Protein 1M9U (pdb70)

Nearest PDB structures (foldseek):
  1m9u-assembly3_C  TM=1.004E+00  e=2.542E-52  Eisenia fetida
  6aod-assembly1_C  TM=9.190E-01  e=3.032E-24  Homo sapiens
  5f8t-assembly1_A  TM=9.026E-01  e=3.575E-24  Homo sapiens
  6o1s-assembly1_E  TM=8.988E-01  e=3.991E-24  Homo sapiens
  6t7p-assembly1_A  TM=9.033E-01  e=7.306E-24  Homo sapiens

CATH classification: 2.40.10.10 (+1 more: 2.40.10.10)

InterPro domains:
  IPR001254 Serine proteases, trypsin domain [PF00089] (1-237)
  IPR001254 Serine proteases, trypsin domain [PS50240] (1-242)
  IPR001254 Serine proteases, trypsin domain [SM00020] (1-237)
  IPR001254 Serine proteases, trypsin domain [cd00190] (1-237)
  IPR001314 Peptidase S1A, chymotrypsin family [PR00722] (30-45)
  IPR001314 Peptidase S1A, chymotrypsin family [PR00722] (89-103)
  IPR001314 Peptidase S1A, chymotrypsin family [PR00722] (184-196)
  IPR009003 Peptidase S1, PA clan [SSF50494] (1-239)
  IPR018114 Serine proteases, trypsin family, histidine active site [PS00134] (40-45)
  IPR033116 Serine proteases, trypsin family, serine active site [PS00135] (185-196)

B-factor: mean 19.16, std 9.53, range [2.0, 69.37]

Organism: Eisenia fetida (NCBI:txid6396)

Foldseek 3Di:
DAPFDFADQLNQQQKKFKWFAPVHTDGAAIWGAQFQFKIKFFLVRCPPPDQQRIKMKGRAFFQVDNPPIDIFRFPAKAQPPCQVPDQAFRPRGMMMTGTPGTHDQDRSHDGFAADPAPPDLQAPFFWKQKFQFDHWPDHDTGRGITMDTWGWHDQVVQQVLCVPPPSHHGDSQKIWTADPVFGDDDAGSHAGDFTWTQDVHTHGQWGFDAADADPSRTGTRRHIGITGGVNVCVVVVVVRD/DAQWDFDDFLNQQQKKFKWFDDVHTDGFEIWGAAFQFKIKFWLVSCVPGDQQGIKIKGRAFFQVDRPVIDIWGFPDKAQDPQQPPDLADRPRTMMMTGTPDTHPCDRSHHHFDADPAPPDLQAPFWWKQKFQADHWLDRDTGRGITMHTWGWHDQVVLQVLCPPPPSHDGDDQKIKTADPVFGDADAGSHGNGFTWTDDVHTGGQWGFDDADADPSRHGTRRHIGITGGVNVCVVVVVVRD/DAQFDFDDFLPQQQWKFKWFDDPHTDGAEIWGAAFQFKIKFFQVSCPPGDQQRIKIKGRAFFQPDQPPIDIWGFPAKAQDPCQPPDLAFRPRGMMMTTTPGTHDQDRSHDHFAADPADPDLQAPFFWKQKFQADHWLDRDTGRGITMHTWGWHDQVVLVVLCPVPPSNGTDSQKIWTADPVFGDADAGSHFTHFTWTDDVHTHGQWGFDDADADPSRTGGRSHITITGGVSVCVVVVVVRD

Radius of gyration: 30.44 Å; Cα contacts (8 Å, |Δi|>4): 1959; chains: 3; bounding box: 68×89×70 Å

Structure (mmCIF, N/CA/C/O backbone):
data_1M9U
#
_entry.id   1M9U
#
_cell.length_a   40.600
_cell.length_b   126.100
_cell.length_c   129.100
_cell.angle_alpha   90.00
_cell.angle_beta   90.00
_cell.angle_gamma   90.00
#
_symmetry.space_group_name_H-M   'P 21 21 21'
#
loop_
_entity.id
_entity.type
_entity.pdbx_description
1 polymer 'Earthworm Fibrinolytic Enzyme'
2 water water
#
loop_
_atom_site.group_PDB
_atom_site.id
_atom_site.type_symbol
_atom_site.label_atom_id
_atom_site.label_alt_id
_atom_site.label_comp_id
_atom_site.label_asym_id
_atom_site.label_entity_id
_atom_site.label_seq_id
_atom_site.pdbx_PDB_ins_code
_atom_site.Cartn_x
_atom_site.Cartn_y
_atom_site.Cartn_z
_atom_site.occupancy
_atom_site.B_iso_or_equiv
_atom_site.auth_seq_id
_atom_site.auth_comp_id
_atom_site.auth_asym_id
_atom_site.auth_atom_id
_atom_site.pdbx_PDB_model_num
ATOM 1 N N . VAL A 1 1 ? 16.385 41.720 43.024 1.00 16.54 16 VAL A N 1
ATOM 2 C CA . VAL A 1 1 ? 15.538 41.514 41.809 1.00 14.68 16 VAL A CA 1
ATOM 3 C C . VAL A 1 1 ? 16.344 40.878 40.671 1.00 15.72 16 VAL A C 1
ATOM 4 O O . VAL A 1 1 ? 17.260 41.489 40.124 1.00 13.23 16 VAL A O 1
ATOM 8 N N . ILE A 1 2 ? 15.987 39.646 40.318 1.00 17.83 17 ILE A N 1
ATOM 9 C CA . ILE A 1 2 ? 16.654 38.894 39.257 1.00 17.56 17 ILE A CA 1
ATOM 10 C C . ILE A 1 2 ? 15.975 39.150 37.917 1.00 19.57 17 ILE A C 1
ATOM 11 O O . ILE A 1 2 ? 14.754 39.040 37.806 1.00 25.60 17 ILE A O 1
ATOM 16 N N . GLY A 1 3 ? 16.761 39.494 36.905 1.00 17.45 18 GLY A N 1
ATOM 17 C CA . GLY A 1 3 ? 16.215 39.745 35.582 1.00 19.32 18 GLY A CA 1
ATOM 18 C C . GLY A 1 3 ? 15.658 41.145 35.400 1.00 23.66 18 GLY A C 1
ATOM 19 O O . GLY A 1 3 ? 15.086 41.468 34.349 1.00 28.97 18 GLY A O 1
ATOM 20 N N . GLY A 1 4 ? 15.835 41.981 36.415 1.00 20.51 19 GLY A N 1
ATOM 21 C CA . GLY A 1 4 ? 15.331 43.335 36.355 1.00 21.68 19 GLY A CA 1
ATOM 22 C C . GLY A 1 4 ? 16.071 44.270 35.420 1.00 22.87 19 GLY A C 1
ATOM 23 O O . GLY A 1 4 ? 16.967 43.860 34.681 1.00 22.71 19 GLY A O 1
ATOM 24 N N . THR A 1 5 ? 15.670 45.539 35.465 1.00 22.22 20 THR A N 1
ATOM 25 C CA . THR A 1 5 ? 16.244 46.600 34.647 1.00 20.13 20 THR A CA 1
ATOM 26 C C . THR A 1 5 ? 16.580 47.742 35.583 1.00 16.37 20 THR A C 1
ATOM 27 O O . THR A 1 5 ? 16.313 47.669 36.767 1.00 14.55 20 THR A O 1
ATOM 31 N N . ASN A 1 6 ? 17.173 48.797 35.054 1.00 20.42 21 ASN A N 1
ATOM 32 C CA . ASN A 1 6 ? 17.552 49.926 35.878 1.00 21.25 21 ASN A CA 1
ATOM 33 C C . ASN A 1 6 ? 16.378 50.847 36.196 1.00 23.22 21 ASN A C 1
ATOM 34 O O . ASN A 1 6 ? 15.641 51.246 35.294 1.00 25.60 21 ASN A O 1
ATOM 39 N N . ALA A 1 7 ? 16.200 51.185 37.475 1.00 21.64 22 ALA A N 1
ATOM 40 C CA . ALA A 1 7 ? 15.130 52.098 37.871 1.00 18.26 22 ALA A CA 1
ATOM 41 C C . ALA A 1 7 ? 15.643 53.502 37.616 1.00 18.71 22 ALA A C 1
ATOM 42 O O . ALA A 1 7 ? 16.847 53.704 37.433 1.00 15.16 22 ALA A O 1
ATOM 44 N N . SER A 1 8 ? 14.738 54.473 37.618 1.00 20.83 23 SER A N 1
ATOM 45 C CA . SER A 1 8 ? 15.132 55.859 37.398 1.00 24.44 23 SER A CA 1
ATOM 46 C C . SER A 1 8 ? 15.126 56.594 38.721 1.00 24.39 23 SER A C 1
ATOM 47 O O . SER A 1 8 ? 14.364 56.243 39.626 1.00 22.19 23 SER A O 1
ATOM 50 N N . PRO A 1 9 ? 15.985 57.626 38.856 1.00 25.04 24 PRO A N 1
ATOM 51 C CA . PRO A 1 9 ? 16.057 58.400 40.103 1.00 21.40 24 PRO A CA 1
ATOM 52 C C . PRO A 1 9 ? 14.692 58.988 40.462 1.00 23.86 24 PRO A C 1
ATOM 53 O O . PRO A 1 9 ? 13.998 59.541 39.603 1.00 22.70 24 PRO A O 1
ATOM 57 N N . GLY A 1 10 ? 14.299 58.853 41.726 1.00 21.56 25 GLY A N 1
ATOM 58 C CA . GLY A 1 10 ? 13.011 59.382 42.142 1.00 21.48 25 GLY A CA 1
ATOM 59 C C . GLY A 1 10 ? 11.830 58.686 41.486 1.00 21.85 25 GLY A C 1
ATOM 60 O O . GLY A 1 10 ? 10.730 59.237 41.431 1.00 21.83 25 GLY A O 1
ATOM 61 N N . GLU A 1 11 ? 12.057 57.470 40.990 1.00 21.72 26 GLU A N 1
ATOM 62 C CA . GLU A 1 11 ? 11.002 56.699 40.345 1.00 20.34 26 GLU A CA 1
ATOM 63 C C . GLU A 1 11 ? 10.079 56.071 41.370 1.00 20.52 26 GLU A C 1
ATOM 64 O O . GLU A 1 11 ? 8.871 55.996 41.159 1.00 23.75 26 GLU A O 1
ATOM 70 N N . PHE A 1 12 ? 10.652 55.601 42.467 1.00 19.13 27 PHE A N 1
ATOM 71 C CA . PHE A 1 12 ? 9.867 55.034 43.559 1.00 18.90 27 PHE A CA 1
ATOM 72 C C . PHE A 1 12 ? 10.316 55.864 44.758 1.00 17.14 27 PHE A C 1
ATOM 73 O O . PHE A 1 12 ? 11.076 55.392 45.603 1.00 20.92 27 PHE A O 1
ATOM 81 N N . PRO A 1 13 ? 9.822 57.111 44.857 1.00 17.35 28 PRO A N 1
ATOM 82 C CA . PRO A 1 13 ? 10.169 58.043 45.934 1.00 17.35 28 PRO A CA 1
ATOM 83 C C . PRO A 1 13 ? 9.995 57.562 47.371 1.00 16.58 28 PRO A C 1
ATOM 84 O O . PRO A 1 13 ? 10.604 58.119 48.294 1.00 13.81 28 PRO A O 1
ATOM 88 N N . TRP A 1 14 ? 9.183 56.533 47.574 1.00 13.82 29 TRP A N 1
ATOM 89 C CA . TRP A 1 14 ? 8.970 56.030 48.920 1.00 13.73 29 TRP A CA 1
ATOM 90 C C . TRP A 1 14 ? 9.935 54.880 49.213 1.00 16.12 29 TRP A C 1
ATOM 91 O O . TRP A 1 14 ? 9.999 54.396 50.342 1.00 18.97 29 TRP A O 1
ATOM 102 N N . GLN A 1 15 ? 10.686 54.446 48.200 1.00 14.16 30 GLN A N 1
ATOM 103 C CA . GLN A 1 15 ? 11.623 53.339 48.367 1.00 13.13 30 GLN A CA 1
ATOM 104 C C . GLN A 1 15 ? 12.778 53.703 49.280 1.00 14.04 30 GLN A C 1
ATOM 105 O O . GLN A 1 15 ? 13.452 54.719 49.064 1.00 10.72 30 GLN A O 1
ATOM 111 N N . LEU A 1 16 ? 13.003 52.862 50.296 1.00 14.78 31 LEU A N 1
ATOM 112 C CA . LEU A 1 16 ? 14.076 53.085 51.260 1.00 13.76 31 LEU A CA 1
ATOM 113 C C . LEU A 1 16 ? 15.084 51.962 51.295 1.00 14.71 31 LEU A C 1
ATOM 114 O O . LEU A 1 16 ? 14.798 50.834 50.921 1.00 12.90 31 LEU A O 1
ATOM 119 N N . SER A 1 17 ? 16.283 52.285 51.755 1.00 18.64 32 SER A N 1
ATOM 120 C CA . SER A 1 17 ? 17.316 51.277 51.922 1.00 18.16 32 SER A CA 1
ATOM 121 C C . SER A 1 17 ? 17.422 51.121 53.435 1.00 15.62 32 SER A C 1
ATOM 122 O O . SER A 1 17 ? 17.752 52.071 54.136 1.00 14.96 32 SER A O 1
ATOM 125 N N . GLN A 1 18 ? 17.108 49.950 53.957 1.00 17.35 33 GLN A N 1
ATOM 126 C CA . GLN A 1 18 ? 17.228 49.782 55.391 1.00 18.03 33 GLN A CA 1
ATOM 127 C C . GLN A 1 18 ? 18.524 49.036 55.729 1.00 18.06 33 GLN A C 1
ATOM 128 O O . GLN A 1 18 ? 18.627 47.831 55.515 1.00 20.09 33 GLN A O 1
ATOM 134 N N . GLN A 1 19 ? 19.494 49.752 56.279 1.00 16.06 34 GLN A N 1
ATOM 135 C CA . GLN A 1 19 ? 20.783 49.151 56.608 1.00 16.98 34 GLN A CA 1
ATOM 136 C C . GLN A 1 19 ? 20.900 48.567 57.993 1.00 17.37 34 GLN A C 1
ATOM 137 O O . GLN A 1 19 ? 20.238 49.002 58.935 1.00 18.01 34 GLN A O 1
ATOM 143 N N . ARG A 1 20 ? 21.790 47.591 58.108 1.00 18.21 35 ARG A N 1
ATOM 144 C CA . ARG A 1 20 ? 22.046 46.928 59.371 1.00 22.96 35 ARG A CA 1
ATOM 145 C C . ARG A 1 20 ? 23.501 47.137 59.740 1.00 26.38 35 ARG A C 1
ATOM 146 O O . ARG A 1 20 ? 24.385 46.990 58.902 1.00 25.65 35 ARG A O 1
ATOM 154 N N . GLN A 1 21 ? 23.762 47.487 60.991 1.00 30.30 36 GLN A N 1
ATOM 155 C CA . GLN A 1 21 ? 25.139 47.678 61.395 1.00 33.53 36 GLN A CA 1
ATOM 156 C C . GLN A 1 21 ? 25.753 46.405 61.946 1.00 34.00 36 GLN A C 1
ATOM 157 O O . GLN A 1 21 ? 25.358 45.901 62.995 1.00 31.86 36 GLN A O 1
ATOM 163 N N . SER A 1 22 ? 26.723 45.900 61.195 1.00 37.65 37 SER A N 1
ATOM 164 C CA . SER A 1 22 ? 27.479 44.700 61.527 1.00 43.33 37 SER A CA 1
ATOM 165 C C . SER A 1 22 ? 28.950 45.148 61.448 1.00 43.94 37 SER A C 1
ATOM 166 O O . SER A 1 22 ? 29.704 44.684 60.582 1.00 47.35 37 SER A O 1
ATOM 169 N N . GLY A 1 23 ? 29.348 46.049 62.350 1.00 42.71 38 GLY A N 1
ATOM 170 C CA . GLY A 1 23 ? 30.695 46.603 62.317 1.00 40.38 38 GLY A CA 1
ATOM 171 C C . GLY A 1 23 ? 30.585 47.818 61.408 1.00 40.24 38 GLY A C 1
ATOM 172 O O . GLY A 1 23 ? 30.860 48.962 61.794 1.00 40.24 38 GLY A O 1
ATOM 173 N N . SER A 1 24 A 30.149 47.547 60.182 1.00 39.48 38 SER A N 1
ATOM 174 C CA . SER A 1 24 A 29.937 48.571 59.170 1.00 38.34 38 SER A CA 1
ATOM 175 C C . SER A 1 24 A 28.482 48.504 58.645 1.00 35.77 38 SER A C 1
ATOM 176 O O . SER A 1 24 A 27.891 47.425 58.554 1.00 36.21 38 SER A O 1
ATOM 179 N N . TRP A 1 25 B 27.910 49.656 58.309 1.00 31.29 38 TRP A N 1
ATOM 180 C CA . TRP A 1 25 B 26.546 49.711 57.800 1.00 29.13 38 TRP A CA 1
ATOM 181 C C . TRP A 1 25 B 26.456 49.206 56.371 1.00 31.27 38 TRP A C 1
ATOM 182 O O . TRP A 1 25 B 27.213 49.633 55.497 1.00 34.94 38 TRP A O 1
ATOM 193 N N . SER A 1 26 ? 25.515 48.303 56.132 1.00 29.36 39 SER A N 1
ATOM 194 C CA . SER A 1 26 ? 25.299 47.778 54.791 1.00 27.07 39 SER A CA 1
ATOM 195 C C . SER A 1 26 ? 23.819 47.475 54.616 1.00 23.72 39 SER A C 1
ATOM 196 O O . SER A 1 26 ? 23.128 47.103 55.568 1.00 18.73 39 SER A O 1
ATOM 199 N N . HIS A 1 27 ? 23.341 47.669 53.394 1.00 22.41 40 HIS A N 1
ATOM 200 C CA . HIS A 1 27 ? 21.948 47.425 53.055 1.00 19.18 40 HIS A CA 1
ATOM 201 C C . HIS A 1 27 ? 21.535 46.045 53.513 1.00 19.27 40 HIS A C 1
ATOM 202 O O . HIS A 1 27 ? 22.232 45.061 53.260 1.00 17.14 40 HIS A O 1
ATOM 209 N N . SER A 1 28 ? 20.385 45.981 54.173 1.00 19.51 41 SER A N 1
ATOM 210 C CA . SER A 1 28 ? 19.844 44.731 54.689 1.00 15.51 41 SER A CA 1
ATOM 211 C C . SER A 1 28 ? 18.532 44.403 53.980 1.00 16.29 41 SER A C 1
ATOM 212 O O . SER A 1 28 ? 18.399 43.381 53.311 1.00 20.63 41 SER A O 1
ATOM 215 N N . CYS A 1 29 ? 17.570 45.297 54.106 1.00 15.46 42 CYS A N 1
ATOM 216 C CA . CYS A 1 29 ? 16.267 45.087 53.504 1.00 15.06 42 CYS A CA 1
ATOM 217 C C . CYS A 1 29 ? 15.784 46.357 52.850 1.00 13.07 42 CYS A C 1
ATOM 218 O O . CYS A 1 29 ? 16.424 47.398 52.932 1.00 13.57 42 CYS A O 1
ATOM 221 N N . GLY A 1 30 ? 14.627 46.254 52.216 1.00 12.53 43 GLY A N 1
ATOM 222 C CA . GLY A 1 30 ? 14.011 47.412 51.626 1.00 11.47 43 GLY A CA 1
ATOM 223 C C . GLY A 1 30 ? 12.988 47.889 52.650 1.00 11.81 43 GLY A C 1
ATOM 224 O O . GLY A 1 30 ? 12.831 47.301 53.731 1.00 11.81 43 GLY A O 1
ATOM 225 N N . ALA A 1 31 ? 12.315 48.983 52.326 1.00 12.19 44 ALA A N 1
ATOM 226 C CA . ALA A 1 31 ? 11.210 49.473 53.142 1.00 13.17 44 ALA A CA 1
ATOM 227 C C . ALA A 1 31 ? 10.506 50.596 52.386 1.00 13.79 44 ALA A C 1
ATOM 228 O O . ALA A 1 31 ? 10.979 51.042 51.332 1.00 15.37 44 ALA A O 1
ATOM 230 N N . SER A 1 32 ? 9.361 51.040 52.892 1.00 11.46 45 SER A N 1
ATOM 231 C CA . SER A 1 32 ? 8.667 52.153 52.241 1.00 12.30 45 SER A CA 1
ATOM 232 C C . SER A 1 32 ? 8.339 53.186 53.309 1.00 12.02 45 SER A C 1
ATOM 233 O O . SER A 1 32 ? 8.039 52.838 54.453 1.00 14.58 45 SER A O 1
ATOM 236 N N . LEU A 1 33 ? 8.420 54.458 52.933 1.00 13.62 46 LEU A N 1
ATOM 237 C CA . LEU A 1 33 ? 8.142 55.546 53.855 1.00 15.80 46 LEU A CA 1
ATOM 238 C C . LEU A 1 33 ? 6.648 55.752 53.908 1.00 13.91 46 LEU A C 1
ATOM 239 O O . LEU A 1 33 ? 6.010 55.932 52.884 1.00 12.94 46 LEU A O 1
ATOM 244 N N . LEU A 1 34 ? 6.099 55.687 55.116 1.00 14.47 47 LEU A N 1
ATOM 245 C CA . LEU A 1 34 ? 4.677 55.882 55.340 1.00 17.25 47 LEU A CA 1
ATOM 246 C C . LEU A 1 34 ? 4.479 57.379 55.567 1.00 20.63 47 LEU A C 1
ATOM 247 O O . LEU A 1 34 ? 3.559 57.987 55.016 1.00 27.06 47 LEU A O 1
ATOM 252 N N . SER A 1 35 ? 5.370 57.964 56.368 1.00 21.07 48 SER A N 1
ATOM 253 C CA . SER A 1 35 ? 5.324 59.388 56.710 1.00 15.05 48 SER A CA 1
ATOM 254 C C . SER A 1 35 ? 6.718 59.949 57.019 1.00 16.73 48 SER A C 1
ATOM 255 O O . SER A 1 35 ? 7.733 59.307 56.739 1.00 18.18 48 SER A O 1
ATOM 258 N N . SER A 1 36 ? 6.758 61.141 57.616 1.00 18.75 49 SER A N 1
ATOM 259 C CA . SER A 1 36 ? 8.017 61.800 57.959 1.00 17.30 49 SER A CA 1
ATOM 260 C C . SER A 1 36 ? 8.795 61.074 59.035 1.00 17.04 49 SER A C 1
ATOM 261 O O . SER A 1 36 ? 10.008 61.224 59.115 1.00 21.52 49 SER A O 1
ATOM 264 N N . THR A 1 37 ? 8.101 60.299 59.867 1.00 15.56 50 THR A N 1
ATOM 265 C CA . THR A 1 37 ? 8.746 59.559 60.941 1.00 12.42 50 THR A CA 1
ATOM 266 C C . THR A 1 37 ? 8.406 58.083 60.916 1.00 13.39 50 THR A C 1
ATOM 267 O O . THR A 1 37 ? 8.699 57.371 61.889 1.00 12.19 50 THR A O 1
ATOM 271 N N . SER A 1 38 ? 7.815 57.615 59.813 1.00 15.34 51 SER A N 1
ATOM 272 C CA . SER A 1 38 ? 7.384 56.211 59.694 1.00 12.60 51 SER A CA 1
ATOM 273 C C . SER A 1 38 ? 7.742 55.475 58.424 1.00 14.04 51 SER A C 1
ATOM 274 O O . SER A 1 38 ? 7.687 56.040 57.340 1.00 19.15 51 SER A O 1
ATOM 277 N N . ALA A 1 39 ? 8.083 54.194 58.573 1.00 14.99 52 ALA A N 1
ATOM 278 C CA . ALA A 1 39 ? 8.423 53.330 57.453 1.00 12.72 52 ALA A CA 1
ATOM 279 C C . ALA A 1 39 ? 7.796 51.954 57.664 1.00 15.68 52 ALA A C 1
ATOM 280 O O . ALA A 1 39 ? 7.721 51.471 58.792 1.00 17.28 52 ALA A O 1
ATOM 282 N N . LEU A 1 40 ? 7.365 51.334 56.564 1.00 16.21 53 LEU A N 1
ATOM 283 C CA . LEU A 1 40 ? 6.735 50.003 56.533 1.00 11.05 53 LEU A CA 1
ATOM 284 C C . LEU A 1 40 ? 7.739 48.944 56.056 1.00 14.65 53 LEU A C 1
ATOM 285 O O . LEU A 1 40 ? 8.338 49.099 55.003 1.00 13.19 53 LEU A O 1
ATOM 290 N N . SER A 1 41 ? 7.875 47.848 56.797 1.00 15.49 54 SER A N 1
ATOM 291 C CA . SER A 1 41 ? 8.845 46.801 56.464 1.00 15.04 54 SER A CA 1
ATOM 292 C C . SER A 1 41 ? 8.365 45.382 56.796 1.00 13.58 54 SER A C 1
ATOM 293 O O . SER A 1 41 ? 7.198 45.180 57.106 1.00 16.17 54 SER A O 1
ATOM 296 N N . ALA A 1 42 ? 9.268 44.401 56.730 1.00 13.83 55 ALA A N 1
ATOM 297 C CA . ALA A 1 42 ? 8.921 43.005 57.057 1.00 14.61 55 ALA A CA 1
ATOM 298 C C . ALA A 1 42 ? 9.395 42.682 58.469 1.00 14.43 55 ALA A C 1
ATOM 299 O O . ALA A 1 42 ? 10.442 43.167 58.902 1.00 16.29 55 ALA A O 1
ATOM 301 N N . SER A 1 43 ? 8.644 41.853 59.181 1.00 14.39 56 SER A N 1
ATOM 302 C CA . SER A 1 43 ? 9.017 41.491 60.549 1.00 15.02 56 SER A CA 1
ATOM 303 C C . SER A 1 43 ? 10.334 40.725 60.622 1.00 17.30 56 SER A C 1
ATOM 304 O O . SER A 1 43 ? 11.113 40.887 61.565 1.00 16.08 56 SER A O 1
ATOM 307 N N . HIS A 1 44 ? 10.574 39.889 59.622 1.00 14.46 57 HIS A N 1
ATOM 308 C CA . HIS A 1 44 ? 11.779 39.087 59.600 1.00 15.43 57 HIS A CA 1
ATOM 309 C C . HIS A 1 44 ? 13.056 39.904 59.392 1.00 17.36 57 HIS A C 1
ATOM 310 O O . HIS A 1 44 ? 14.161 39.410 59.630 1.00 20.72 57 HIS A O 1
ATOM 317 N N . CYS A 1 45 ? 12.897 41.158 58.978 1.00 18.08 58 CYS A N 1
ATOM 318 C CA . CYS A 1 45 ? 14.024 42.040 58.728 1.00 16.55 58 CYS A CA 1
ATOM 319 C C . CYS A 1 45 ? 14.612 42.648 60.014 1.00 17.38 58 CYS A C 1
ATOM 320 O O . CYS A 1 45 ? 15.825 42.875 60.102 1.00 18.98 58 CYS A O 1
ATOM 323 N N . VAL A 1 46 ? 13.740 42.914 60.989 1.00 17.58 59 VAL A N 1
ATOM 324 C CA . VAL A 1 46 ? 14.110 43.527 62.258 1.00 16.52 59 VAL A CA 1
ATOM 325 C C . VAL A 1 46 ? 14.095 42.528 63.405 1.00 18.88 59 VAL A C 1
ATOM 326 O O . VAL A 1 46 ? 14.519 42.832 64.510 1.00 21.65 59 VAL A O 1
ATOM 330 N N . ASP A 1 47 ? 13.597 41.332 63.129 1.00 21.41 60 ASP A N 1
ATOM 331 C CA . ASP A 1 47 ? 13.505 40.263 64.120 1.00 24.65 60 ASP A CA 1
ATOM 332 C C . ASP A 1 47 ? 14.881 39.895 64.718 1.00 27.90 60 ASP A C 1
ATOM 333 O O . ASP A 1 47 ? 15.725 39.282 64.046 1.00 27.13 60 ASP A O 1
ATOM 338 N N . GLY A 1 48 A 15.104 40.275 65.979 1.00 29.93 60 GLY A N 1
ATOM 339 C CA . GLY A 1 48 A 16.360 39.959 66.644 1.00 27.63 60 GLY A CA 1
ATOM 340 C C . GLY A 1 48 A 17.420 41.035 66.524 1.00 28.05 60 GLY A C 1
ATOM 341 O O . GLY A 1 48 A 18.523 40.897 67.060 1.00 29.97 60 GLY A O 1
ATOM 342 N N . VAL A 1 49 B 17.087 42.112 65.817 1.00 28.69 60 VAL A N 1
ATOM 343 C CA . VAL A 1 49 B 18.003 43.227 65.627 1.00 21.89 60 VAL A CA 1
ATOM 344 C C . VAL A 1 49 B 17.692 44.417 66.554 1.00 27.32 60 VAL A C 1
ATOM 345 O O . VAL A 1 49 B 16.565 44.926 66.570 1.00 31.17 60 VAL A O 1
ATOM 349 N N . LEU A 1 50 C 18.682 44.853 67.336 1.00 27.12 60 LEU A N 1
ATOM 350 C CA . LEU A 1 50 C 18.494 46.004 68.205 1.00 24.25 60 LEU A CA 1
ATOM 351 C C . LEU A 1 50 C 18.253 47.158 67.266 1.00 24.38 60 LEU A C 1
ATOM 352 O O . LEU A 1 50 C 18.885 47.229 66.215 1.00 22.45 60 LEU A O 1
ATOM 357 N N . PRO A 1 51 ? 17.326 48.068 67.624 1.00 24.38 61 PRO A N 1
ATOM 358 C CA . PRO A 1 51 ? 16.976 49.255 66.824 1.00 22.79 61 PRO A CA 1
ATOM 359 C C . PRO A 1 51 ? 18.144 50.204 66.607 1.00 23.92 61 PRO A C 1
ATOM 360 O O . PRO A 1 51 ? 18.165 50.975 65.652 1.00 27.18 61 PRO A O 1
ATOM 364 N N . ASN A 1 52 ? 19.119 50.152 67.496 1.00 23.47 62 ASN A N 1
ATOM 365 C CA . ASN A 1 52 ? 20.283 51.019 67.386 1.00 24.98 62 ASN A CA 1
ATOM 366 C C . ASN A 1 52 ? 21.197 50.563 66.261 1.00 23.14 62 ASN A C 1
ATOM 367 O O . ASN A 1 52 ? 22.005 51.336 65.745 1.00 26.73 62 ASN A O 1
ATOM 372 N N . ASN A 1 53 ? 21.061 49.301 65.880 1.00 21.10 63 ASN A N 1
ATOM 373 C CA . ASN A 1 53 ? 21.871 48.747 64.812 1.00 22.73 63 ASN A CA 1
ATOM 374 C C . ASN A 1 53 ? 21.096 48.796 63.507 1.00 21.45 63 ASN A C 1
ATOM 375 O O . ASN A 1 53 ? 21.364 48.010 62.600 1.00 21.94 63 ASN A O 1
ATOM 380 N N . ILE A 1 54 ? 20.135 49.714 63.417 1.00 20.37 64 ILE A N 1
ATOM 381 C CA . ILE A 1 54 ? 19.320 49.848 62.210 1.00 13.86 64 ILE A CA 1
ATOM 382 C C . ILE A 1 54 ? 19.065 51.298 61.856 1.00 13.78 64 ILE A C 1
ATOM 383 O O . ILE A 1 54 ? 18.890 52.143 62.727 1.00 18.54 64 ILE A O 1
ATOM 388 N N . ARG A 1 55 ? 19.041 51.588 60.569 1.00 12.72 65 ARG A N 1
ATOM 389 C CA . ARG A 1 55 ? 18.738 52.922 60.102 1.00 15.56 65 ARG A CA 1
ATOM 390 C C . ARG A 1 55 ? 18.246 52.798 58.664 1.00 14.82 65 ARG A C 1
ATOM 391 O O . ARG A 1 55 ? 18.428 51.761 58.031 1.00 16.03 65 ARG A O 1
ATOM 399 N N . VAL A 1 56 ? 17.612 53.845 58.154 1.00 10.95 66 VAL A N 1
ATOM 400 C CA . VAL A 1 56 ? 17.132 53.821 56.788 1.00 11.20 66 VAL A CA 1
ATOM 401 C C . VAL A 1 56 ? 17.691 55.029 56.028 1.00 12.38 66 VAL A C 1
ATOM 402 O O . VAL A 1 56 ? 18.047 56.043 56.640 1.00 15.23 66 VAL A O 1
ATOM 406 N N . ILE A 1 57 ? 17.782 54.908 54.700 1.00 14.65 67 ILE A N 1
ATOM 407 C CA . ILE A 1 57 ? 18.264 55.987 53.839 1.00 11.41 67 ILE A CA 1
ATOM 408 C C . ILE A 1 57 ? 17.205 56.315 52.805 1.00 12.64 67 ILE A C 1
ATOM 409 O O . ILE A 1 57 ? 16.774 55.440 52.069 1.00 10.07 67 ILE A O 1
ATOM 414 N N . ALA A 1 58 ? 16.800 57.585 52.757 1.00 16.45 68 ALA A N 1
ATOM 415 C CA . ALA A 1 58 ? 15.773 58.051 51.830 1.00 15.06 68 ALA A CA 1
ATOM 416 C C . ALA A 1 58 ? 16.356 58.856 50.688 1.00 18.56 68 ALA A C 1
ATOM 417 O O . ALA A 1 58 ? 17.356 59.568 50.844 1.00 18.63 68 ALA A O 1
ATOM 419 N N . GLY A 1 59 ? 15.708 58.720 49.535 1.00 19.54 69 GLY A N 1
ATOM 420 C CA . GLY A 1 59 ? 16.108 59.443 48.345 1.00 22.54 69 GLY A CA 1
ATOM 421 C C . GLY A 1 59 ? 17.329 58.890 47.655 1.00 23.36 69 GLY A C 1
ATOM 422 O O . GLY A 1 59 ? 17.977 59.598 46.877 1.00 29.05 69 GLY A O 1
ATOM 423 N N . LEU A 1 60 ? 17.636 57.626 47.940 1.00 25.16 70 LEU A N 1
ATOM 424 C CA . LEU A 1 60 ? 18.796 56.939 47.371 1.00 21.66 70 LEU A CA 1
ATOM 425 C C . LEU A 1 60 ? 18.482 56.269 46.012 1.00 22.72 70 LEU A C 1
ATOM 426 O O . LEU A 1 60 ? 17.367 55.795 45.785 1.00 19.92 70 LEU A O 1
ATOM 431 N N . TRP A 1 61 ? 19.448 56.267 45.094 1.00 22.41 71 TRP A N 1
ATOM 432 C CA . TRP A 1 61 ? 19.241 55.629 43.802 1.00 22.46 71 TRP A CA 1
ATOM 433 C C . TRP A 1 61 ? 20.399 54.692 43.520 1.00 23.54 71 TRP A C 1
ATOM 434 O O . TRP A 1 61 ? 20.215 53.568 43.043 1.00 23.19 71 TRP A O 1
ATOM 445 N N . GLN A 1 62 ? 21.595 55.183 43.822 1.00 24.06 72 GLN A N 1
ATOM 446 C CA . GLN A 1 62 ? 22.843 54.449 43.650 1.00 24.02 72 GLN A CA 1
ATOM 447 C C . GLN A 1 62 ? 23.392 54.315 45.071 1.00 25.32 72 GLN A C 1
ATOM 448 O O . GLN A 1 62 ? 23.595 55.328 45.755 1.00 29.22 72 GLN A O 1
ATOM 454 N N . GLN A 1 63 ? 23.609 53.086 45.534 1.00 22.56 73 GLN A N 1
ATOM 455 C CA . GLN A 1 63 ? 24.108 52.871 46.892 1.00 23.15 73 GLN A CA 1
ATOM 456 C C . GLN A 1 63 ? 25.430 53.582 47.184 1.00 26.18 73 GLN A C 1
ATOM 457 O O . GLN A 1 63 ? 25.663 54.054 48.302 1.00 29.10 73 GLN A O 1
ATOM 463 N N . SER A 1 64 ? 26.291 53.657 46.174 1.00 24.54 74 SER A N 1
ATOM 464 C CA . SER A 1 64 ? 27.599 54.276 46.325 1.00 25.31 74 SER A CA 1
ATOM 465 C C . SER A 1 64 ? 27.547 55.799 46.411 1.00 29.14 74 SER A C 1
ATOM 466 O O . SER A 1 64 ? 28.557 56.445 46.697 1.00 33.03 74 SER A O 1
ATOM 469 N N . ASP A 1 65 ? 26.378 56.380 46.165 1.00 29.44 75 ASP A N 1
ATOM 470 C CA . ASP A 1 65 ? 26.251 57.831 46.231 1.00 29.77 75 ASP A CA 1
ATOM 471 C C . ASP A 1 65 ? 25.085 58.315 47.092 1.00 29.45 75 ASP A C 1
ATOM 472 O O . ASP A 1 65 ? 23.928 58.266 46.676 1.00 25.15 75 ASP A O 1
ATOM 477 N N . THR A 1 66 ? 25.419 58.807 48.281 1.00 29.98 76 THR A N 1
ATOM 478 C CA . THR A 1 66 ? 24.443 59.294 49.246 1.00 33.08 76 THR A CA 1
ATOM 479 C C . THR A 1 66 ? 24.240 60.800 49.158 1.00 35.01 76 THR A C 1
ATOM 480 O O . THR A 1 66 ? 23.961 61.455 50.162 1.00 36.13 76 THR A O 1
ATOM 484 N N . SER A 1 67 ? 24.365 61.338 47.948 1.00 40.09 78 SER A N 1
ATOM 485 C CA . SER A 1 67 ? 24.218 62.773 47.690 1.00 39.14 78 SER A CA 1
ATOM 486 C C . SER A 1 67 ? 22.761 63.215 47.607 1.00 38.73 78 SER A C 1
ATOM 487 O O . SER A 1 67 ? 21.994 62.718 46.773 1.00 37.95 78 SER A O 1
ATOM 490 N N . GLY A 1 68 ? 22.398 64.170 48.465 1.00 39.14 79 GLY A N 1
ATOM 491 C CA . GLY A 1 68 ? 21.034 64.671 48.494 1.00 36.92 79 GLY A CA 1
ATOM 492 C C . GLY A 1 68 ? 20.137 63.590 49.059 1.00 33.42 79 GLY A C 1
ATOM 493 O O . GLY A 1 68 ? 18.978 63.441 48.690 1.00 35.22 79 GLY A O 1
ATOM 494 N N . THR A 1 69 ? 20.698 62.830 49.981 1.00 28.87 80 THR A N 1
ATOM 495 C CA . THR A 1 69 ? 19.995 61.741 50.590 1.00 21.68 80 THR A CA 1
ATOM 496 C C . THR A 1 69 ? 19.639 62.155 52.010 1.00 21.67 80 THR A C 1
ATOM 497 O O . THR A 1 69 ? 20.042 63.207 52.469 1.00 20.73 80 THR A O 1
ATOM 501 N N . GLN A 1 70 ? 18.830 61.357 52.684 1.00 18.39 81 GLN A N 1
ATOM 502 C CA . GLN A 1 70 ? 18.482 61.643 54.061 1.00 18.18 81 GLN A CA 1
ATOM 503 C C . GLN A 1 70 ? 18.545 60.318 54.785 1.00 17.80 81 GLN A C 1
ATOM 504 O O . GLN A 1 70 ? 17.987 59.339 54.305 1.00 18.23 81 GLN A O 1
ATOM 510 N N . THR A 1 71 ? 19.250 60.290 55.916 1.00 18.89 82 THR A N 1
ATOM 511 C CA . THR A 1 71 ? 19.389 59.088 56.738 1.00 19.23 82 THR A CA 1
ATOM 512 C C . THR A 1 71 ? 18.748 59.347 58.099 1.00 19.70 82 THR A C 1
ATOM 513 O O . THR A 1 71 ? 18.935 60.407 58.692 1.00 19.64 82 THR A O 1
ATOM 517 N N . ALA A 1 72 ? 17.993 58.371 58.582 1.00 15.64 83 ALA A N 1
ATOM 518 C CA . ALA A 1 72 ? 17.361 58.482 59.874 1.00 15.53 83 ALA A CA 1
ATOM 519 C C . ALA A 1 72 ? 17.630 57.167 60.565 1.00 16.46 83 ALA A C 1
ATOM 520 O O . ALA A 1 72 ? 17.471 56.102 59.966 1.00 15.96 83 ALA A O 1
ATOM 522 N N . ASN A 1 73 ? 18.100 57.222 61.802 1.00 16.83 84 ASN A N 1
ATOM 523 C CA . ASN A 1 73 ? 18.320 55.980 62.518 1.00 18.40 84 ASN A CA 1
ATOM 524 C C . ASN A 1 73 ? 16.936 55.605 62.955 1.00 18.19 84 ASN A C 1
ATOM 525 O O . ASN A 1 73 ? 16.041 56.449 62.910 1.00 21.41 84 ASN A O 1
ATOM 530 N N . VAL A 1 74 ? 16.749 54.352 63.354 1.00 17.76 85 VAL A N 1
ATOM 531 C CA . VAL A 1 74 ? 15.445 53.898 63.785 1.00 16.92 85 VAL A CA 1
ATOM 532 C C . VAL A 1 74 ? 15.447 53.911 65.302 1.00 17.94 85 VAL A C 1
ATOM 533 O O . VAL A 1 74 ? 16.361 53.375 65.934 1.00 18.07 85 VAL A O 1
ATOM 537 N N . ASP A 1 75 ? 14.434 54.556 65.878 1.00 15.10 86 ASP A N 1
ATOM 538 C CA . ASP A 1 75 ? 14.316 54.658 67.330 1.00 17.76 86 ASP A CA 1
ATOM 539 C C . ASP A 1 75 ? 13.915 53.309 67.857 1.00 20.31 86 ASP A C 1
ATOM 540 O O . ASP A 1 75 ? 14.486 52.799 68.805 1.00 17.92 86 ASP A O 1
ATOM 545 N N . SER A 1 76 ? 12.900 52.744 67.222 1.00 22.08 87 SER A N 1
ATOM 546 C CA . SER A 1 76 ? 12.386 51.461 67.617 1.00 18.17 87 SER A CA 1
ATOM 547 C C . SER A 1 76 ? 11.497 51.041 66.489 1.00 17.47 87 SER A C 1
ATOM 548 O O . SER A 1 76 ? 11.324 51.785 65.519 1.00 14.28 87 SER A O 1
ATOM 551 N N . TYR A 1 77 ? 10.920 49.857 66.644 1.00 15.13 88 TYR A N 1
ATOM 552 C CA . TYR A 1 77 ? 10.035 49.285 65.650 1.00 15.54 88 TYR A CA 1
ATOM 553 C C . TYR A 1 77 ? 8.941 48.444 66.312 1.00 20.04 88 TYR A C 1
ATOM 554 O O . TYR A 1 77 ? 9.048 48.044 67.479 1.00 17.67 88 TYR A O 1
ATOM 563 N N . THR A 1 78 ? 7.881 48.175 65.560 1.00 22.43 89 THR A N 1
ATOM 564 C CA . THR A 1 78 ? 6.786 47.359 66.054 1.00 16.93 89 THR A CA 1
ATOM 565 C C . THR A 1 78 ? 6.601 46.226 65.076 1.00 17.58 89 THR A C 1
ATOM 566 O O . THR A 1 78 ? 6.329 46.445 63.893 1.00 15.87 89 THR A O 1
ATOM 570 N N . MET A 1 79 ? 6.779 45.016 65.586 1.00 20.28 90 MET A N 1
ATOM 571 C CA . MET A 1 79 ? 6.615 43.797 64.814 1.00 20.61 90 MET A CA 1
ATOM 572 C C . MET A 1 79 ? 5.166 43.360 65.029 1.00 23.12 90 MET A C 1
ATOM 573 O O . MET A 1 79 ? 4.580 43.599 66.082 1.00 22.35 90 MET A O 1
ATOM 578 N N . HIS A 1 80 ? 4.571 42.740 64.030 1.00 25.25 91 HIS A N 1
ATOM 579 C CA . HIS A 1 80 ? 3.205 42.291 64.203 1.00 26.67 91 HIS A CA 1
ATOM 580 C C . HIS A 1 80 ? 3.171 41.295 65.367 1.00 23.89 91 HIS A C 1
ATOM 581 O O . HIS A 1 80 ? 3.992 40.382 65.419 1.00 19.08 91 HIS A O 1
ATOM 588 N N . GLU A 1 81 ? 2.233 41.457 66.296 1.00 26.82 92 GLU A N 1
ATOM 589 C CA . GLU A 1 81 ? 2.186 40.547 67.449 1.00 32.07 92 GLU A CA 1
ATOM 590 C C . GLU A 1 81 ? 1.901 39.106 67.093 1.00 31.06 92 GLU A C 1
ATOM 591 O O . GLU A 1 81 ? 2.288 38.207 67.837 1.00 36.69 92 GLU A O 1
ATOM 597 N N . ASN A 1 82 ? 1.242 38.873 65.962 1.00 31.54 93 ASN A N 1
ATOM 598 C CA . ASN A 1 82 ? 0.930 37.506 65.547 1.00 32.40 93 ASN A CA 1
ATOM 599 C C . ASN A 1 82 ? 1.922 36.998 64.525 1.00 28.09 93 ASN A C 1
ATOM 600 O O . ASN A 1 82 ? 1.658 36.031 63.831 1.00 26.82 93 ASN A O 1
ATOM 605 N N . TYR A 1 83 ? 3.065 37.660 64.423 1.00 25.80 94 TYR A N 1
ATOM 606 C CA . TYR A 1 83 ? 4.083 37.248 63.471 1.00 25.19 94 TYR A CA 1
ATOM 607 C C . TYR A 1 83 ? 4.482 35.810 63.724 1.00 27.08 94 TYR A C 1
ATOM 608 O O . TYR A 1 83 ? 4.931 35.466 64.819 1.00 27.69 94 TYR A O 1
ATOM 617 N N . GLY A 1 84 ? 4.319 34.977 62.701 1.00 31.87 95 GLY A N 1
ATOM 618 C CA . GLY A 1 84 ? 4.678 33.576 62.817 1.00 34.17 95 GLY A CA 1
ATOM 619 C C . GLY A 1 84 ? 3.559 32.715 63.377 1.00 37.10 95 GLY A C 1
ATOM 620 O O . GLY A 1 84 ? 3.682 31.488 63.451 1.00 40.05 95 GLY A O 1
ATOM 621 N N . ALA A 1 85 ? 2.467 33.353 63.777 1.00 35.06 96 ALA A N 1
ATOM 622 C CA . ALA A 1 85 ? 1.332 32.634 64.330 1.00 36.25 96 ALA A CA 1
ATOM 623 C C . ALA A 1 85 ? 0.577 31.854 63.250 1.00 39.09 96 ALA A C 1
ATOM 624 O O . ALA A 1 85 ? 0.093 32.436 62.269 1.00 41.39 96 ALA A O 1
ATOM 626 N N . GLY A 1 86 ? 0.493 30.535 63.417 1.00 39.79 97 GLY A N 1
ATOM 627 C CA . GLY A 1 86 ? -0.247 29.730 62.462 1.00 42.43 97 GLY A CA 1
ATOM 628 C C . GLY A 1 86 ? 0.512 28.761 61.581 1.00 43.35 97 GLY A C 1
ATOM 629 O O . GLY A 1 86 ? 1.604 28.301 61.932 1.00 45.51 97 GLY A O 1
ATOM 630 N N . THR A 1 87 ? -0.085 28.451 60.431 1.00 42.23 98 THR A N 1
ATOM 631 C CA . THR A 1 87 ? 0.503 27.519 59.474 1.00 43.18 98 THR A CA 1
ATOM 632 C C . THR A 1 87 ? 1.070 28.218 58.243 1.00 42.68 98 THR A C 1
ATOM 633 O O . THR A 1 87 ? 2.058 27.748 57.675 1.00 47.57 98 THR A O 1
ATOM 637 N N . ALA A 1 88 A 0.458 29.331 57.834 1.00 39.01 98 ALA A N 1
ATOM 638 C CA . ALA A 1 88 A 0.930 30.080 56.667 1.00 35.11 98 ALA A CA 1
ATOM 639 C C . ALA A 1 88 A 2.365 30.528 56.911 1.00 32.97 98 ALA A C 1
ATOM 640 O O . ALA A 1 88 A 2.675 31.043 57.983 1.00 32.28 98 ALA A O 1
ATOM 642 N N . SER A 1 89 B 3.237 30.329 55.924 1.00 32.22 98 SER A N 1
ATOM 643 C CA . SER A 1 89 B 4.654 30.694 56.046 1.00 28.99 98 SER A CA 1
ATOM 644 C C . SER A 1 89 B 4.895 32.188 56.258 1.00 29.52 98 SER A C 1
ATOM 645 O O . SER A 1 89 B 4.395 33.034 55.500 1.00 29.01 98 SER A O 1
ATOM 648 N N . TYR A 1 90 ? 5.696 32.489 57.284 1.00 28.27 99 TYR A N 1
ATOM 649 C CA . TYR A 1 90 ? 6.017 33.861 57.686 1.00 25.58 99 TYR A CA 1
ATOM 650 C C . TYR A 1 90 ? 4.708 34.618 57.784 1.00 25.18 99 TYR A C 1
ATOM 651 O O . TYR A 1 90 ? 4.490 35.567 57.038 1.00 25.80 99 TYR A O 1
ATOM 660 N N . SER A 1 91 ? 3.838 34.185 58.697 1.00 26.27 100 SER A N 1
ATOM 661 C CA . SER A 1 91 ? 2.533 34.815 58.884 1.00 25.77 100 SER A CA 1
ATOM 662 C C . SER A 1 91 ? 2.643 36.196 59.517 1.00 27.47 100 SER A C 1
ATOM 663 O O . SER A 1 91 ? 3.402 36.404 60.476 1.00 26.63 100 SER A O 1
ATOM 666 N N . ASN A 1 92 ? 1.876 37.138 58.971 1.00 24.16 101 ASN A N 1
ATOM 667 C CA . ASN A 1 92 ? 1.876 38.506 59.474 1.00 21.47 101 ASN A CA 1
ATOM 668 C C . ASN A 1 92 ? 3.276 39.125 59.524 1.00 17.49 101 ASN A C 1
ATOM 669 O O . ASN A 1 92 ? 3.661 39.763 60.503 1.00 11.68 101 ASN A O 1
ATOM 674 N N . ASP A 1 93 ? 4.014 38.931 58.432 1.00 17.19 102 ASP A N 1
ATOM 675 C CA . ASP A 1 93 ? 5.373 39.445 58.272 1.00 16.83 102 ASP A CA 1
ATOM 676 C C . ASP A 1 93 ? 5.298 40.924 57.930 1.00 16.04 102 ASP A C 1
ATOM 677 O O . ASP A 1 93 ? 5.501 41.330 56.789 1.00 12.33 102 ASP A O 1
ATOM 682 N N . ILE A 1 94 ? 4.993 41.718 58.945 1.00 18.05 103 ILE A N 1
ATOM 683 C CA . ILE A 1 94 ? 4.877 43.141 58.769 1.00 14.35 103 ILE A CA 1
ATOM 684 C C . ILE A 1 94 ? 5.379 43.839 60.038 1.00 11.43 103 ILE A C 1
ATOM 685 O O . ILE A 1 94 ? 5.342 43.263 61.116 1.00 14.65 103 ILE A O 1
ATOM 690 N N . ALA A 1 95 ? 5.889 45.062 59.891 1.00 14.75 104 ALA A N 1
ATOM 691 C CA . ALA A 1 95 ? 6.426 45.838 61.010 1.00 14.10 104 ALA A CA 1
ATOM 692 C C . ALA A 1 95 ? 6.480 47.325 60.701 1.00 14.39 104 ALA A C 1
ATOM 693 O O . ALA A 1 95 ? 6.473 47.734 59.551 1.00 10.99 104 ALA A O 1
ATOM 695 N N . ILE A 1 96 ? 6.534 48.141 61.739 1.00 14.55 105 ILE A N 1
ATOM 696 C CA . ILE A 1 96 ? 6.651 49.572 61.524 1.00 15.19 105 ILE A CA 1
ATOM 697 C C . ILE A 1 96 ? 7.992 49.985 62.141 1.00 15.45 105 ILE A C 1
ATOM 698 O O . ILE A 1 96 ? 8.363 49.529 63.237 1.00 12.65 105 ILE A O 1
ATOM 703 N N . LEU A 1 97 ? 8.741 50.808 61.419 1.00 14.60 106 LEU A N 1
ATOM 704 C CA . LEU A 1 97 ? 10.008 51.273 61.932 1.00 12.85 106 LEU A CA 1
ATOM 705 C C . LEU A 1 97 ? 9.710 52.667 62.389 1.00 16.00 106 LEU A C 1
ATOM 706 O O . LEU A 1 97 ? 9.109 53.418 61.649 1.00 15.49 106 LEU A O 1
ATOM 711 N N . HIS A 1 98 ? 10.096 53.004 63.616 1.00 17.26 107 HIS A N 1
ATOM 712 C CA . HIS A 1 98 ? 9.873 54.338 64.138 1.00 14.22 107 HIS A CA 1
ATOM 713 C C . HIS A 1 98 ? 11.179 55.119 64.108 1.00 14.01 107 HIS A C 1
ATOM 714 O O . HIS A 1 98 ? 12.096 54.847 64.886 1.00 18.21 107 HIS A O 1
ATOM 721 N N . LEU A 1 99 ? 11.250 56.084 63.201 1.00 14.15 108 LEU A N 1
ATOM 722 C CA . LEU A 1 99 ? 12.421 56.918 63.046 1.00 17.10 108 LEU A CA 1
ATOM 723 C C . LEU A 1 99 ? 12.722 57.817 64.252 1.00 20.17 108 LEU A C 1
ATOM 724 O O . LEU A 1 99 ? 11.809 58.316 64.932 1.00 18.32 108 LEU A O 1
ATOM 729 N N . ALA A 1 100 ? 14.023 58.014 64.486 1.00 19.42 109 ALA A N 1
ATOM 730 C CA . ALA A 1 100 ? 14.555 58.841 65.565 1.00 18.43 109 ALA A CA 1
ATOM 731 C C . ALA A 1 100 ? 14.560 60.328 65.186 1.00 18.97 109 ALA A C 1
ATOM 732 O O . ALA A 1 100 ? 14.759 61.196 66.028 1.00 22.66 109 ALA A O 1
ATOM 734 N N . THR A 1 101 ? 14.370 60.612 63.906 1.00 20.71 110 THR A N 1
ATOM 735 C CA . THR A 1 101 ? 14.322 61.976 63.421 1.00 26.56 110 THR A CA 1
ATOM 736 C C . THR A 1 101 ? 13.313 62.023 62.284 1.00 24.49 110 THR A C 1
ATOM 737 O O . THR A 1 101 ? 12.933 60.987 61.732 1.00 21.98 110 THR A O 1
ATOM 741 N N . SER A 1 102 ? 12.875 63.226 61.939 1.00 27.34 111 SER A N 1
ATOM 742 C CA . SER A 1 102 ? 11.921 63.385 60.857 1.00 28.07 111 SER A CA 1
ATOM 743 C C . SER A 1 102 ? 12.650 63.509 59.529 1.00 28.46 111 SER A C 1
ATOM 744 O O . SER A 1 102 ? 13.757 64.059 59.460 1.00 30.10 111 SER A O 1
ATOM 747 N N . ILE A 1 103 ? 12.038 62.969 58.481 1.00 25.80 112 ILE A N 1
ATOM 748 C CA . ILE A 1 103 ? 12.590 63.057 57.138 1.00 22.67 112 ILE A CA 1
ATOM 749 C C . ILE A 1 103 ? 11.700 64.044 56.382 1.00 23.27 112 ILE A C 1
ATOM 750 O O . ILE A 1 103 ? 10.469 63.955 56.463 1.00 23.24 112 ILE A O 1
ATOM 755 N N . SER A 1 104 ? 12.314 64.997 55.673 1.00 24.39 113 SER A N 1
ATOM 756 C CA . SER A 1 104 ? 11.569 65.992 54.902 1.00 22.60 113 SER A CA 1
ATOM 757 C C . SER A 1 104 ? 11.153 65.372 53.577 1.00 21.95 113 SER A C 1
ATOM 758 O O . SER A 1 104 ? 11.991 64.898 52.808 1.00 21.38 113 SER A O 1
ATOM 761 N N . LEU A 1 105 ? 9.859 65.379 53.303 1.00 19.80 114 LEU A N 1
ATOM 762 C CA . LEU A 1 105 ? 9.374 64.774 52.075 1.00 24.42 114 LEU A CA 1
ATOM 763 C C . LEU A 1 105 ? 9.694 65.658 50.860 1.00 25.42 114 LEU A C 1
ATOM 764 O O . LEU A 1 105 ? 8.894 66.476 50.420 1.00 24.56 114 LEU A O 1
ATOM 769 N N . GLY A 1 106 ? 10.910 65.464 50.345 1.00 29.34 115 GLY A N 1
ATOM 770 C CA . GLY A 1 106 ? 11.423 66.236 49.224 1.00 32.78 115 GLY A CA 1
ATOM 771 C C . GLY A 1 106 ? 10.768 66.102 47.862 1.00 32.22 115 GLY A C 1
ATOM 772 O O . GLY A 1 106 ? 9.550 66.097 47.731 1.00 36.41 115 GLY A O 1
ATOM 773 N N . GLY A 1 107 ? 11.604 66.055 46.835 1.00 34.17 116 GLY A N 1
ATOM 774 C CA . GLY A 1 107 ? 11.113 65.904 45.485 1.00 33.44 116 GLY A CA 1
ATOM 775 C C . GLY A 1 107 ? 11.172 64.422 45.185 1.00 35.30 116 GLY A C 1
ATOM 776 O O . GLY A 1 107 ? 10.175 63.802 44.823 1.00 38.75 116 GLY A O 1
ATOM 777 N N . ASN A 1 108 ? 12.351 63.841 45.359 1.00 32.59 117 ASN A N 1
ATOM 778 C CA . ASN A 1 108 ? 12.530 62.410 45.116 1.00 28.70 117 ASN A CA 1
ATOM 779 C C . ASN A 1 108 ? 12.093 61.552 46.302 1.00 23.01 117 ASN A C 1
ATOM 780 O O . ASN A 1 108 ? 12.228 60.332 46.258 1.00 24.83 117 ASN A O 1
ATOM 785 N N . ILE A 1 109 ? 11.578 62.199 47.347 1.00 19.32 118 ILE A N 1
ATOM 786 C CA . ILE A 1 109 ? 11.137 61.518 48.559 1.00 17.71 118 ILE A CA 1
ATOM 787 C C . ILE A 1 109 ? 9.688 61.799 48.890 1.00 20.81 118 ILE A C 1
ATOM 788 O O . ILE A 1 109 ? 9.331 62.913 49.236 1.00 24.99 118 ILE A O 1
ATOM 793 N N . GLN A 1 110 ? 8.868 60.759 48.801 1.00 26.34 119 GLN A N 1
ATOM 794 C CA . GLN A 1 110 ? 7.441 60.852 49.063 1.00 23.65 119 GLN A CA 1
ATOM 795 C C . GLN A 1 110 ? 6.949 59.649 49.878 1.00 19.36 119 GLN A C 1
ATOM 796 O O . GLN A 1 110 ? 7.525 58.572 49.813 1.00 17.62 119 GLN A O 1
ATOM 802 N N . ALA A 1 111 ? 5.873 59.844 50.635 1.00 16.49 120 ALA A N 1
ATOM 803 C CA . ALA A 1 111 ? 5.279 58.779 51.440 1.00 13.81 120 ALA A CA 1
ATOM 804 C C . ALA A 1 111 ? 4.507 57.823 50.516 1.00 14.53 120 ALA A C 1
ATOM 805 O O . ALA A 1 111 ? 3.977 58.237 49.482 1.00 14.79 120 ALA A O 1
ATOM 807 N N . ALA A 1 112 ? 4.450 56.548 50.883 1.00 10.83 121 ALA A N 1
ATOM 808 C CA . ALA A 1 112 ? 3.762 55.565 50.072 1.00 15.76 121 ALA A CA 1
ATOM 809 C C . ALA A 1 112 ? 2.253 55.740 50.147 1.00 20.31 121 ALA A C 1
ATOM 810 O O . ALA A 1 112 ? 1.724 56.231 51.141 1.00 20.88 121 ALA A O 1
ATOM 812 N N . VAL A 1 113 ? 1.561 55.348 49.082 1.00 23.08 122 VAL A N 1
ATOM 813 C CA . VAL A 1 113 ? 0.099 55.413 49.055 1.00 20.19 122 VAL A CA 1
ATOM 814 C C . VAL A 1 113 ? -0.370 53.963 49.087 1.00 18.71 122 VAL A C 1
ATOM 815 O O . VAL A 1 113 ? -0.085 53.185 48.173 1.00 15.30 122 VAL A O 1
ATOM 819 N N . LEU A 1 114 ? -1.062 53.611 50.162 1.00 18.05 123 LEU A N 1
ATOM 820 C CA . LEU A 1 114 ? -1.564 52.264 50.374 1.00 20.48 123 LEU A CA 1
ATOM 821 C C . LEU A 1 114 ? -2.911 52.065 49.701 1.00 22.45 123 LEU A C 1
ATOM 822 O O . LEU A 1 114 ? -3.510 53.021 49.209 1.00 24.45 123 LEU A O 1
ATOM 827 N N . PRO A 1 115 ? -3.390 50.812 49.629 1.00 21.18 124 PRO A N 1
ATOM 828 C CA . PRO A 1 115 ? -4.699 50.641 48.989 1.00 21.44 124 PRO A CA 1
ATOM 829 C C . PRO A 1 115 ? -5.788 51.243 49.890 1.00 19.15 124 PRO A C 1
ATOM 830 O O . PRO A 1 115 ? -5.592 51.402 51.082 1.00 21.23 124 PRO A O 1
ATOM 834 N N . ALA A 1 116 ? -6.937 51.572 49.322 1.00 22.52 125 ALA A N 1
ATOM 835 C CA . ALA A 1 116 ? -8.027 52.162 50.103 1.00 23.39 125 ALA A CA 1
ATOM 836 C C . ALA A 1 116 ? -8.845 51.166 50.932 1.00 23.57 125 ALA A C 1
ATOM 837 O O . ALA A 1 116 ? -9.421 51.532 51.969 1.00 29.79 125 ALA A O 1
ATOM 839 N N . ASN A 1 117 ? -8.882 49.908 50.499 1.00 22.18 126 ASN A N 1
ATOM 840 C CA . ASN A 1 117 ? -9.680 48.889 51.169 1.00 19.40 126 ASN A CA 1
ATOM 841 C C . ASN A 1 117 ? -9.147 47.530 50.759 1.00 20.27 126 ASN A C 1
ATOM 842 O O . ASN A 1 117 ? -8.128 47.432 50.077 1.00 21.38 126 ASN A O 1
ATOM 847 N N . ASN A 1 118 ? -9.849 46.484 51.161 1.00 16.49 127 ASN A N 1
ATOM 848 C CA . ASN A 1 118 ? -9.443 45.156 50.797 1.00 16.14 127 ASN A CA 1
ATOM 849 C C . ASN A 1 118 ? -10.458 44.603 49.791 1.00 19.80 127 ASN A C 1
ATOM 850 O O . ASN A 1 118 ? -10.738 43.407 49.778 1.00 22.37 127 ASN A O 1
ATOM 855 N N . ASN A 1 119 ? -11.002 45.468 48.940 1.00 20.85 128 ASN A N 1
ATOM 856 C CA . ASN A 1 119 ? -12.002 45.034 47.957 1.00 24.77 128 ASN A CA 1
ATOM 857 C C . ASN A 1 119 ? -11.382 44.427 46.716 1.00 26.76 128 ASN A C 1
ATOM 858 O O . ASN A 1 119 ? -12.045 43.725 45.955 1.00 27.65 128 ASN A O 1
ATOM 863 N N . ASN A 1 120 ? -10.105 44.722 46.518 1.00 27.09 129 ASN A N 1
ATOM 864 C CA . ASN A 1 120 ? -9.371 44.266 45.352 1.00 25.98 129 ASN A CA 1
ATOM 865 C C . ASN A 1 120 ? -8.163 43.402 45.685 1.00 23.81 129 ASN A C 1
ATOM 866 O O . ASN A 1 120 ? -7.332 43.793 46.498 1.00 25.70 129 ASN A O 1
ATOM 871 N N . ASP A 1 121 ? -8.062 42.241 45.040 1.00 21.28 130 ASP A N 1
ATOM 872 C CA . ASP A 1 121 ? -6.944 41.332 45.262 1.00 19.41 130 ASP A CA 1
ATOM 873 C C . ASP A 1 121 ? -5.849 41.519 44.206 1.00 19.32 130 ASP A C 1
ATOM 874 O O . ASP A 1 121 ? -4.786 40.892 44.267 1.00 23.82 130 ASP A O 1
ATOM 879 N N . TYR A 1 122 ? -6.132 42.384 43.239 1.00 16.65 131 TYR A N 1
ATOM 880 C CA . TYR A 1 122 ? -5.197 42.745 42.170 1.00 19.16 131 TYR A CA 1
ATOM 881 C C . TYR A 1 122 ? -4.742 41.663 41.198 1.00 16.99 131 TYR A C 1
ATOM 882 O O . TYR A 1 122 ? -3.890 41.927 40.352 1.00 16.80 131 TYR A O 1
ATOM 891 N N . ALA A 1 123 ? -5.304 40.464 41.311 1.00 18.25 132 ALA A N 1
ATOM 892 C CA . ALA A 1 123 ? -4.933 39.365 40.423 1.00 18.12 132 ALA A CA 1
ATOM 893 C C . ALA A 1 123 ? -5.025 39.797 38.974 1.00 17.18 132 ALA A C 1
ATOM 894 O O . ALA A 1 123 ? -6.060 40.282 38.522 1.00 17.00 132 ALA A O 1
ATOM 896 N N . GLY A 1 124 ? -3.939 39.625 38.235 1.00 15.13 133 GLY A N 1
ATOM 897 C CA . GLY A 1 124 ? -3.968 40.023 36.841 1.00 13.87 133 GLY A CA 1
ATOM 898 C C . GLY A 1 124 ? -3.364 41.387 36.567 1.00 14.24 133 GLY A C 1
ATOM 899 O O . GLY A 1 124 ? -3.218 41.791 35.417 1.00 19.22 133 GLY A O 1
ATOM 900 N N . THR A 1 125 ? -3.016 42.112 37.618 1.00 16.19 134 THR A N 1
ATOM 901 C CA . THR A 1 125 ? -2.411 43.426 37.452 1.00 17.53 134 THR A CA 1
ATOM 902 C C . THR A 1 125 ? -0.897 43.286 37.249 1.00 15.06 134 THR A C 1
ATOM 903 O O . THR A 1 125 ? -0.239 42.529 37.950 1.00 18.21 134 THR A O 1
ATOM 907 N N . THR A 1 126 ? -0.358 43.994 36.268 1.00 18.20 135 THR A N 1
ATOM 908 C CA . THR A 1 126 ? 1.071 43.972 36.020 1.00 18.56 135 THR A CA 1
ATOM 909 C C . THR A 1 126 ? 1.670 45.040 36.931 1.00 18.54 135 THR A C 1
ATOM 910 O O . THR A 1 126 ? 1.492 46.234 36.695 1.00 18.33 135 THR A O 1
ATOM 914 N N . CYS A 1 127 ? 2.366 44.607 37.974 1.00 19.73 136 CYS A N 1
ATOM 915 C CA . CYS A 1 127 ? 2.971 45.522 38.934 1.00 18.12 136 CYS A CA 1
ATOM 916 C C . CYS A 1 127 ? 4.478 45.569 38.815 1.00 16.65 136 CYS A C 1
ATOM 917 O O . CYS A 1 127 ? 5.061 44.834 38.018 1.00 17.92 136 CYS A O 1
ATOM 920 N N . VAL A 1 128 ? 5.107 46.423 39.625 1.00 15.56 137 VAL A N 1
ATOM 921 C CA . VAL A 1 128 ? 6.569 46.578 39.606 1.00 13.68 137 VAL A CA 1
ATOM 922 C C . VAL A 1 128 ? 7.228 46.307 40.952 1.00 14.48 137 VAL A C 1
ATOM 923 O O . VAL A 1 128 ? 6.831 46.861 41.983 1.00 11.42 137 VAL A O 1
ATOM 927 N N . ILE A 1 129 ? 8.226 45.427 40.929 1.00 16.90 138 ILE A N 1
ATOM 928 C CA . ILE A 1 129 ? 8.992 45.116 42.129 1.00 12.32 138 ILE A CA 1
ATOM 929 C C . ILE A 1 129 ? 10.314 45.859 42.020 1.00 9.18 138 ILE A C 1
ATOM 930 O O . ILE A 1 129 ? 10.959 45.859 40.975 1.00 7.85 138 ILE A O 1
ATOM 935 N N . SER A 1 130 ? 10.694 46.515 43.109 1.00 12.58 139 SER A N 1
ATOM 936 C CA . SER A 1 130 ? 11.896 47.319 43.133 1.00 13.12 139 SER A CA 1
ATOM 937 C C . SER A 1 130 ? 12.797 46.941 44.284 1.00 12.08 139 SER A C 1
ATOM 938 O O . SER A 1 130 ? 12.316 46.403 45.272 1.00 14.11 139 SER A O 1
ATOM 941 N N . GLY A 1 131 ? 14.097 47.223 44.152 1.00 12.77 140 GLY A N 1
ATOM 942 C CA . GLY A 1 131 ? 15.035 46.891 45.215 1.00 16.24 140 GLY A CA 1
ATOM 943 C C . GLY A 1 131 ? 16.516 46.697 44.901 1.00 13.57 140 GLY A C 1
ATOM 944 O O . GLY A 1 131 ? 16.905 46.596 43.748 1.00 11.63 140 GLY A O 1
ATOM 945 N N . TRP A 1 132 ? 17.334 46.633 45.956 1.00 15.68 141 TRP A N 1
ATOM 946 C CA . TRP A 1 132 ? 18.788 46.447 45.835 1.00 20.00 141 TRP A CA 1
ATOM 947 C C . TRP A 1 132 ? 19.195 45.036 46.245 1.00 19.19 141 TRP A C 1
ATOM 948 O O . TRP A 1 132 ? 20.322 44.819 46.701 1.00 21.08 141 TRP A O 1
ATOM 959 N N . GLY A 1 133 ? 18.271 44.090 46.090 1.00 18.49 142 GLY A N 1
ATOM 960 C CA . GLY A 1 133 ? 18.539 42.706 46.440 1.00 16.38 142 GLY A CA 1
ATOM 961 C C . GLY A 1 133 ? 19.354 42.017 45.366 1.00 17.34 142 GLY A C 1
ATOM 962 O O . GLY A 1 133 ? 19.688 42.628 44.353 1.00 15.51 142 GLY A O 1
ATOM 963 N N . ARG A 1 134 ? 19.662 40.741 45.575 1.00 19.18 143 ARG A N 1
ATOM 964 C CA . ARG A 1 134 ? 20.461 39.978 44.624 1.00 16.03 143 ARG A CA 1
ATOM 965 C C . ARG A 1 134 ? 19.824 39.969 43.261 1.00 18.54 143 ARG A C 1
ATOM 966 O O . ARG A 1 134 ? 18.597 39.904 43.137 1.00 17.85 143 ARG A O 1
ATOM 974 N N . THR A 1 135 ? 20.679 40.036 42.244 1.00 21.45 144 THR A N 1
ATOM 975 C CA . THR A 1 135 ? 20.271 40.019 40.849 1.00 20.57 144 THR A CA 1
ATOM 976 C C . THR A 1 135 ? 20.679 38.677 40.203 1.00 24.99 144 THR A C 1
ATOM 977 O O . THR A 1 135 ? 20.258 38.348 39.087 1.00 23.97 144 THR A O 1
ATOM 981 N N . ASP A 1 136 ? 21.507 37.907 40.908 1.00 25.37 145 ASP A N 1
ATOM 982 C CA . ASP A 1 136 ? 21.925 36.606 40.427 1.00 23.94 145 ASP A CA 1
ATOM 983 C C . ASP A 1 136 ? 22.304 35.648 41.554 1.00 26.16 145 ASP A C 1
ATOM 984 O O . ASP A 1 136 ? 21.968 35.881 42.720 1.00 26.42 145 ASP A O 1
ATOM 989 N N . GLY A 1 137 ? 22.983 34.556 41.192 1.00 29.44 146 GLY A N 1
ATOM 990 C CA . GLY A 1 137 ? 23.390 33.554 42.168 1.00 27.76 146 GLY A CA 1
ATOM 991 C C . GLY A 1 137 ? 24.546 33.952 43.068 1.00 26.67 146 GLY A C 1
ATOM 992 O O . GLY A 1 137 ? 24.833 33.278 44.055 1.00 26.96 146 GLY A O 1
ATOM 993 N N . THR A 1 138 ? 25.222 35.041 42.727 1.00 26.84 147 THR A N 1
ATOM 994 C CA . THR A 1 138 ? 26.335 35.510 43.534 1.00 30.63 147 THR A CA 1
ATOM 995 C C . THR A 1 138 ? 25.801 36.310 44.728 1.00 32.60 147 THR A C 1
ATOM 996 O O . THR A 1 138 ? 24.601 36.598 44.812 1.00 34.44 147 THR A O 1
ATOM 1000 N N . ASN A 1 139 ? 26.699 36.670 45.641 1.00 32.10 149 ASN A N 1
ATOM 1001 C CA . ASN A 1 139 ? 26.345 37.429 46.837 1.00 27.55 149 ASN A CA 1
ATOM 1002 C C . ASN A 1 139 ? 26.456 38.943 46.693 1.00 22.84 149 ASN A C 1
ATOM 1003 O O . ASN A 1 139 ? 26.244 39.674 47.651 1.00 23.32 149 ASN A O 1
ATOM 1008 N N . ASN A 1 140 ? 26.798 39.432 45.515 1.00 20.95 150 ASN A N 1
ATOM 1009 C CA . ASN A 1 140 ? 26.903 40.874 45.352 1.00 21.86 150 ASN A CA 1
ATOM 1010 C C . ASN A 1 140 ? 25.510 41.536 45.359 1.00 24.75 150 ASN A C 1
ATOM 1011 O O . ASN A 1 140 ? 24.475 40.878 45.131 1.00 22.89 150 ASN A O 1
ATOM 1016 N N . LEU A 1 141 ? 25.487 42.833 45.654 1.00 23.23 151 LEU A N 1
ATOM 1017 C CA . LEU A 1 141 ? 24.240 43.592 45.679 1.00 21.41 151 LEU A CA 1
ATOM 1018 C C . LEU A 1 141 ? 24.389 44.674 44.618 1.00 20.74 151 LEU A C 1
ATOM 1019 O O . LEU A 1 141 ? 25.472 45.240 44.454 1.00 20.79 151 LEU A O 1
ATOM 1024 N N . PRO A 1 142 ? 23.319 44.959 43.865 1.00 20.24 152 PRO A N 1
ATOM 1025 C CA . PRO A 1 142 ? 23.420 45.993 42.838 1.00 18.00 152 PRO A CA 1
ATOM 1026 C C . PRO A 1 142 ? 23.571 47.378 43.448 1.00 18.00 152 PRO A C 1
ATOM 1027 O O . PRO A 1 142 ? 23.052 47.654 44.529 1.00 18.84 152 PRO A O 1
ATOM 1031 N N . ASP A 1 143 ? 24.273 48.246 42.728 1.00 16.25 153 ASP A N 1
ATOM 1032 C CA . ASP A 1 143 ? 24.529 49.605 43.164 1.00 18.81 153 ASP A CA 1
ATOM 1033 C C . ASP A 1 143 ? 23.322 50.482 42.873 1.00 19.53 153 ASP A C 1
ATOM 1034 O O . ASP A 1 143 ? 22.876 51.256 43.726 1.00 18.99 153 ASP A O 1
ATOM 1039 N N . ILE A 1 144 ? 22.812 50.361 41.649 1.00 18.44 154 ILE A N 1
ATOM 1040 C CA . ILE A 1 144 ? 21.642 51.114 41.206 1.00 17.70 154 ILE A CA 1
ATOM 1041 C C . ILE A 1 144 ? 20.355 50.341 41.493 1.00 17.35 154 ILE A C 1
ATOM 1042 O O . ILE A 1 144 ? 20.279 49.137 41.277 1.00 15.44 154 ILE A O 1
ATOM 1047 N N . LEU A 1 145 ? 19.354 51.039 42.007 1.00 19.14 155 LEU A N 1
ATOM 1048 C CA . LEU A 1 145 ? 18.071 50.421 42.329 1.00 18.48 155 LEU A CA 1
ATOM 1049 C C . LEU A 1 145 ? 17.506 49.677 41.099 1.00 19.42 155 LEU A C 1
ATOM 1050 O O . LEU A 1 145 ? 17.474 50.222 39.988 1.00 21.27 155 LEU A O 1
ATOM 1055 N N . GLN A 1 146 ? 17.098 48.418 41.290 1.00 15.41 156 GLN A N 1
ATOM 1056 C CA . GLN A 1 146 ? 16.522 47.614 40.201 1.00 16.05 156 GLN A CA 1
ATOM 1057 C C . GLN A 1 146 ? 14.982 47.631 40.260 1.00 17.43 156 GLN A C 1
ATOM 1058 O O . GLN A 1 146 ? 14.380 47.936 41.296 1.00 15.11 156 GLN A O 1
ATOM 1064 N N . LYS A 1 147 ? 14.343 47.287 39.152 1.00 15.08 157 LYS A N 1
ATOM 1065 C CA . LYS A 1 147 ? 12.882 47.243 39.117 1.00 20.56 157 LYS A CA 1
ATOM 1066 C C . LYS A 1 147 ? 12.477 46.187 38.093 1.00 22.12 157 LYS A C 1
ATOM 1067 O O . LYS A 1 147 ? 13.233 45.889 37.165 1.00 25.53 157 LYS A O 1
ATOM 1073 N N . SER A 1 148 ? 11.280 45.638 38.239 1.00 21.66 158 SER A N 1
ATOM 1074 C CA . SER A 1 148 ? 10.830 44.619 37.308 1.00 17.76 158 SER A CA 1
ATOM 1075 C C . SER A 1 148 ? 9.315 44.499 37.288 1.00 17.01 158 SER A C 1
ATOM 1076 O O . SER A 1 148 ? 8.663 44.494 38.339 1.00 17.17 158 SER A O 1
ATOM 1079 N N . SER A 1 149 ? 8.760 44.415 36.084 1.00 20.40 159 SER A N 1
ATOM 1080 C CA . SER A 1 149 ? 7.306 44.288 35.906 1.00 19.35 159 SER A CA 1
ATOM 1081 C C . SER A 1 149 ? 6.926 42.816 35.980 1.00 17.60 159 SER A C 1
ATOM 1082 O O . SER A 1 149 ? 7.423 41.996 35.231 1.00 18.52 159 SER A O 1
ATOM 1085 N N . ILE A 1 150 ? 6.032 42.493 36.892 1.00 17.55 160 ILE A N 1
ATOM 1086 C CA . ILE A 1 150 ? 5.626 41.116 37.110 1.00 18.65 160 ILE A CA 1
ATOM 1087 C C . ILE A 1 150 ? 4.125 41.202 37.473 1.00 18.67 160 ILE A C 1
ATOM 1088 O O . ILE A 1 150 ? 3.692 42.175 38.080 1.00 19.29 160 ILE A O 1
ATOM 1093 N N . PRO A 1 151 ? 3.304 40.232 37.054 1.00 18.55 161 PRO A N 1
ATOM 1094 C CA . PRO A 1 151 ? 1.896 40.382 37.436 1.00 17.79 161 PRO A CA 1
ATOM 1095 C C . PRO A 1 151 ? 1.510 39.646 38.714 1.00 14.05 161 PRO A C 1
ATOM 1096 O O . PRO A 1 151 ? 2.170 38.691 39.119 1.00 16.56 161 PRO A O 1
ATOM 1100 N N . VAL A 1 152 ? 0.442 40.115 39.351 1.00 10.11 162 VAL A N 1
ATOM 1101 C CA . VAL A 1 152 ? -0.067 39.484 40.555 1.00 9.97 162 VAL A CA 1
ATOM 1102 C C . VAL A 1 152 ? -0.960 38.340 40.080 1.00 12.39 162 VAL A C 1
ATOM 1103 O O . VAL A 1 152 ? -1.776 38.517 39.162 1.00 14.79 162 VAL A O 1
ATOM 1107 N N . ILE A 1 153 ? -0.789 37.167 40.686 1.00 15.10 163 ILE A N 1
ATOM 1108 C CA . ILE A 1 153 ? -1.585 35.992 40.352 1.00 15.67 163 ILE A CA 1
ATOM 1109 C C . ILE A 1 153 ? -2.665 35.841 41.435 1.00 19.99 163 ILE A C 1
ATOM 1110 O O . ILE A 1 153 ? -2.613 36.509 42.480 1.00 24.85 163 ILE A O 1
ATOM 1115 N N . THR A 1 154 ? -3.644 34.977 41.201 1.00 19.36 164 THR A N 1
ATOM 1116 C CA . THR A 1 154 ? -4.692 34.769 42.192 1.00 15.20 164 THR A CA 1
ATOM 1117 C C . THR A 1 154 ? -4.130 33.927 43.323 1.00 16.56 164 THR A C 1
ATOM 1118 O O . THR A 1 154 ? -3.140 33.230 43.142 1.00 17.76 164 THR A O 1
ATOM 1122 N N . THR A 1 155 ? -4.766 33.972 44.490 1.00 16.46 165 THR A N 1
ATOM 1123 C CA . THR A 1 155 ? -4.285 33.183 45.610 1.00 17.68 165 THR A CA 1
ATOM 1124 C C . THR A 1 155 ? -4.436 31.683 45.400 1.00 14.20 165 THR A C 1
ATOM 1125 O O . THR A 1 155 ? -3.696 30.899 45.987 1.00 18.93 165 THR A O 1
ATOM 1129 N N . ALA A 1 156 ? -5.387 31.280 44.559 1.00 20.06 166 ALA A N 1
ATOM 1130 C CA . ALA A 1 156 ? -5.616 29.857 44.254 1.00 19.12 166 ALA A CA 1
ATOM 1131 C C . ALA A 1 156 ? -4.440 29.346 43.407 1.00 19.86 166 ALA A C 1
ATOM 1132 O O . ALA A 1 156 ? -3.980 28.207 43.556 1.00 24.74 166 ALA A O 1
ATOM 1134 N N . GLN A 1 157 ? -3.973 30.201 42.505 1.00 15.80 167 GLN A N 1
ATOM 1135 C CA . GLN A 1 157 ? -2.832 29.884 41.676 1.00 16.19 167 GLN A CA 1
ATOM 1136 C C . GLN A 1 157 ? -1.583 29.883 42.556 1.00 17.80 167 GLN A C 1
ATOM 1137 O O . GLN A 1 157 ? -0.710 29.030 42.404 1.00 20.41 167 GLN A O 1
ATOM 1143 N N . CYS A 1 158 ? -1.485 30.834 43.481 1.00 21.76 168 CYS A N 1
ATOM 1144 C CA . CYS A 1 158 ? -0.311 30.866 44.339 1.00 18.76 168 CYS A CA 1
ATOM 1145 C C . CYS A 1 158 ? -0.192 29.673 45.267 1.00 19.00 168 CYS A C 1
ATOM 1146 O O . CYS A 1 158 ? 0.905 29.171 45.494 1.00 20.82 168 CYS A O 1
ATOM 1149 N N . THR A 1 159 ? -1.312 29.227 45.820 1.00 19.83 169 THR A N 1
ATOM 1150 C CA . THR A 1 159 ? -1.308 28.079 46.721 1.00 17.71 169 THR A CA 1
ATOM 1151 C C . THR A 1 159 ? -0.991 26.847 45.901 1.00 15.37 169 THR A C 1
ATOM 1152 O O . THR A 1 159 ? -0.191 26.021 46.316 1.00 19.55 169 THR A O 1
ATOM 1156 N N . ALA A 1 160 ? -1.616 26.734 44.727 1.00 17.12 170 ALA A N 1
ATOM 1157 C CA . ALA A 1 160 ? -1.408 25.590 43.825 1.00 17.51 170 ALA A CA 1
ATOM 1158 C C . ALA A 1 160 ? 0.038 25.387 43.364 1.00 19.71 170 ALA A C 1
ATOM 1159 O O . ALA A 1 160 ? 0.496 24.246 43.201 1.00 24.95 170 ALA A O 1
ATOM 1161 N N . ALA A 1 161 ? 0.752 26.479 43.123 1.00 17.99 171 ALA A N 1
ATOM 1162 C CA . ALA A 1 161 ? 2.132 26.375 42.681 1.00 16.29 171 ALA A CA 1
ATOM 1163 C C . ALA A 1 161 ? 3.071 26.010 43.814 1.00 19.10 171 ALA A C 1
ATOM 1164 O O . ALA A 1 161 ? 4.195 25.569 43.559 1.00 23.13 171 ALA A O 1
ATOM 1166 N N . MET A 1 162 ? 2.620 26.196 45.058 1.00 18.78 172 MET A N 1
ATOM 1167 C CA . MET A 1 162 ? 3.451 25.881 46.235 1.00 22.28 172 MET A CA 1
ATOM 1168 C C . MET A 1 162 ? 3.161 24.504 46.831 1.00 21.50 172 MET A C 1
ATOM 1169 O O . MET A 1 162 ? 3.849 24.068 47.754 1.00 22.70 172 MET A O 1
ATOM 1174 N N . VAL A 1 163 ? 2.137 23.840 46.301 1.00 22.55 173 VAL A N 1
ATOM 1175 C CA . VAL A 1 163 ? 1.717 22.513 46.751 1.00 25.49 173 VAL A CA 1
ATOM 1176 C C . VAL A 1 163 ? 2.851 21.491 46.719 1.00 28.48 173 VAL A C 1
ATOM 1177 O O . VAL A 1 163 ? 2.886 20.565 47.532 1.00 30.16 173 VAL A O 1
ATOM 1181 N N . GLY A 1 164 A 3.769 21.647 45.773 1.00 31.51 173 GLY A N 1
ATOM 1182 C CA . GLY A 1 164 A 4.876 20.714 45.689 1.00 33.03 173 GLY A CA 1
ATOM 1183 C C . GLY A 1 164 A 6.088 21.133 46.503 1.00 34.75 173 GLY A C 1
ATOM 1184 O O . GLY A 1 164 A 7.106 20.436 46.520 1.00 36.23 173 GLY A O 1
ATOM 1185 N N . VAL A 1 165 B 5.997 22.282 47.168 1.00 36.74 173 VAL A N 1
ATOM 1186 C CA . VAL A 1 165 B 7.110 22.763 47.981 1.00 36.05 173 VAL A CA 1
ATOM 1187 C C . VAL A 1 165 B 6.784 22.588 49.461 1.00 35.66 173 VAL A C 1
ATOM 1188 O O . VAL A 1 165 B 5.769 23.092 49.945 1.00 33.56 173 VAL A O 1
ATOM 1192 N N . GLY A 1 166 C 7.653 21.862 50.165 1.00 39.31 173 GLY A N 1
ATOM 1193 C CA . GLY A 1 166 C 7.453 21.598 51.583 1.00 42.64 173 GLY A CA 1
ATOM 1194 C C . GLY A 1 166 C 7.779 22.773 52.486 1.00 44.34 173 GLY A C 1
ATOM 1195 O O . GLY A 1 166 C 8.911 23.267 52.485 1.00 48.63 173 GLY A O 1
ATOM 1196 N N . GLY A 1 167 D 6.787 23.211 53.261 1.00 43.44 173 GLY A N 1
ATOM 1197 C CA . GLY A 1 167 D 6.964 24.350 54.150 1.00 42.71 173 GLY A CA 1
ATOM 1198 C C . GLY A 1 167 D 6.316 25.619 53.597 1.00 44.18 173 GLY A C 1
ATOM 1199 O O . GLY A 1 167 D 6.265 26.653 54.268 1.00 47.11 173 GLY A O 1
ATOM 1200 N N . ALA A 1 168 ? 5.827 25.547 52.361 1.00 42.55 174 ALA A N 1
ATOM 1201 C CA . ALA A 1 168 ? 5.192 26.688 51.734 1.00 37.80 174 ALA A CA 1
ATOM 1202 C C . ALA A 1 168 ? 3.722 26.656 52.034 1.00 38.39 174 ALA A C 1
ATOM 1203 O O . ALA A 1 168 ? 2.987 25.844 51.472 1.00 43.53 174 ALA A O 1
ATOM 1205 N N . ASN A 1 169 ? 3.292 27.526 52.940 1.00 38.52 175 ASN A N 1
ATOM 1206 C CA . ASN A 1 169 ? 1.883 27.611 53.288 1.00 38.32 175 ASN A CA 1
ATOM 1207 C C . ASN A 1 169 ? 1.380 28.974 52.870 1.00 35.76 175 ASN A C 1
ATOM 1208 O O . ASN A 1 169 ? 1.813 30.008 53.389 1.00 35.81 175 ASN A O 1
ATOM 1213 N N . ILE A 1 170 ? 0.466 28.965 51.913 1.00 29.07 176 ILE A N 1
ATOM 1214 C CA . ILE A 1 170 ? -0.092 30.191 51.401 1.00 23.87 176 ILE A CA 1
ATOM 1215 C C . ILE A 1 170 ? -1.470 30.446 51.982 1.00 23.35 176 ILE A C 1
ATOM 1216 O O . ILE A 1 170 ? -2.201 29.514 52.317 1.00 26.22 176 ILE A O 1
ATOM 1221 N N . TRP A 1 171 ? -1.800 31.719 52.151 1.00 22.20 177 TRP A N 1
ATOM 1222 C CA . TRP A 1 171 ? -3.115 32.100 52.632 1.00 20.12 177 TRP A CA 1
ATOM 1223 C C . TRP A 1 171 ? -3.486 33.393 51.985 1.00 20.70 177 TRP A C 1
ATOM 1224 O O . TRP A 1 171 ? -2.774 33.861 51.115 1.00 22.14 177 TRP A O 1
ATOM 1235 N N . ASP A 1 172 ? -4.605 33.963 52.409 1.00 21.55 178 ASP A N 1
ATOM 1236 C CA . ASP A 1 172 ? -5.121 35.199 51.851 1.00 15.80 178 ASP A CA 1
ATOM 1237 C C . ASP A 1 172 ? -4.442 36.496 52.285 1.00 13.00 178 ASP A C 1
ATOM 1238 O O . ASP A 1 172 ? -4.671 37.554 51.709 1.00 14.49 178 ASP A O 1
ATOM 1243 N N . ASN A 1 173 ? -3.610 36.423 53.304 1.00 11.56 179 ASN A N 1
ATOM 1244 C CA . ASN A 1 173 ? -2.919 37.612 53.743 1.00 16.43 179 ASN A CA 1
ATOM 1245 C C . ASN A 1 173 ? -1.596 37.735 52.991 1.00 15.34 179 ASN A C 1
ATOM 1246 O O . ASN A 1 173 ? -0.790 38.629 53.248 1.00 15.66 179 ASN A O 1
ATOM 1251 N N . HIS A 1 174 ? -1.405 36.822 52.044 1.00 13.79 180 HIS A N 1
ATOM 1252 C CA . HIS A 1 174 ? -0.229 36.798 51.176 1.00 13.37 180 HIS A CA 1
ATOM 1253 C C . HIS A 1 174 ? -0.690 37.318 49.797 1.00 14.46 180 HIS A C 1
ATOM 1254 O O . HIS A 1 174 ? -1.825 37.072 49.369 1.00 16.27 180 HIS A O 1
ATOM 1261 N N . ILE A 1 175 ? 0.158 38.052 49.109 1.00 14.94 181 ILE A N 1
ATOM 1262 C CA . ILE A 1 175 ? -0.137 38.477 47.719 1.00 13.99 181 ILE A CA 1
ATOM 1263 C C . ILE A 1 175 ? 1.055 38.036 46.876 1.00 13.60 181 ILE A C 1
ATOM 1264 O O . ILE A 1 175 ? 2.203 38.413 47.140 1.00 11.44 181 ILE A O 1
ATOM 1269 N N . CYS A 1 176 ? 0.780 37.226 45.870 1.00 18.04 182 CYS A N 1
ATOM 1270 C CA . CYS A 1 176 ? 1.858 36.619 45.078 1.00 18.73 182 CYS A CA 1
ATOM 1271 C C . CYS A 1 176 ? 2.066 37.221 43.710 1.00 20.94 182 CYS A C 1
ATOM 1272 O O . CYS A 1 176 ? 1.151 37.764 43.088 1.00 25.36 182 CYS A O 1
ATOM 1275 N N . VAL A 1 177 ? 3.289 37.060 43.227 1.00 21.07 183 VAL A N 1
ATOM 1276 C CA . VAL A 1 177 ? 3.689 37.586 41.931 1.00 20.47 183 VAL A CA 1
ATOM 1277 C C . VAL A 1 177 ? 4.451 36.476 41.157 1.00 17.24 183 VAL A C 1
ATOM 1278 O O . VAL A 1 177 ? 5.266 35.763 41.740 1.00 14.36 183 VAL A O 1
ATOM 1282 N N . GLN A 1 178 ? 4.149 36.282 39.870 1.00 17.75 184 GLN A N 1
ATOM 1283 C CA . GLN A 1 178 ? 4.864 35.262 39.108 1.00 12.77 184 GLN A CA 1
ATOM 1284 C C . GLN A 1 178 ? 5.061 35.552 37.643 1.00 14.81 184 GLN A C 1
ATOM 1285 O O . GLN A 1 178 ? 4.112 35.831 36.900 1.00 15.86 184 GLN A O 1
ATOM 1291 N N . ASP A 1 179 ? 6.314 35.451 37.223 1.00 11.57 185 ASP A N 1
ATOM 1292 C CA . ASP A 1 179 ? 6.678 35.702 35.843 1.00 12.33 185 ASP A CA 1
ATOM 1293 C C . ASP A 1 179 ? 6.430 34.440 35.012 1.00 11.30 185 ASP A C 1
ATOM 1294 O O . ASP A 1 179 ? 6.956 33.361 35.321 1.00 11.78 185 ASP A O 1
ATOM 1299 N N . PRO A 1 180 ? 5.570 34.542 33.977 1.00 12.80 186 PRO A N 1
ATOM 1300 C CA . PRO A 1 180 ? 5.342 33.330 33.169 1.00 12.61 186 PRO A CA 1
ATOM 1301 C C . PRO A 1 180 ? 6.631 32.794 32.498 1.00 14.96 186 PRO A C 1
ATOM 1302 O O . PRO A 1 180 ? 6.729 31.601 32.204 1.00 17.63 186 PRO A O 1
ATOM 1306 N N . ALA A 1 181 A 7.619 33.655 32.259 1.00 14.31 186 ALA A N 1
ATOM 1307 C CA . ALA A 1 181 A 8.864 33.203 31.636 1.00 10.78 186 ALA A CA 1
ATOM 1308 C C . ALA A 1 181 A 9.757 32.518 32.648 1.00 12.46 186 ALA A C 1
ATOM 1309 O O . ALA A 1 181 A 10.633 31.729 32.292 1.00 15.88 186 ALA A O 1
ATOM 1311 N N . GLY A 1 182 B 9.508 32.796 33.918 1.00 16.45 186 GLY A N 1
ATOM 1312 C CA . GLY A 1 182 B 10.306 32.209 34.975 1.00 15.72 186 GLY A CA 1
ATOM 1313 C C . GLY A 1 182 B 11.679 32.843 34.931 1.00 18.78 186 GLY A C 1
ATOM 1314 O O . GLY A 1 182 B 12.668 32.154 35.156 1.00 18.67 186 GLY A O 1
ATOM 1315 N N . ASN A 1 183 ? 11.744 34.146 34.629 1.00 19.16 187 ASN A N 1
ATOM 1316 C CA . ASN A 1 183 ? 13.021 34.862 34.543 1.00 20.88 187 ASN A CA 1
ATOM 1317 C C . ASN A 1 183 ? 13.230 35.950 35.603 1.00 23.09 187 ASN A C 1
ATOM 1318 O O . ASN A 1 183 ? 14.359 36.177 36.048 1.00 18.99 187 ASN A O 1
ATOM 1323 N N . THR A 1 184 ? 12.156 36.628 36.006 1.00 23.85 188 THR A N 1
ATOM 1324 C CA . THR A 1 184 ? 12.283 37.668 37.020 1.00 20.42 188 THR A CA 1
ATOM 1325 C C . THR A 1 184 ? 11.536 37.363 38.331 1.00 19.01 188 THR A C 1
ATOM 1326 O O . THR A 1 184 ? 10.500 36.699 38.352 1.00 19.13 188 THR A O 1
ATOM 1330 N N . GLY A 1 185 ? 12.105 37.840 39.432 1.00 18.56 189 GLY A N 1
ATOM 1331 C CA . GLY A 1 185 ? 11.510 37.627 40.733 1.00 15.50 189 GLY A CA 1
ATOM 1332 C C . GLY A 1 185 ? 12.339 38.306 41.808 1.00 18.78 189 GLY A C 1
ATOM 1333 O O . GLY A 1 185 ? 13.375 38.896 41.526 1.00 20.04 189 GLY A O 1
ATOM 1334 N N . ALA A 1 186 ? 11.889 38.227 43.052 1.00 16.23 190 ALA A N 1
ATOM 1335 C CA . ALA A 1 186 ? 12.644 38.830 44.129 1.00 15.44 190 ALA A CA 1
ATOM 1336 C C . ALA A 1 186 ? 13.738 37.873 44.623 1.00 17.84 190 ALA A C 1
ATOM 1337 O O . ALA A 1 186 ? 13.731 36.670 44.354 1.00 20.61 190 ALA A O 1
ATOM 1339 N N . CYS A 1 187 ? 14.693 38.440 45.335 1.00 20.90 191 CYS A N 1
ATOM 1340 C CA . CYS A 1 187 ? 15.786 37.683 45.896 1.00 23.04 191 CYS A CA 1
ATOM 1341 C C . CYS A 1 187 ? 16.182 38.413 47.185 1.00 22.68 191 CYS A C 1
ATOM 1342 O O . CYS A 1 187 ? 15.628 39.467 47.510 1.00 27.67 191 CYS A O 1
ATOM 1345 N N . ASN A 1 188 ? 17.135 37.853 47.915 1.00 25.02 192 ASN A N 1
ATOM 1346 C CA . ASN A 1 188 ? 17.588 38.416 49.190 1.00 25.47 192 ASN A CA 1
ATOM 1347 C C . ASN A 1 188 ? 18.024 39.885 49.149 1.00 21.88 192 ASN A C 1
ATOM 1348 O O . ASN A 1 188 ? 18.794 40.290 48.281 1.00 20.50 192 ASN A O 1
ATOM 1353 N N . GLY A 1 189 ? 17.514 40.669 50.097 1.00 17.99 193 GLY A N 1
ATOM 1354 C CA . GLY A 1 189 ? 17.833 42.082 50.160 1.00 15.81 193 GLY A CA 1
ATOM 1355 C C . GLY A 1 189 ? 16.666 42.898 49.642 1.00 17.29 193 GLY A C 1
ATOM 1356 O O . GLY A 1 189 ? 16.598 44.127 49.811 1.00 16.14 193 GLY A O 1
ATOM 1357 N N . ASP A 1 190 ? 15.731 42.210 48.993 1.00 15.50 194 ASP A N 1
ATOM 1358 C CA . ASP A 1 190 ? 14.561 42.872 48.435 1.00 13.57 194 ASP A CA 1
ATOM 1359 C C . ASP A 1 190 ? 13.526 42.882 49.538 1.00 11.62 194 ASP A C 1
ATOM 1360 O O . ASP A 1 190 ? 12.640 43.733 49.563 1.00 15.60 194 ASP A O 1
ATOM 1365 N N . SER A 1 191 ? 13.669 41.944 50.462 1.00 10.79 195 SER A N 1
ATOM 1366 C CA . SER A 1 191 ? 12.762 41.806 51.604 1.00 13.07 195 SER A CA 1
ATOM 1367 C C . SER A 1 191 ? 12.406 43.136 52.267 1.00 12.21 195 SER A C 1
ATOM 1368 O O . SER A 1 191 ? 13.258 44.005 52.442 1.00 7.09 195 SER A O 1
ATOM 1371 N N . GLY A 1 192 ? 11.132 43.291 52.624 1.00 12.50 196 GLY A N 1
ATOM 1372 C CA . GLY A 1 192 ? 10.696 44.495 53.315 1.00 8.37 196 GLY A CA 1
ATOM 1373 C C . GLY A 1 192 ? 10.315 45.574 52.328 1.00 9.61 196 GLY A C 1
ATOM 1374 O O . GLY A 1 192 ? 9.692 46.564 52.704 1.00 13.67 196 GLY A O 1
ATOM 1375 N N . GLY A 1 193 ? 10.681 45.364 51.064 1.00 11.46 197 GLY A N 1
ATOM 1376 C CA . GLY A 1 193 ? 10.416 46.311 49.994 1.00 10.84 197 GLY A CA 1
ATOM 1377 C C . GLY A 1 193 ? 8.997 46.355 49.456 1.00 14.98 197 GLY A C 1
ATOM 1378 O O . GLY A 1 193 ? 8.177 45.488 49.766 1.00 14.73 197 GLY A O 1
ATOM 1379 N N . PRO A 1 194 ? 8.692 47.342 48.599 1.00 14.08 198 PRO A N 1
ATOM 1380 C CA . PRO A 1 194 ? 7.353 47.502 48.025 1.00 14.88 198 PRO A CA 1
ATOM 1381 C C . PRO A 1 194 ? 6.967 46.755 46.764 1.00 14.62 198 PRO A C 1
ATOM 1382 O O . PRO A 1 194 ? 7.807 46.448 45.910 1.00 15.63 198 PRO A O 1
ATOM 1386 N N . LEU A 1 195 ? 5.674 46.454 46.662 1.00 14.45 199 LEU A N 1
ATOM 1387 C CA . LEU A 1 195 ? 5.131 45.844 45.452 1.00 12.79 199 LEU A CA 1
ATOM 1388 C C . LEU A 1 195 ? 4.291 46.991 44.867 1.00 10.58 199 LEU A C 1
ATOM 1389 O O . LEU A 1 195 ? 3.184 47.277 45.342 1.00 11.70 199 LEU A O 1
ATOM 1394 N N . ASN A 1 196 ? 4.819 47.679 43.884 1.00 9.49 200 ASN A N 1
ATOM 1395 C CA . ASN A 1 196 ? 4.136 48.864 43.324 1.00 10.84 200 ASN A CA 1
ATOM 1396 C C . ASN A 1 196 ? 3.157 48.474 42.214 1.00 12.81 200 ASN A C 1
ATOM 1397 O O . ASN A 1 196 ? 3.558 47.979 41.155 1.00 13.91 200 ASN A O 1
ATOM 1402 N N . CYS A 1 197 ? 1.885 48.729 42.486 1.00 17.09 201 CYS A N 1
ATOM 1403 C CA . CYS A 1 197 ? 0.799 48.405 41.546 1.00 15.66 201 CYS A CA 1
ATOM 1404 C C . CYS A 1 197 ? 0.003 49.610 41.177 1.00 15.65 201 CYS A C 1
ATOM 1405 O O . CYS A 1 197 ? -0.367 50.385 42.034 1.00 19.72 201 CYS A O 1
ATOM 1408 N N . PRO A 1 198 ? -0.307 49.771 39.887 1.00 21.44 202 PRO A N 1
ATOM 1409 C CA . PRO A 1 198 ? -1.105 50.935 39.462 1.00 19.87 202 PRO A CA 1
ATOM 1410 C C . PRO A 1 198 ? -2.526 50.711 39.978 1.00 21.21 202 PRO A C 1
ATOM 1411 O O . PRO A 1 198 ? -3.123 49.663 39.714 1.00 23.14 202 PRO A O 1
ATOM 1415 N N . ASP A 1 199 ? -3.059 51.678 40.721 1.00 25.36 203 ASP A N 1
ATOM 1416 C CA . ASP A 1 199 ? -4.404 51.565 41.297 1.00 29.25 203 ASP A CA 1
ATOM 1417 C C . ASP A 1 199 ? -4.867 52.964 41.672 1.00 32.37 203 ASP A C 1
ATOM 1418 O O . ASP A 1 199 ? -5.021 53.290 42.857 1.00 29.35 203 ASP A O 1
ATOM 1423 N N . GLY A 1 200 ? -5.075 53.756 40.640 1.00 37.51 204 GLY A N 1
ATOM 1424 C CA . GLY A 1 200 ? -5.411 55.167 40.811 1.00 39.10 204 GLY A CA 1
ATOM 1425 C C . GLY A 1 200 ? -4.157 55.830 41.356 1.00 42.08 204 GLY A C 1
ATOM 1426 O O . GLY A 1 200 ? -4.204 56.569 42.350 1.00 47.39 204 GLY A O 1
ATOM 1427 N N . GLY A 1 201 ? -3.088 55.500 40.658 1.00 39.40 206 GLY A N 1
ATOM 1428 C CA . GLY A 1 201 ? -1.731 55.920 40.994 1.00 31.87 206 GLY A CA 1
ATOM 1429 C C . GLY A 1 201 ? -1.034 54.732 41.637 1.00 28.12 206 GLY A C 1
ATOM 1430 O O . GLY A 1 201 ? -1.685 53.876 42.241 1.00 28.32 206 GLY A O 1
ATOM 1431 N N . THR A 1 202 ? 0.285 54.671 41.505 1.00 23.26 207 THR A N 1
ATOM 1432 C CA . THR A 1 202 ? 1.072 53.582 42.075 1.00 21.30 207 THR A CA 1
ATOM 1433 C C . THR A 1 202 ? 0.947 53.530 43.589 1.00 19.21 207 THR A C 1
ATOM 1434 O O . THR A 1 202 ? 1.345 54.465 44.297 1.00 22.99 207 THR A O 1
ATOM 1438 N N . ARG A 1 203 ? 0.400 52.419 44.029 1.00 17.97 208 ARG A N 1
ATOM 1439 C CA . ARG A 1 203 ? 0.217 52.139 45.450 1.00 16.03 208 ARG A CA 1
ATOM 1440 C C . ARG A 1 203 ? 1.064 50.944 45.853 1.00 15.07 208 ARG A C 1
ATOM 1441 O O . ARG A 1 203 ? 1.257 50.004 45.069 1.00 13.25 208 ARG A O 1
ATOM 1449 N N . VAL A 1 204 ? 1.555 51.023 47.067 1.00 13.39 209 VAL A N 1
ATOM 1450 C CA . VAL A 1 204 ? 2.313 49.930 47.670 1.00 12.01 209 VAL A CA 1
ATOM 1451 C C . VAL A 1 204 ? 1.292 48.948 48.227 1.00 13.69 209 VAL A C 1
ATOM 1452 O O . VAL A 1 204 ? 0.687 49.185 49.279 1.00 12.78 209 VAL A O 1
ATOM 1456 N N . VAL A 1 205 ? 1.107 47.867 47.501 1.00 15.69 210 VAL A N 1
ATOM 1457 C CA . VAL A 1 205 ? 0.097 46.867 47.858 1.00 11.64 210 VAL A CA 1
ATOM 1458 C C . VAL A 1 205 ? 0.710 45.608 48.470 1.00 9.11 210 VAL A C 1
ATOM 1459 O O . VAL A 1 205 ? 0.003 44.638 48.778 1.00 7.28 210 VAL A O 1
ATOM 1463 N N . GLY A 1 206 ? 2.015 45.617 48.656 1.00 9.90 211 GLY A N 1
ATOM 1464 C CA . GLY A 1 206 ? 2.689 44.440 49.218 1.00 10.21 211 GLY A CA 1
ATOM 1465 C C . GLY A 1 206 ? 4.020 44.772 49.833 1.00 11.56 211 GLY A C 1
ATOM 1466 O O . GLY A 1 206 ? 4.589 45.830 49.562 1.00 12.75 211 GLY A O 1
ATOM 1467 N N . VAL A 1 207 ? 4.486 43.854 50.680 1.00 12.75 212 VAL A N 1
ATOM 1468 C CA . VAL A 1 207 ? 5.772 43.936 51.377 1.00 13.32 212 VAL A CA 1
ATOM 1469 C C . VAL A 1 207 ? 6.480 42.601 51.141 1.00 14.46 212 VAL A C 1
ATOM 1470 O O . VAL A 1 207 ? 5.951 41.564 51.515 1.00 13.34 212 VAL A O 1
ATOM 1474 N N . THR A 1 208 ? 7.654 42.636 50.503 1.00 17.97 213 THR A N 1
ATOM 1475 C CA . THR A 1 208 ? 8.461 41.435 50.205 1.00 12.64 213 THR A CA 1
ATOM 1476 C C . THR A 1 208 ? 8.737 40.597 51.456 1.00 16.23 213 THR A C 1
ATOM 1477 O O . THR A 1 208 ? 9.356 41.072 52.425 1.00 17.11 213 THR A O 1
ATOM 1481 N N . SER A 1 209 ? 8.291 39.342 51.418 1.00 13.20 214 SER A N 1
ATOM 1482 C CA . SER A 1 209 ? 8.431 38.443 52.546 1.00 14.87 214 SER A CA 1
ATOM 1483 C C . SER A 1 209 ? 9.369 37.284 52.267 1.00 20.26 214 SER A C 1
ATOM 1484 O O . SER A 1 209 ? 10.405 37.134 52.930 1.00 27.82 214 SER A O 1
ATOM 1487 N N . TRP A 1 210 ? 8.983 36.445 51.305 1.00 19.73 215 TRP A N 1
ATOM 1488 C CA . TRP A 1 210 ? 9.781 35.284 50.924 1.00 19.18 215 TRP A CA 1
ATOM 1489 C C . TRP A 1 210 ? 9.662 34.815 49.445 1.00 20.28 215 TRP A C 1
ATOM 1490 O O . TRP A 1 210 ? 8.726 35.174 48.717 1.00 17.06 215 TRP A O 1
ATOM 1501 N N . VAL A 1 211 ? 10.671 34.051 49.019 1.00 20.91 216 VAL A N 1
ATOM 1502 C CA . VAL A 1 211 ? 10.751 33.464 47.681 1.00 21.39 216 VAL A CA 1
ATOM 1503 C C . VAL A 1 211 ? 11.237 32.015 47.839 1.00 22.48 216 VAL A C 1
ATOM 1504 O O . VAL A 1 211 ? 11.648 31.608 48.933 1.00 23.41 216 VAL A O 1
ATOM 1508 N N . VAL A 1 212 ? 11.172 31.231 46.765 1.00 23.44 217 VAL A N 1
ATOM 1509 C CA . VAL A 1 212 ? 11.618 29.845 46.820 1.00 19.49 217 VAL A CA 1
ATOM 1510 C C . VAL A 1 212 ? 13.105 29.803 46.423 1.00 23.57 217 VAL A C 1
ATOM 1511 O O . VAL A 1 212 ? 13.522 30.404 45.438 1.00 24.83 217 VAL A O 1
ATOM 1515 N N . SER A 1 213 A 13.909 29.096 47.208 1.00 28.22 217 SER A N 1
ATOM 1516 C CA . SER A 1 213 A 15.345 29.027 46.961 1.00 29.85 217 SER A CA 1
ATOM 1517 C C . SER A 1 213 A 15.839 27.609 46.730 1.00 27.59 217 SER A C 1
ATOM 1518 O O . SER A 1 213 A 15.382 26.687 47.382 1.00 24.49 217 SER A O 1
ATOM 1521 N N . SER A 1 214 B 16.780 27.431 45.811 1.00 28.92 217 SER A N 1
ATOM 1522 C CA . SER A 1 214 B 17.317 26.096 45.569 1.00 34.17 217 SER A CA 1
ATOM 1523 C C . SER A 1 214 B 18.146 25.591 46.782 1.00 40.37 217 SER A C 1
ATOM 1524 O O . SER A 1 214 B 18.476 26.361 47.698 1.00 40.84 217 SER A O 1
ATOM 1527 N N . GLY A 1 215 C 18.460 24.295 46.797 1.00 44.35 217 GLY A N 1
ATOM 1528 C CA . GLY A 1 215 C 19.326 23.763 47.842 1.00 48.03 217 GLY A CA 1
ATOM 1529 C C . GLY A 1 215 C 20.761 24.261 47.754 1.00 52.18 217 GLY A C 1
ATOM 1530 O O . GLY A 1 215 C 21.653 23.789 48.468 1.00 52.80 217 GLY A O 1
ATOM 1531 N N . LEU A 1 216 D 20.966 25.227 46.862 1.00 55.21 217 LEU A N 1
ATOM 1532 C CA . LEU A 1 216 D 22.261 25.856 46.627 1.00 55.26 217 LEU A CA 1
ATOM 1533 C C . LEU A 1 216 D 22.185 27.343 46.988 1.00 53.13 217 LEU A C 1
ATOM 1534 O O . LEU A 1 216 D 23.041 28.134 46.583 1.00 54.68 217 LEU A O 1
ATOM 1539 N N . GLY A 1 217 ? 21.171 27.741 47.731 1.00 49.37 218 GLY A N 1
ATOM 1540 C CA . GLY A 1 217 ? 21.047 29.115 48.140 1.00 43.78 218 GLY A CA 1
ATOM 1541 C C . GLY A 1 217 ? 20.708 30.105 47.026 1.00 40.60 218 GLY A C 1
ATOM 1542 O O . GLY A 1 217 ? 20.951 31.294 47.189 1.00 42.46 218 GLY A O 1
ATOM 1543 N N . ALA A 1 218 ? 20.158 29.640 45.908 1.00 35.08 219 ALA A N 1
ATOM 1544 C CA . ALA A 1 218 ? 19.789 30.582 44.840 1.00 33.51 219 ALA A CA 1
ATOM 1545 C C . ALA A 1 218 ? 18.282 30.827 44.814 1.00 28.80 219 ALA A C 1
ATOM 1546 O O . ALA A 1 218 ? 17.538 29.916 45.175 1.00 28.02 219 ALA A O 1
ATOM 1548 N N . CYS A 1 219 ? 17.800 31.994 44.394 1.00 25.23 220 CYS A N 1
ATOM 1549 C CA . CYS A 1 219 ? 16.349 32.268 44.341 1.00 21.95 220 CYS A CA 1
ATOM 1550 C C . CYS A 1 219 ? 15.759 31.679 43.059 1.00 22.51 220 CYS A C 1
ATOM 1551 O O . CYS A 1 219 ? 16.372 31.805 42.001 1.00 25.30 220 CYS A O 1
ATOM 1554 N N . LEU A 1 220 ? 14.578 31.056 43.137 1.00 21.62 221 LEU A N 1
ATOM 1555 C CA . LEU A 1 220 ? 13.928 30.445 41.948 1.00 18.69 221 LEU A CA 1
ATOM 1556 C C . LEU A 1 220 ? 12.699 31.170 41.363 1.00 18.17 221 LEU A C 1
ATOM 1557 O O . LEU A 1 220 ? 11.583 30.937 41.803 1.00 15.13 221 LEU A O 1
ATOM 1562 N N . PRO A 1 221 ? 12.891 32.018 40.334 1.00 18.64 222 PRO A N 1
ATOM 1563 C CA . PRO A 1 221 ? 11.797 32.766 39.698 1.00 17.21 222 PRO A CA 1
ATOM 1564 C C . PRO A 1 221 ? 10.685 31.971 39.028 1.00 19.50 222 PRO A C 1
ATOM 1565 O O . PRO A 1 221 ? 9.768 32.571 38.460 1.00 16.90 222 PRO A O 1
ATOM 1569 N N . ASP A 1 222 ? 10.755 30.644 39.061 1.00 18.48 223 ASP A N 1
ATOM 1570 C CA . ASP A 1 222 ? 9.702 29.828 38.448 1.00 20.34 223 ASP A CA 1
ATOM 1571 C C . ASP A 1 222 ? 8.634 29.578 39.498 1.00 21.68 223 ASP A C 1
ATOM 1572 O O . ASP A 1 222 ? 7.588 28.970 39.251 1.00 25.63 223 ASP A O 1
ATOM 1577 N N . TYR A 1 223 ? 8.928 30.050 40.695 1.00 24.82 224 TYR A N 1
ATOM 1578 C CA . TYR A 1 223 ? 8.006 29.941 41.805 1.00 23.37 224 TYR A CA 1
ATOM 1579 C C . TYR A 1 223 ? 7.594 31.360 42.140 1.00 23.65 224 TYR A C 1
ATOM 1580 O O . TYR A 1 223 ? 8.333 32.303 41.845 1.00 24.75 224 TYR A O 1
ATOM 1589 N N . PRO A 1 224 ? 6.399 31.536 42.727 1.00 20.99 225 PRO A N 1
ATOM 1590 C CA . PRO A 1 224 ? 5.964 32.897 43.069 1.00 16.89 225 PRO A CA 1
ATOM 1591 C C . PRO A 1 224 ? 6.803 33.516 44.191 1.00 18.59 225 PRO A C 1
ATOM 1592 O O . PRO A 1 224 ? 7.295 32.746 45.065 1.00 16.31 225 PRO A O 1
ATOM 1596 N N . SER A 1 225 ? 6.939 34.818 44.089 1.00 16.48 226 SER A N 1
ATOM 1597 C CA . SER A 1 225 ? 7.587 35.629 45.134 1.00 14.18 226 SER A CA 1
ATOM 1598 C C . SER A 1 225 ? 6.462 36.061 46.057 1.00 16.47 226 SER A C 1
ATOM 1599 O O . SER A 1 225 ? 5.464 36.641 45.616 1.00 18.02 226 SER A O 1
ATOM 1602 N N . VAL A 1 226 ? 6.589 35.780 47.328 1.00 16.94 227 VAL A N 1
ATOM 1603 C CA . VAL A 1 226 ? 5.480 36.066 48.235 1.00 15.03 227 VAL A CA 1
ATOM 1604 C C . VAL A 1 226 ? 5.639 37.376 48.997 1.00 17.72 227 VAL A C 1
ATOM 1605 O O . VAL A 1 226 ? 6.663 37.639 49.628 1.00 18.09 227 VAL A O 1
ATOM 1609 N N . TYR A 1 227 ? 4.595 38.198 48.911 1.00 18.76 228 TYR A N 1
ATOM 1610 C CA . TYR A 1 227 ? 4.539 39.502 49.551 1.00 13.12 228 TYR A CA 1
ATOM 1611 C C . TYR A 1 227 ? 3.467 39.432 50.597 1.00 14.31 228 TYR A C 1
ATOM 1612 O O . TYR A 1 227 ? 2.647 38.538 50.580 1.00 17.15 228 TYR A O 1
ATOM 1621 N N . THR A 1 228 ? 3.482 40.377 51.524 1.00 19.89 229 THR A N 1
ATOM 1622 C CA . THR A 1 228 ? 2.463 40.438 52.566 1.00 19.28 229 THR A CA 1
ATOM 1623 C C . THR A 1 228 ? 1.383 41.348 51.985 1.00 19.92 229 THR A C 1
ATOM 1624 O O . THR A 1 228 ? 1.681 42.426 51.485 1.00 18.65 229 THR A O 1
ATOM 1628 N N . ARG A 1 229 ? 0.136 40.903 52.021 1.00 19.49 230 ARG A N 1
ATOM 1629 C CA . ARG A 1 229 ? -0.951 41.714 51.485 1.00 17.78 230 ARG A CA 1
ATOM 1630 C C . ARG A 1 229 ? -1.223 42.903 52.399 1.00 17.68 230 ARG A C 1
ATOM 1631 O O . ARG A 1 229 ? -1.795 42.747 53.472 1.00 23.51 230 ARG A O 1
ATOM 1639 N N . VAL A 1 230 ? -0.805 44.088 51.968 1.00 19.13 231 VAL A N 1
ATOM 1640 C CA . VAL A 1 230 ? -0.996 45.319 52.725 1.00 17.97 231 VAL A CA 1
ATOM 1641 C C . VAL A 1 230 ? -2.486 45.712 52.942 1.00 18.60 231 VAL A C 1
ATOM 1642 O O . VAL A 1 230 ? -2.839 46.238 54.000 1.00 19.95 231 VAL A O 1
ATOM 1646 N N . SER A 1 231 ? -3.354 45.475 51.960 1.00 18.31 232 SER A N 1
ATOM 1647 C CA . SER A 1 231 ? -4.763 45.833 52.143 1.00 18.88 232 SER A CA 1
ATOM 1648 C C . SER A 1 231 ? -5.383 45.026 53.278 1.00 16.70 232 SER A C 1
ATOM 1649 O O . SER A 1 231 ? -6.429 45.381 53.809 1.00 18.13 232 SER A O 1
ATOM 1652 N N . ALA A 1 232 ? -4.729 43.947 53.679 1.00 16.58 233 ALA A N 1
ATOM 1653 C CA . ALA A 1 232 ? -5.266 43.143 54.772 1.00 16.36 233 ALA A CA 1
ATOM 1654 C C . ALA A 1 232 ? -4.765 43.592 56.148 1.00 17.78 233 ALA A C 1
ATOM 1655 O O . ALA A 1 232 ? -5.212 43.062 57.177 1.00 22.29 233 ALA A O 1
ATOM 1657 N N . TYR A 1 233 ? -3.860 44.573 56.176 1.00 19.64 234 TYR A N 1
ATOM 1658 C CA . TYR A 1 233 ? -3.282 45.068 57.430 1.00 19.62 234 TYR A CA 1
ATOM 1659 C C . TYR A 1 233 ? -3.515 46.548 57.656 1.00 23.28 234 TYR A C 1
ATOM 1660 O O . TYR A 1 233 ? -2.964 47.122 58.599 1.00 24.09 234 TYR A O 1
ATOM 1669 N N . LEU A 1 234 ? -4.329 47.157 56.797 1.00 21.42 235 LEU A N 1
ATOM 1670 C CA . LEU A 1 234 ? -4.627 48.580 56.870 1.00 23.37 235 LEU A CA 1
ATOM 1671 C C . LEU A 1 234 ? -5.004 49.095 58.269 1.00 25.37 235 LEU A C 1
ATOM 1672 O O . LEU A 1 234 ? -4.607 50.198 58.665 1.00 29.45 235 LEU A O 1
ATOM 1677 N N . GLY A 1 235 ? -5.748 48.296 59.024 1.00 25.58 236 GLY A N 1
ATOM 1678 C CA . GLY A 1 235 ? -6.135 48.709 60.357 1.00 23.24 236 GLY A CA 1
ATOM 1679 C C . GLY A 1 235 ? -4.945 48.645 61.283 1.00 23.82 236 GLY A C 1
ATOM 1680 O O . GLY A 1 235 ? -4.679 49.592 62.014 1.00 27.34 236 GLY A O 1
ATOM 1681 N N . TRP A 1 236 ? -4.235 47.521 61.255 1.00 24.87 237 TRP A N 1
ATOM 1682 C CA . TRP A 1 236 ? -3.039 47.340 62.073 1.00 23.55 237 TRP A CA 1
ATOM 1683 C C . TRP A 1 236 ? -2.033 48.454 61.755 1.00 21.45 237 TRP A C 1
ATOM 1684 O O . TRP A 1 236 ? -1.480 49.087 62.652 1.00 18.93 237 TRP A O 1
ATOM 1695 N N . ILE A 1 237 ? -1.811 48.694 60.468 1.00 22.98 238 ILE A N 1
ATOM 1696 C CA . ILE A 1 237 ? -0.877 49.726 60.036 1.00 24.92 238 ILE A CA 1
ATOM 1697 C C . ILE A 1 237 ? -1.314 51.045 60.644 1.00 30.42 238 ILE A C 1
ATOM 1698 O O . ILE A 1 237 ? -0.487 51.807 61.147 1.00 34.65 238 ILE A O 1
ATOM 1703 N N . GLY A 1 238 ? -2.617 51.313 60.609 1.00 32.11 239 GLY A N 1
ATOM 1704 C CA . GLY A 1 238 ? -3.122 52.564 61.149 1.00 34.46 239 GLY A CA 1
ATOM 1705 C C . GLY A 1 238 ? -3.017 52.741 62.656 1.00 35.22 239 GLY A C 1
ATOM 1706 O O . GLY A 1 238 ? -2.863 53.857 63.159 1.00 35.28 239 GLY A O 1
ATOM 1707 N N . ASP A 1 239 ? -3.098 51.641 63.389 1.00 37.38 240 ASP A N 1
ATOM 1708 C CA . ASP A 1 239 ? -3.026 51.703 64.842 1.00 39.89 240 ASP A CA 1
ATOM 1709 C C . ASP A 1 239 ? -1.601 51.840 65.343 1.00 41.46 240 ASP A C 1
ATOM 1710 O O . ASP A 1 239 ? -1.366 52.505 66.357 1.00 46.19 240 ASP A O 1
ATOM 1715 N N . ASN A 1 240 ? -0.664 51.197 64.638 1.00 39.16 241 ASN A N 1
ATOM 1716 C CA . ASN A 1 240 ? 0.756 51.184 65.018 1.00 34.46 241 ASN A CA 1
ATOM 1717 C C . ASN A 1 240 ? 1.651 52.190 64.299 1.00 31.99 241 ASN A C 1
ATOM 1718 O O . ASN A 1 240 ? 2.842 52.283 64.582 1.00 29.54 241 ASN A O 1
ATOM 1723 N N . SER A 1 241 ? 1.084 52.927 63.356 1.00 35.69 242 SER A N 1
ATOM 1724 C CA . SER A 1 241 ? 1.845 53.939 62.646 1.00 38.29 242 SER A CA 1
ATOM 1725 C C . SER A 1 241 ? 1.825 55.137 63.602 1.00 41.49 242 SER A C 1
ATOM 1726 O O . SER A 1 241 ? 0.795 55.295 64.300 1.00 38.96 242 SER A O 1
ATOM 1730 N N . VAL B 1 1 ? -13.729 29.176 24.899 1.00 14.80 16 VAL B N 1
ATOM 1731 C CA . VAL B 1 1 ? -12.898 30.263 25.473 1.00 12.33 16 VAL B CA 1
ATOM 1732 C C . VAL B 1 1 ? -13.739 30.976 26.522 1.00 11.59 16 VAL B C 1
ATOM 1733 O O . VAL B 1 1 ? -14.743 31.606 26.203 1.00 12.57 16 VAL B O 1
ATOM 1737 N N . ILE B 1 2 ? -13.339 30.842 27.781 1.00 8.87 17 ILE B N 1
ATOM 1738 C CA . ILE B 1 2 ? -14.020 31.503 28.883 1.00 5.88 17 ILE B CA 1
ATOM 1739 C C . ILE B 1 2 ? -13.351 32.868 29.030 1.00 12.76 17 ILE B C 1
ATOM 1740 O O . ILE B 1 2 ? -12.143 32.984 28.921 1.00 15.00 17 ILE B O 1
ATOM 1745 N N . GLY B 1 3 ? -14.135 33.910 29.232 1.00 12.00 18 GLY B N 1
ATOM 1746 C CA . GLY B 1 3 ? -13.539 35.206 29.416 1.00 15.07 18 GLY B CA 1
ATOM 1747 C C . GLY B 1 3 ? -12.858 35.794 28.202 1.00 19.70 18 GLY B C 1
ATOM 1748 O O . GLY B 1 3 ? -12.005 36.670 28.347 1.00 26.98 18 GLY B O 1
ATOM 1749 N N . GLY B 1 4 ? -13.233 35.351 27.008 1.00 16.74 19 GLY B N 1
ATOM 1750 C CA . GLY B 1 4 ? -12.606 35.880 25.809 1.00 16.37 19 GLY B CA 1
ATOM 1751 C C . GLY B 1 4 ? -13.284 37.086 25.189 1.00 16.98 19 GLY B C 1
ATOM 1752 O O . GLY B 1 4 ? -14.094 37.755 25.821 1.00 17.87 19 GLY B O 1
ATOM 1753 N N . THR B 1 5 ? -12.936 37.378 23.943 1.00 16.44 20 THR B N 1
ATOM 1754 C CA . THR B 1 5 ? -13.537 38.493 23.225 1.00 15.63 20 THR B CA 1
ATOM 1755 C C . THR B 1 5 ? -13.791 38.085 21.793 1.00 16.27 20 THR B C 1
ATOM 1756 O O . THR B 1 5 ? -13.201 37.120 21.308 1.00 20.59 20 THR B O 1
ATOM 1760 N N . ASN B 1 6 ? -14.678 38.815 21.129 1.00 14.36 21 ASN B N 1
ATOM 1761 C CA . ASN B 1 6 ? -15.024 38.553 19.743 1.00 12.17 21 ASN B CA 1
ATOM 1762 C C . ASN B 1 6 ? -13.829 38.709 18.798 1.00 13.99 21 ASN B C 1
ATOM 1763 O O . ASN B 1 6 ? -13.206 39.770 18.750 1.00 10.80 21 ASN B O 1
ATOM 1768 N N . ALA B 1 7 ? -13.532 37.656 18.038 1.00 14.66 22 ALA B N 1
ATOM 1769 C CA . ALA B 1 7 ? -12.474 37.705 17.029 1.00 14.13 22 ALA B CA 1
ATOM 1770 C C . ALA B 1 7 ? -13.159 38.351 15.812 1.00 15.94 22 ALA B C 1
ATOM 1771 O O . ALA B 1 7 ? -14.378 38.527 15.809 1.00 18.66 22 ALA B O 1
ATOM 1773 N N . SER B 1 8 ? -12.398 38.723 14.788 1.00 18.31 23 SER B N 1
ATOM 1774 C CA . SER B 1 8 ? -12.986 39.337 13.599 1.00 13.81 23 SER B CA 1
ATOM 1775 C C . SER B 1 8 ? -12.841 38.377 12.431 1.00 12.01 23 SER B C 1
ATOM 1776 O O . SER B 1 8 ? -12.020 37.478 12.468 1.00 12.38 23 SER B O 1
ATOM 1779 N N . PRO B 1 9 ? -13.637 38.559 11.374 1.00 13.10 24 PRO B N 1
ATOM 1780 C CA . PRO B 1 9 ? -13.503 37.636 10.244 1.00 9.71 24 PRO B CA 1
ATOM 1781 C C . PRO B 1 9 ? -12.072 37.611 9.688 1.00 13.19 24 PRO B C 1
ATOM 1782 O O . PRO B 1 9 ? -11.411 38.641 9.609 1.00 17.89 24 PRO B O 1
ATOM 1786 N N . GLY B 1 10 ? -11.598 36.427 9.312 1.00 16.53 25 GLY B N 1
ATOM 1787 C CA . GLY B 1 10 ? -10.271 36.292 8.738 1.00 12.04 25 GLY B CA 1
ATOM 1788 C C . GLY B 1 10 ? -9.113 36.658 9.624 1.00 14.57 25 GLY B C 1
ATOM 1789 O O . GLY B 1 10 ? -8.034 36.933 9.117 1.00 16.63 25 GLY B O 1
ATOM 1790 N N . GLU B 1 11 ? -9.336 36.665 10.935 1.00 16.27 26 GLU B N 1
ATOM 1791 C CA . GLU B 1 11 ? -8.296 36.982 11.902 1.00 13.30 26 GLU B CA 1
ATOM 1792 C C . GLU B 1 11 ? -7.414 35.755 12.108 1.00 16.19 26 GLU B C 1
ATOM 1793 O O . GLU B 1 11 ? -6.207 35.882 12.344 1.00 18.27 26 GLU B O 1
ATOM 1799 N N . PHE B 1 12 ? -8.019 34.572 12.028 1.00 11.48 27 PHE B N 1
ATOM 1800 C CA . PHE B 1 12 ? -7.300 33.310 12.155 1.00 8.96 27 PHE B CA 1
ATOM 1801 C C . PHE B 1 12 ? -7.784 32.501 10.957 1.00 10.44 27 PHE B C 1
ATOM 1802 O O . PHE B 1 12 ? -8.615 31.606 11.106 1.00 16.92 27 PHE B O 1
ATOM 1810 N N . PRO B 1 13 ? -7.240 32.783 9.756 1.00 12.08 28 PRO B N 1
ATOM 1811 C CA . PRO B 1 13 ? -7.574 32.141 8.475 1.00 10.31 28 PRO B CA 1
ATOM 1812 C C . PRO B 1 13 ? -7.469 30.623 8.434 1.00 10.51 28 PRO B C 1
ATOM 1813 O O . PRO B 1 13 ? -8.111 29.976 7.616 1.00 10.64 28 PRO B O 1
ATOM 1817 N N . TRP B 1 14 ? -6.645 30.071 9.318 1.00 9.50 29 TRP B N 1
ATOM 1818 C CA . TRP B 1 14 ? -6.422 28.635 9.397 1.00 8.29 29 TRP B CA 1
ATOM 1819 C C . TRP B 1 14 ? -7.387 27.973 10.373 1.00 7.97 29 TRP B C 1
ATOM 1820 O O . TRP B 1 14 ? -7.469 26.753 10.430 1.00 13.77 29 TRP B O 1
ATOM 1831 N N . GLN B 1 15 ? -8.127 28.776 11.127 1.00 10.93 30 GLN B N 1
ATOM 1832 C CA . GLN B 1 15 ? -9.078 28.262 12.116 1.00 10.30 30 GLN B CA 1
ATOM 1833 C C . GLN B 1 15 ? -10.269 27.573 11.459 1.00 12.96 30 GLN B C 1
ATOM 1834 O O . GLN B 1 15 ? -10.957 28.169 10.622 1.00 13.91 30 GLN B O 1
ATOM 1840 N N . LEU B 1 16 ? -10.505 26.324 11.858 1.00 10.12 31 LEU B N 1
ATOM 1841 C CA . LEU B 1 16 ? -11.597 25.547 11.324 1.00 7.11 31 LEU B CA 1
ATOM 1842 C C . LEU B 1 16 ? -12.558 25.132 12.413 1.00 10.86 31 LEU B C 1
ATOM 1843 O O . LEU B 1 16 ? -12.231 25.093 13.605 1.00 9.91 31 LEU B O 1
ATOM 1848 N N . SER B 1 17 ? -13.770 24.835 11.982 1.00 10.90 32 SER B N 1
ATOM 1849 C CA . SER B 1 17 ? -14.788 24.325 12.872 1.00 9.29 32 SER B CA 1
ATOM 1850 C C . SER B 1 17 ? -14.906 22.875 12.422 1.00 9.43 32 SER B C 1
ATOM 1851 O O . SER B 1 17 ? -15.268 22.607 11.276 1.00 6.66 32 SER B O 1
ATOM 1854 N N . GLN B 1 18 ? -14.552 21.933 13.286 1.00 14.43 33 GLN B N 1
ATOM 1855 C CA . GLN B 1 18 ? -14.683 20.542 12.897 1.00 12.89 33 GLN B CA 1
ATOM 1856 C C . GLN B 1 18 ? -16.045 20.112 13.419 1.00 12.20 33 GLN B C 1
ATOM 1857 O O . GLN B 1 18 ? -16.300 20.174 14.621 1.00 11.00 33 GLN B O 1
ATOM 1863 N N . GLN B 1 19 ? -16.913 19.684 12.515 1.00 11.27 34 GLN B N 1
ATOM 1864 C CA . GLN B 1 19 ? -18.252 19.278 12.895 1.00 14.20 34 GLN B CA 1
ATOM 1865 C C . GLN B 1 19 ? -18.431 17.786 12.956 1.00 17.16 34 GLN B C 1
ATOM 1866 O O . GLN B 1 19 ? -17.758 17.032 12.258 1.00 18.80 34 GLN B O 1
ATOM 1872 N N . ARG B 1 20 ? -19.375 17.373 13.784 1.00 20.00 35 ARG B N 1
ATOM 1873 C CA . ARG B 1 20 ? -19.657 15.970 13.945 1.00 26.22 35 ARG B CA 1
ATOM 1874 C C . ARG B 1 20 ? -21.135 15.714 13.756 1.00 27.29 35 ARG B C 1
ATOM 1875 O O . ARG B 1 20 ? -21.972 16.476 14.235 1.00 22.39 35 ARG B O 1
ATOM 1883 N N . GLN B 1 21 ? -21.446 14.626 13.062 1.00 29.52 36 GLN B N 1
ATOM 1884 C CA . GLN B 1 21 ? -22.827 14.280 12.815 1.00 30.69 36 GLN B CA 1
ATOM 1885 C C . GLN B 1 21 ? -23.362 13.265 13.817 1.00 32.90 36 GLN B C 1
ATOM 1886 O O . GLN B 1 21 ? -23.139 12.052 13.678 1.00 31.81 36 GLN B O 1
ATOM 1892 N N . SER B 1 22 ? -24.046 13.852 14.769 1.00 35.07 37 SER B N 1
ATOM 1893 C CA . SER B 1 22 ? -24.779 13.161 15.828 1.00 40.76 37 SER B CA 1
ATOM 1894 C C . SER B 1 22 ? -26.224 13.593 15.664 1.00 42.20 37 SER B C 1
ATOM 1895 O O . SER B 1 22 ? -26.688 14.538 16.314 1.00 45.21 37 SER B O 1
ATOM 1898 N N . GLY B 1 23 ? -26.890 12.892 14.779 1.00 41.93 38 GLY B N 1
ATOM 1899 C CA . GLY B 1 23 ? -28.244 13.249 14.380 1.00 39.92 38 GLY B CA 1
ATOM 1900 C C . GLY B 1 23 ? -28.083 14.292 13.286 1.00 38.46 38 GLY B C 1
ATOM 1901 O O . GLY B 1 23 ? -28.272 14.012 12.094 1.00 37.61 38 GLY B O 1
ATOM 1902 N N . SER B 1 24 A -27.712 15.499 13.705 1.00 36.04 38 SER B N 1
ATOM 1903 C CA . SER B 1 24 A -27.474 16.616 12.793 1.00 32.81 38 SER B CA 1
ATOM 1904 C C . SER B 1 24 A -26.006 17.087 12.934 1.00 25.92 38 SER B C 1
ATOM 1905 O O . SER B 1 24 A -25.305 16.674 13.849 1.00 23.10 38 SER B O 1
ATOM 1908 N N . TRP B 1 25 B -25.555 17.938 12.021 1.00 20.25 38 TRP B N 1
ATOM 1909 C CA . TRP B 1 25 B -24.197 18.478 12.059 1.00 17.63 38 TRP B CA 1
ATOM 1910 C C . TRP B 1 25 B -24.029 19.589 13.112 1.00 17.41 38 TRP B C 1
ATOM 1911 O O . TRP B 1 25 B -24.660 20.641 13.028 1.00 16.99 38 TRP B O 1
ATOM 1922 N N . SER B 1 26 ? -23.167 19.357 14.097 1.00 17.45 39 SER B N 1
ATOM 1923 C CA . SER B 1 26 ? -22.940 20.336 15.148 1.00 17.28 39 SER B CA 1
ATOM 1924 C C . SER B 1 26 ? -21.442 20.503 15.382 1.00 16.55 39 SER B C 1
ATOM 1925 O O . SER B 1 26 ? -20.673 19.542 15.218 1.00 17.30 39 SER B O 1
ATOM 1928 N N . HIS B 1 27 ? -21.029 21.717 15.763 1.00 13.84 40 HIS B N 1
ATOM 1929 C CA . HIS B 1 27 ? -19.621 21.987 16.023 1.00 9.87 40 HIS B CA 1
ATOM 1930 C C . HIS B 1 27 ? -19.162 21.069 17.145 1.00 14.19 40 HIS B C 1
ATOM 1931 O O . HIS B 1 27 ? -19.857 20.921 18.152 1.00 17.26 40 HIS B O 1
ATOM 1938 N N . SER B 1 28 ? -18.002 20.440 16.981 1.00 13.16 41 SER B N 1
ATOM 1939 C CA . SER B 1 28 ? -17.495 19.532 17.998 1.00 10.32 41 SER B CA 1
ATOM 1940 C C . SER B 1 28 ? -16.099 19.885 18.491 1.00 8.89 41 SER B C 1
ATOM 1941 O O . SER B 1 28 ? -15.829 19.799 19.674 1.00 12.10 41 SER B O 1
ATOM 1944 N N . CYS B 1 29 ? -15.204 20.267 17.580 1.00 10.61 42 CYS B N 1
ATOM 1945 C CA . CYS B 1 29 ? -13.822 20.623 17.939 1.00 8.20 42 CYS B CA 1
ATOM 1946 C C . CYS B 1 29 ? -13.326 21.675 16.976 1.00 5.51 42 CYS B C 1
ATOM 1947 O O . CYS B 1 29 ? -13.963 21.943 15.975 1.00 9.03 42 CYS B O 1
ATOM 1950 N N . GLY B 1 30 ? -12.175 22.266 17.282 1.00 4.99 43 GLY B N 1
ATOM 1951 C CA . GLY B 1 30 ? -11.590 23.218 16.367 1.00 7.24 43 GLY B CA 1
ATOM 1952 C C . GLY B 1 30 ? -10.530 22.424 15.619 1.00 6.47 43 GLY B C 1
ATOM 1953 O O . GLY B 1 30 ? -10.342 21.253 15.889 1.00 9.28 43 GLY B O 1
ATOM 1954 N N . ALA B 1 31 ? -9.839 23.031 14.672 1.00 7.90 44 ALA B N 1
ATOM 1955 C CA . ALA B 1 31 ? -8.770 22.339 13.958 1.00 9.27 44 ALA B CA 1
ATOM 1956 C C . ALA B 1 31 ? -8.024 23.434 13.203 1.00 10.94 44 ALA B C 1
ATOM 1957 O O . ALA B 1 31 ? -8.529 24.547 13.113 1.00 13.54 44 ALA B O 1
ATOM 1959 N N . SER B 1 32 ? -6.827 23.155 12.690 1.00 12.22 45 SER B N 1
ATOM 1960 C CA . SER B 1 32 ? -6.080 24.173 11.941 1.00 11.74 45 SER B CA 1
ATOM 1961 C C . SER B 1 32 ? -5.771 23.625 10.564 1.00 11.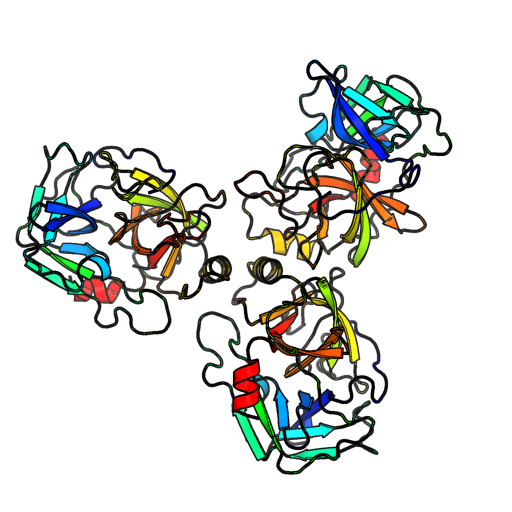44 45 SER B C 1
ATOM 1962 O O . SER B 1 32 ? -5.386 22.472 10.418 1.00 14.14 45 SER B O 1
ATOM 1965 N N . LEU B 1 33 ? -5.946 24.448 9.548 1.00 12.22 46 LEU B N 1
ATOM 1966 C CA . LEU B 1 33 ? -5.677 24.000 8.195 1.00 10.99 46 LEU B CA 1
ATOM 1967 C C . LEU B 1 33 ? -4.160 23.964 7.970 1.00 14.09 46 LEU B C 1
ATOM 1968 O O . LEU B 1 33 ? -3.483 24.969 8.188 1.00 12.45 46 LEU B O 1
ATOM 1973 N N . LEU B 1 34 ? -3.642 22.806 7.544 1.00 15.91 47 LEU B N 1
ATOM 1974 C CA . LEU B 1 34 ? -2.206 22.616 7.272 1.00 17.70 47 LEU B CA 1
ATOM 1975 C C . LEU B 1 34 ? -1.904 22.853 5.789 1.00 20.15 47 LEU B C 1
ATOM 1976 O O . LEU B 1 34 ? -0.831 23.351 5.428 1.00 22.58 47 LEU B O 1
ATOM 1981 N N . SER B 1 35 ? -2.852 22.465 4.937 1.00 19.97 48 SER B N 1
ATOM 1982 C CA . SER B 1 35 ? -2.759 22.658 3.497 1.00 17.98 48 SER B CA 1
ATOM 1983 C C . SER B 1 35 ? -4.190 22.714 2.984 1.00 19.50 48 SER B C 1
ATOM 1984 O O . SER B 1 35 ? -5.094 23.106 3.701 1.00 26.37 48 SER B O 1
ATOM 1987 N N . SER B 1 36 ? -4.410 22.334 1.745 1.00 16.98 49 SER B N 1
ATOM 1988 C CA . SER B 1 36 ? -5.755 22.386 1.216 1.00 15.77 49 SER B CA 1
ATOM 1989 C C . SER B 1 36 ? -6.339 20.995 1.214 1.00 12.75 49 SER B C 1
ATOM 1990 O O . SER B 1 36 ? -7.450 20.784 0.777 1.00 12.36 49 SER B O 1
ATOM 1993 N N . THR B 1 37 ? -5.583 20.039 1.724 1.00 11.19 50 THR B N 1
ATOM 1994 C CA . THR B 1 37 ? -6.073 18.682 1.776 1.00 13.55 50 THR B CA 1
ATOM 1995 C C . THR B 1 37 ? -5.778 18.126 3.149 1.00 14.24 50 THR B C 1
ATOM 1996 O O . THR B 1 37 ? -6.059 16.969 3.422 1.00 15.17 50 THR B O 1
ATOM 2000 N N . SER B 1 38 ? -5.235 18.959 4.030 1.00 13.70 51 SER B N 1
ATOM 2001 C CA . SER B 1 38 ? -4.859 18.497 5.363 1.00 14.69 51 SER B CA 1
ATOM 2002 C C . SER B 1 38 ? -5.223 19.434 6.481 1.00 8.70 51 SER B C 1
ATOM 2003 O O . SER B 1 38 ? -5.295 20.635 6.289 1.00 11.26 51 SER B O 1
ATOM 2006 N N . ALA B 1 39 ? -5.413 18.884 7.667 1.00 6.34 52 ALA B N 1
ATOM 2007 C CA . ALA B 1 39 ? -5.743 19.711 8.811 1.00 7.96 52 ALA B CA 1
ATOM 2008 C C . ALA B 1 39 ? -5.129 19.117 10.066 1.00 6.21 52 ALA B C 1
ATOM 2009 O O . ALA B 1 39 ? -4.856 17.922 10.126 1.00 5.79 52 ALA B O 1
ATOM 2011 N N . LEU B 1 40 ? -4.909 19.959 11.072 1.00 9.76 53 LEU B N 1
ATOM 2012 C CA . LEU B 1 40 ? -4.337 19.496 12.335 1.00 9.90 53 LEU B CA 1
ATOM 2013 C C . LEU B 1 40 ? -5.393 19.496 13.439 1.00 8.04 53 LEU B C 1
ATOM 2014 O O . LEU B 1 40 ? -6.140 20.455 13.582 1.00 8.67 53 LEU B O 1
ATOM 2019 N N . SER B 1 41 ? -5.465 18.421 14.229 1.00 8.83 54 SER B N 1
ATOM 2020 C CA . SER B 1 41 ? -6.454 18.364 15.297 1.00 8.93 54 SER B CA 1
ATOM 2021 C C . SER B 1 41 ? -5.951 17.538 16.476 1.00 8.16 54 SER B C 1
ATOM 2022 O O . SER B 1 41 ? -4.787 17.219 16.575 1.00 7.71 54 SER B O 1
ATOM 2025 N N . ALA B 1 42 ? -6.855 17.205 17.392 1.00 11.42 55 ALA B N 1
ATOM 2026 C CA . ALA B 1 42 ? -6.492 16.415 18.556 1.00 9.41 55 ALA B CA 1
ATOM 2027 C C . ALA B 1 42 ? -6.993 15.004 18.339 1.00 13.32 55 ALA B C 1
ATOM 2028 O O . ALA B 1 42 ? -8.055 14.787 17.749 1.00 16.11 55 ALA B O 1
ATOM 2030 N N . SER B 1 43 ? -6.224 14.037 18.820 1.00 15.06 56 SER B N 1
ATOM 2031 C CA . SER B 1 43 ? -6.574 12.639 18.671 1.00 11.61 56 SER B CA 1
ATOM 2032 C C . SER B 1 43 ? -7.878 12.310 19.409 1.00 10.51 56 SER B C 1
ATOM 2033 O O . SER B 1 43 ? -8.674 11.505 18.942 1.00 11.45 56 SER B O 1
ATOM 2036 N N . HIS B 1 44 ? -8.082 12.928 20.567 1.00 11.06 57 HIS B N 1
ATOM 2037 C CA . HIS B 1 44 ? -9.281 12.686 21.356 1.00 11.96 57 HIS B CA 1
ATOM 2038 C C . HIS B 1 44 ? -10.513 13.294 20.680 1.00 11.72 57 HIS B C 1
ATOM 2039 O O . HIS B 1 44 ? -11.641 13.036 21.078 1.00 10.89 57 HIS B O 1
ATOM 2046 N N . CYS B 1 45 ? -10.294 14.080 19.636 1.00 10.34 58 CYS B N 1
ATOM 2047 C CA . CYS B 1 45 ? -11.414 14.658 18.929 1.00 10.92 58 CYS B CA 1
ATOM 2048 C C . CYS B 1 45 ? -12.003 13.645 17.962 1.00 14.97 58 CYS B C 1
ATOM 2049 O O . CYS B 1 45 ? -13.223 13.582 17.795 1.00 19.11 58 CYS B O 1
ATOM 2052 N N . VAL B 1 46 ? -11.136 12.844 17.342 1.00 13.21 59 VAL B N 1
ATOM 2053 C CA . VAL B 1 46 ? -11.557 11.889 16.325 1.00 12.17 59 VAL B CA 1
ATOM 2054 C C . VAL B 1 46 ? -11.662 10.442 16.780 1.00 15.39 59 VAL B C 1
ATOM 2055 O O . VAL B 1 46 ? -12.198 9.596 16.062 1.00 15.47 59 VAL B O 1
ATOM 2059 N N . ASP B 1 47 ? -11.155 10.174 17.979 1.00 16.92 60 ASP B N 1
ATOM 2060 C CA . ASP B 1 47 ? -11.128 8.841 18.581 1.00 20.61 60 ASP B CA 1
ATOM 2061 C C . ASP B 1 47 ? -12.487 8.122 18.673 1.00 21.75 60 ASP B C 1
ATOM 2062 O O . ASP B 1 47 ? -13.324 8.448 19.526 1.00 19.99 60 ASP B O 1
ATOM 2067 N N . GLY B 1 48 A -12.681 7.133 17.801 1.00 23.81 60 GLY B N 1
ATOM 2068 C CA . GLY B 1 48 A -13.919 6.372 17.778 1.00 23.70 60 GLY B CA 1
ATOM 2069 C C . GLY B 1 48 A -15.040 6.982 16.943 1.00 25.82 60 GLY B C 1
ATOM 2070 O O . GLY B 1 48 A -16.192 6.577 17.058 1.00 30.04 60 GLY B O 1
ATOM 2071 N N . VAL B 1 49 B -14.715 7.946 16.092 1.00 21.02 60 VAL B N 1
ATOM 2072 C CA . VAL B 1 49 B -15.722 8.605 15.274 1.00 15.43 60 VAL B CA 1
ATOM 2073 C C . VAL B 1 49 B -15.477 8.226 13.838 1.00 17.19 60 VAL B C 1
ATOM 2074 O O . VAL B 1 49 B -14.355 8.352 13.357 1.00 22.54 60 VAL B O 1
ATOM 2078 N N . LEU B 1 50 C -16.517 7.779 13.144 1.00 18.39 60 LEU B N 1
ATOM 2079 C CA . LEU B 1 50 C -16.363 7.384 11.755 1.00 15.33 60 LEU B CA 1
ATOM 2080 C C . LEU B 1 50 C -16.087 8.612 10.923 1.00 15.51 60 LEU B C 1
ATOM 2081 O O . LEU B 1 50 C -16.735 9.637 11.076 1.00 21.09 60 LEU B O 1
ATOM 2086 N N . PRO B 1 51 ? -15.097 8.522 10.029 1.00 15.51 61 PRO B N 1
ATOM 2087 C CA . PRO B 1 51 ? -14.755 9.662 9.186 1.00 12.82 61 PRO B CA 1
ATOM 2088 C C . PRO B 1 51 ? -15.915 10.248 8.412 1.00 14.18 61 PRO B C 1
ATOM 2089 O O . PRO B 1 51 ? -15.903 11.416 8.074 1.00 16.50 61 PRO B O 1
ATOM 2093 N N . ASN B 1 52 ? -16.922 9.439 8.123 1.00 18.84 62 ASN B N 1
ATOM 2094 C CA . ASN B 1 52 ? -18.083 9.927 7.380 1.00 20.54 62 ASN B CA 1
ATOM 2095 C C . ASN B 1 52 ? -18.969 10.826 8.240 1.00 17.45 62 ASN B C 1
ATOM 2096 O O . ASN B 1 52 ? -19.887 11.461 7.744 1.00 18.41 62 ASN B O 1
ATOM 2101 N N . ASN B 1 53 ? -18.681 10.871 9.535 1.00 18.63 63 ASN B N 1
ATOM 2102 C CA . ASN B 1 53 ? -19.428 11.709 10.473 1.00 15.81 63 ASN B CA 1
ATOM 2103 C C . ASN B 1 53 ? -18.631 12.935 10.915 1.00 17.45 63 ASN B C 1
ATOM 2104 O O . ASN B 1 53 ? -18.966 13.556 11.927 1.00 15.55 63 ASN B O 1
ATOM 2109 N N . ILE B 1 54 ? -17.578 13.264 10.163 1.00 14.45 64 ILE B N 1
ATOM 2110 C CA . ILE B 1 54 ? -16.731 14.404 10.457 1.00 12.42 64 ILE B CA 1
ATOM 2111 C C . ILE B 1 54 ? -16.608 15.280 9.229 1.00 13.99 64 ILE B C 1
ATOM 2112 O O . ILE B 1 54 ? -16.521 14.785 8.111 1.00 15.86 64 ILE B O 1
ATOM 2117 N N . ARG B 1 55 ? -16.617 16.592 9.444 1.00 13.17 65 ARG B N 1
ATOM 2118 C CA . ARG B 1 55 ? -16.413 17.541 8.368 1.00 11.16 65 ARG B CA 1
ATOM 2119 C C . ARG B 1 55 ? -15.889 18.821 8.986 1.00 10.85 65 ARG B C 1
ATOM 2120 O O . ARG B 1 55 ? -16.050 19.044 10.171 1.00 13.04 65 ARG B O 1
ATOM 2128 N N . VAL B 1 56 ? -15.223 19.636 8.185 1.00 12.31 66 VAL B N 1
ATOM 2129 C CA . VAL B 1 56 ? -14.661 20.891 8.651 1.00 12.69 66 VAL B CA 1
ATOM 2130 C C . VAL B 1 56 ? -15.209 22.032 7.795 1.00 13.27 66 VAL B C 1
ATOM 2131 O O . VAL B 1 56 ? -15.592 21.823 6.649 1.00 17.03 66 VAL B O 1
ATOM 2135 N N . ILE B 1 57 ? -15.243 23.234 8.362 1.00 14.72 67 ILE B N 1
ATOM 2136 C CA . ILE B 1 57 ? -15.732 24.415 7.658 1.00 11.10 67 ILE B CA 1
ATOM 2137 C C . ILE B 1 57 ? -14.629 25.468 7.716 1.00 12.75 67 ILE B C 1
ATOM 2138 O O . ILE B 1 57 ? -14.155 25.818 8.788 1.00 7.93 67 ILE B O 1
ATOM 2143 N N . ALA B 1 58 ? -14.217 25.957 6.550 1.00 11.91 68 ALA B N 1
ATOM 2144 C CA . ALA B 1 58 ? -13.156 26.945 6.445 1.00 10.91 68 ALA B CA 1
ATOM 2145 C C . ALA B 1 58 ? -13.738 28.306 6.167 1.00 12.27 68 ALA B C 1
ATOM 2146 O O . ALA B 1 58 ? -14.721 28.422 5.442 1.00 12.75 68 ALA B O 1
ATOM 2148 N N . GLY B 1 59 ? -13.118 29.341 6.728 1.00 12.69 69 GLY B N 1
ATOM 2149 C CA . GLY B 1 59 ? -13.615 30.684 6.504 1.00 13.16 69 GLY B CA 1
ATOM 2150 C C . GLY B 1 59 ? -14.825 31.095 7.328 1.00 15.41 69 GLY B C 1
ATOM 2151 O O . GLY B 1 59 ? -15.443 32.107 7.045 1.00 19.05 69 GLY B O 1
ATOM 2152 N N . LEU B 1 60 ? -15.162 30.328 8.356 1.00 15.38 70 LEU B N 1
ATOM 2153 C CA . LEU B 1 60 ? -16.298 30.648 9.200 1.00 11.30 70 LEU B CA 1
ATOM 2154 C C . LEU B 1 60 ? -15.921 31.674 10.253 1.00 11.27 70 LEU B C 1
ATOM 2155 O O . LEU B 1 60 ? -14.790 31.652 10.756 1.00 12.03 70 LEU B O 1
ATOM 2160 N N . TRP B 1 61 ? -16.852 32.582 10.572 1.00 11.45 71 TRP B N 1
ATOM 2161 C CA . TRP B 1 61 ? -16.646 33.585 11.631 1.00 11.54 71 TRP B CA 1
ATOM 2162 C C . TRP B 1 61 ? -17.764 33.392 12.669 1.00 11.15 71 TRP B C 1
ATOM 2163 O O . TRP B 1 61 ? -17.495 33.215 13.859 1.00 13.48 71 TRP B O 1
ATOM 2174 N N . GLN B 1 62 ? -19.016 33.413 12.223 1.00 10.74 72 GLN B N 1
ATOM 2175 C CA . GLN B 1 62 ? -20.131 33.187 13.147 1.00 10.10 72 GLN B CA 1
ATOM 2176 C C . GLN B 1 62 ? -20.860 31.967 12.634 1.00 10.40 72 GLN B C 1
ATOM 2177 O O . GLN B 1 62 ? -21.172 31.888 11.455 1.00 13.04 72 GLN B O 1
ATOM 2183 N N . GLN B 1 63 ? -21.117 31.000 13.503 1.00 12.33 73 GLN B N 1
ATOM 2184 C CA . GLN B 1 63 ? -21.765 29.768 13.068 1.00 12.94 73 GLN B CA 1
ATOM 2185 C C . GLN B 1 63 ? -23.101 29.885 12.321 1.00 15.06 73 GLN B C 1
ATOM 2186 O O . GLN B 1 63 ? -23.431 29.026 11.492 1.00 14.43 73 GLN B O 1
ATOM 2192 N N . SER B 1 64 ? -23.849 30.957 12.585 1.00 16.20 74 SER B N 1
ATOM 2193 C CA . SER B 1 64 ? -25.153 31.169 11.946 1.00 16.99 74 SER B CA 1
ATOM 2194 C C . SER B 1 64 ? -25.078 31.569 10.490 1.00 17.64 74 SER B C 1
ATOM 2195 O O . SER B 1 64 ? -26.098 31.546 9.785 1.00 23.94 74 SER B O 1
ATOM 2198 N N . ASP B 1 65 ? -23.880 31.921 10.028 1.00 19.64 75 ASP B N 1
ATOM 2199 C CA . ASP B 1 65 ? -23.697 32.334 8.643 1.00 20.04 75 ASP B CA 1
ATOM 2200 C C . ASP B 1 65 ? -22.599 31.583 7.926 1.00 21.77 75 ASP B C 1
ATOM 2201 O O . ASP B 1 65 ? -21.426 31.901 8.101 1.00 26.87 75 ASP B O 1
ATOM 2206 N N . THR B 1 66 ? -22.979 30.614 7.096 1.00 20.82 76 THR B N 1
ATOM 2207 C CA . THR B 1 66 ? -22.022 29.801 6.353 1.00 20.62 76 THR B CA 1
ATOM 2208 C C . THR B 1 66 ? -21.723 30.239 4.915 1.00 20.59 76 THR B C 1
ATOM 2209 O O . THR B 1 66 ? -21.145 29.470 4.149 1.00 22.09 76 THR B O 1
ATOM 2213 N N . SER B 1 67 ? -22.106 31.458 4.544 1.00 21.99 78 SER B N 1
ATOM 2214 C CA . SER B 1 67 ? -21.834 31.961 3.192 1.00 26.52 78 SER B CA 1
ATOM 2215 C C . SER B 1 67 ? -20.396 32.526 3.096 1.00 27.90 78 SER B C 1
ATOM 2216 O O . SER B 1 67 ? -19.910 33.186 4.040 1.00 27.45 78 SER B O 1
ATOM 2219 N N . GLY B 1 68 ? -19.734 32.265 1.960 1.00 26.39 79 GLY B N 1
ATOM 2220 C CA . GLY B 1 68 ? -18.358 32.709 1.751 1.00 26.76 79 GLY B CA 1
ATOM 2221 C C . GLY B 1 68 ? -17.463 31.819 2.591 1.00 26.63 79 GLY B C 1
ATOM 2222 O O . GLY B 1 68 ? -16.385 32.197 3.050 1.00 32.75 79 GLY B O 1
ATOM 2223 N N . THR B 1 69 ? -17.943 30.598 2.757 1.00 23.76 80 THR B N 1
ATOM 2224 C CA . THR B 1 69 ? -17.324 29.571 3.570 1.00 18.98 80 THR B CA 1
ATOM 2225 C C . THR B 1 69 ? -17.058 28.310 2.696 1.00 20.17 80 THR B C 1
ATOM 2226 O O . THR B 1 69 ? -17.631 28.172 1.607 1.00 19.28 80 THR B O 1
ATOM 2230 N N . GLN B 1 70 ? -16.174 27.418 3.151 1.00 15.72 81 GLN B N 1
ATOM 2231 C CA . GLN B 1 70 ? -15.901 26.164 2.426 1.00 13.44 81 GLN B CA 1
ATOM 2232 C C . GLN B 1 70 ? -15.997 24.987 3.367 1.00 13.05 81 GLN B C 1
ATOM 2233 O O . GLN B 1 70 ? -15.459 25.012 4.455 1.00 16.69 81 GLN B O 1
ATOM 2239 N N . THR B 1 71 ? -16.694 23.952 2.934 1.00 13.17 82 THR B N 1
ATOM 2240 C CA . THR B 1 71 ? -16.899 22.758 3.742 1.00 12.89 82 THR B CA 1
ATOM 2241 C C . THR B 1 71 ? -16.240 21.563 3.086 1.00 15.54 82 THR B C 1
ATOM 2242 O O . THR B 1 71 ? -16.310 21.398 1.871 1.00 16.45 82 THR B O 1
ATOM 2246 N N . ALA B 1 72 ? -15.589 20.729 3.885 1.00 14.22 83 ALA B N 1
ATOM 2247 C CA . ALA B 1 72 ? -14.964 19.539 3.333 1.00 13.32 83 ALA B CA 1
ATOM 2248 C C . ALA B 1 72 ? -15.202 18.388 4.289 1.00 13.93 83 ALA B C 1
ATOM 2249 O O . ALA B 1 72 ? -15.162 18.557 5.512 1.00 14.63 83 ALA B O 1
ATOM 2251 N N . ASN B 1 73 ? -15.496 17.224 3.729 1.00 15.73 84 ASN B N 1
ATOM 2252 C CA . ASN B 1 73 ? -15.695 16.044 4.544 1.00 17.12 84 ASN B CA 1
ATOM 2253 C C . ASN B 1 73 ? -14.325 15.419 4.761 1.00 14.80 84 ASN B C 1
ATOM 2254 O O . ASN B 1 73 ? -13.409 15.599 3.965 1.00 13.22 84 ASN B O 1
ATOM 2259 N N . VAL B 1 74 ? -14.203 14.683 5.853 1.00 14.24 85 VAL B N 1
ATOM 2260 C CA . VAL B 1 74 ? -12.974 14.015 6.185 1.00 17.00 85 VAL B CA 1
ATOM 2261 C C . VAL B 1 74 ? -12.993 12.638 5.558 1.00 19.71 85 VAL B C 1
ATOM 2262 O O . VAL B 1 74 ? -13.879 11.814 5.806 1.00 21.54 85 VAL B O 1
ATOM 2266 N N . ASP B 1 75 ? -12.000 12.398 4.725 1.00 16.84 86 ASP B N 1
ATOM 2267 C CA . ASP B 1 75 ? -11.910 11.133 4.058 1.00 17.01 86 ASP B CA 1
ATOM 2268 C C . ASP B 1 75 ? -11.381 10.068 4.981 1.00 17.02 86 ASP B C 1
ATOM 2269 O O . ASP B 1 75 ? -11.797 8.927 4.896 1.00 18.65 86 ASP B O 1
ATOM 2274 N N . SER B 1 76 ? -10.451 10.453 5.852 1.00 18.44 87 SER B N 1
ATOM 2275 C CA . SER B 1 76 ? -9.828 9.557 6.821 1.00 14.82 87 SER B CA 1
ATOM 2276 C C . SER B 1 76 ? -8.976 10.433 7.688 1.00 12.40 87 SER B C 1
ATOM 2277 O O . SER B 1 76 ? -8.779 11.595 7.381 1.00 14.29 87 SER B O 1
ATOM 2280 N N . TYR B 1 77 ? -8.476 9.879 8.776 1.00 9.68 88 TYR B N 1
ATOM 2281 C CA . TYR B 1 77 ? -7.592 10.629 9.636 1.00 11.47 88 TYR B CA 1
ATOM 2282 C C . TYR B 1 77 ? -6.492 9.719 10.163 1.00 14.72 88 TYR B C 1
ATOM 2283 O O . TYR B 1 77 ? -6.598 8.491 10.092 1.00 11.19 88 TYR B O 1
ATOM 2292 N N . THR B 1 78 ? -5.440 10.333 10.697 1.00 12.78 89 THR B N 1
ATOM 2293 C CA . THR B 1 78 ? -4.308 9.597 11.242 1.00 9.68 89 THR B CA 1
ATOM 2294 C C . THR B 1 78 ? -4.053 10.011 12.676 1.00 7.47 89 THR B C 1
ATOM 2295 O O . THR B 1 78 ? -3.502 11.073 12.912 1.00 11.91 89 THR B O 1
ATOM 2299 N N . MET B 1 79 ? -4.460 9.174 13.622 1.00 9.38 90 MET B N 1
ATOM 2300 C CA . MET B 1 79 ? -4.243 9.435 15.027 1.00 14.23 90 MET B CA 1
ATOM 2301 C C . MET B 1 79 ? -2.795 9.049 15.311 1.00 19.27 90 MET B C 1
ATOM 2302 O O . MET B 1 79 ? -2.236 8.158 14.672 1.00 17.41 90 MET B O 1
ATOM 2307 N N . HIS B 1 80 ? -2.184 9.733 16.266 1.00 21.29 91 HIS B N 1
ATOM 2308 C CA . HIS B 1 80 ? -0.818 9.429 16.620 1.00 15.45 91 HIS B CA 1
ATOM 2309 C C . HIS B 1 80 ? -0.768 8.016 17.205 1.00 16.88 91 HIS B C 1
ATOM 2310 O O . HIS B 1 80 ? -1.606 7.657 18.017 1.00 14.55 91 HIS B O 1
ATOM 2317 N N . GLU B 1 81 ? 0.221 7.231 16.784 1.00 18.82 92 GLU B N 1
ATOM 2318 C CA . GLU B 1 81 ? 0.409 5.849 17.239 1.00 19.93 92 GLU B CA 1
ATOM 2319 C C . GLU B 1 81 ? 0.513 5.647 18.736 1.00 19.49 92 GLU B C 1
ATOM 2320 O O . GLU B 1 81 ? 0.117 4.601 19.257 1.00 22.80 92 GLU B O 1
ATOM 2326 N N . ASN B 1 82 ? 1.069 6.628 19.432 1.00 21.93 93 ASN B N 1
ATOM 2327 C CA . ASN B 1 82 ? 1.226 6.515 20.870 1.00 20.82 93 ASN B CA 1
ATOM 2328 C C . ASN B 1 82 ? 0.264 7.381 21.630 1.00 18.37 93 ASN B C 1
ATOM 2329 O O . ASN B 1 82 ? 0.565 7.787 22.730 1.00 18.04 93 ASN B O 1
ATOM 2334 N N . TYR B 1 83 ? -0.879 7.688 21.030 1.00 19.51 94 TYR B N 1
ATOM 2335 C CA . TYR B 1 83 ? -1.884 8.478 21.715 1.00 19.69 94 TYR B CA 1
ATOM 2336 C C . TYR B 1 83 ? -2.258 7.679 22.950 1.00 24.05 94 TYR B C 1
ATOM 2337 O O . TYR B 1 83 ? -2.594 6.481 22.863 1.00 26.22 94 TYR B O 1
ATOM 2346 N N . GLY B 1 84 ? -2.175 8.333 24.107 1.00 27.69 95 GLY B N 1
ATOM 2347 C CA . GLY B 1 84 ? -2.543 7.693 25.359 1.00 28.20 95 GLY B CA 1
ATOM 2348 C C . GLY B 1 84 ? -1.549 6.721 25.966 1.00 29.72 95 GLY B C 1
ATOM 2349 O O . GLY B 1 84 ? -1.920 5.909 26.820 1.00 30.48 95 GLY B O 1
ATOM 2350 N N . ALA B 1 85 ? -0.294 6.801 25.537 1.00 31.18 96 ALA B N 1
ATOM 2351 C CA . ALA B 1 85 ? 0.742 5.924 26.068 1.00 32.05 96 ALA B CA 1
ATOM 2352 C C . ALA B 1 85 ? 1.601 6.673 27.083 1.00 34.99 96 ALA B C 1
ATOM 2353 O O . ALA B 1 85 ? 1.847 7.880 26.934 1.00 39.74 96 ALA B O 1
ATOM 2355 N N . GLY B 1 86 ? 2.053 5.957 28.114 1.00 35.44 97 GLY B N 1
ATOM 2356 C CA . GLY B 1 86 ? 2.891 6.567 29.135 1.00 34.86 97 GLY B CA 1
ATOM 2357 C C . GLY B 1 86 ? 2.116 7.014 30.360 1.00 33.29 97 GLY B C 1
ATOM 2358 O O . GLY B 1 86 ? 1.024 6.502 30.622 1.00 34.48 97 GLY B O 1
ATOM 2359 N N . THR B 1 87 ? 2.667 7.965 31.114 1.00 29.42 98 THR B N 1
ATOM 2360 C CA . THR B 1 87 ? 1.993 8.448 32.315 1.00 27.88 98 THR B CA 1
ATOM 2361 C C . THR B 1 87 ? 1.342 9.796 32.061 1.00 25.74 98 THR B C 1
ATOM 2362 O O . THR B 1 87 ? 0.395 10.172 32.747 1.00 28.56 98 THR B O 1
ATOM 2366 N N . ALA B 1 88 A 1.845 10.513 31.062 1.00 23.76 98 ALA B N 1
ATOM 2367 C CA . ALA B 1 88 A 1.328 11.835 30.741 1.00 22.14 98 ALA B CA 1
ATOM 2368 C C . ALA B 1 88 A -0.134 11.789 30.318 1.00 18.81 98 ALA B C 1
ATOM 2369 O O . ALA B 1 88 A -0.515 10.955 29.505 1.00 16.80 98 ALA B O 1
ATOM 2371 N N . SER B 1 89 B -0.942 12.698 30.856 1.00 19.54 98 SER B N 1
ATOM 2372 C CA . SER B 1 89 B -2.366 12.762 30.519 1.00 18.83 98 SER B CA 1
ATOM 2373 C C . SER B 1 89 B -2.567 13.145 29.043 1.00 17.13 98 SER B C 1
ATOM 2374 O O . SER B 1 89 B -1.992 14.116 28.573 1.00 16.99 98 SER B O 1
ATOM 2377 N N . TYR B 1 90 ? -3.400 12.375 28.338 1.00 18.59 99 TYR B N 1
ATOM 2378 C CA . TYR B 1 90 ? -3.711 12.560 26.910 1.00 19.12 99 TYR B CA 1
ATOM 2379 C C . TYR B 1 90 ? -2.453 12.750 26.106 1.00 16.06 99 TYR B C 1
ATOM 2380 O O . TYR B 1 90 ? -2.412 13.573 25.212 1.00 15.03 99 TYR B O 1
ATOM 2389 N N . SER B 1 91 ? -1.439 11.967 26.448 1.00 19.06 100 SER B N 1
ATOM 2390 C CA . SER B 1 91 ? -0.136 12.006 25.806 1.00 17.70 100 SER B CA 1
ATOM 2391 C C . SER B 1 91 ? -0.264 11.809 24.315 1.00 17.02 100 SER B C 1
ATOM 2392 O O . SER B 1 91 ? -1.046 10.991 23.861 1.00 20.47 100 SER B O 1
ATOM 2395 N N . ASN B 1 92 ? 0.514 12.580 23.564 1.00 15.93 101 ASN B N 1
ATOM 2396 C CA . ASN B 1 92 ? 0.514 12.540 22.107 1.00 12.03 101 ASN B CA 1
ATOM 2397 C C . ASN B 1 92 ? -0.861 12.708 21.493 1.00 10.48 101 ASN B C 1
ATOM 2398 O O . ASN B 1 92 ? -1.224 11.956 20.594 1.00 7.51 101 ASN B O 1
ATOM 2403 N N . ASP B 1 93 ? -1.603 13.710 21.985 1.00 10.15 102 ASP B N 1
ATOM 2404 C CA . ASP B 1 93 ? -2.939 14.085 21.474 1.00 9.31 102 ASP B CA 1
ATOM 2405 C C . ASP B 1 93 ? -2.813 14.983 20.249 1.00 9.80 102 ASP B C 1
ATOM 2406 O O . ASP B 1 93 ? -2.849 16.221 20.335 1.00 9.84 102 ASP B O 1
ATOM 2411 N N . ILE B 1 94 ? -2.684 14.333 19.101 1.00 10.57 103 ILE B N 1
ATOM 2412 C CA . ILE B 1 94 ? -2.480 15.029 17.852 1.00 10.98 103 ILE B CA 1
ATOM 2413 C C . ILE B 1 94 ? -3.009 14.098 16.756 1.00 9.01 103 ILE B C 1
ATOM 2414 O O . ILE B 1 94 ? -2.990 12.873 16.922 1.00 8.89 103 ILE B O 1
ATOM 2419 N N . ALA B 1 95 ? -3.501 14.669 15.660 1.00 6.38 104 ALA B N 1
ATOM 2420 C CA . ALA B 1 95 ? -4.050 13.857 14.586 1.00 4.47 104 ALA B CA 1
ATOM 2421 C C . ALA B 1 95 ? -4.049 14.628 13.297 1.00 5.62 104 ALA B C 1
ATOM 2422 O O . ALA B 1 95 ? -4.028 15.845 13.328 1.00 9.88 104 ALA B O 1
ATOM 2424 N N . ILE B 1 96 ? -4.046 13.913 12.169 1.00 5.52 105 ILE B N 1
ATOM 2425 C CA . ILE B 1 96 ? -4.097 14.547 10.860 1.00 6.53 105 ILE B CA 1
ATOM 2426 C C . ILE B 1 96 ? -5.403 14.098 10.226 1.00 7.18 105 ILE B C 1
ATOM 2427 O O . ILE B 1 96 ? -5.721 12.917 10.229 1.00 7.80 105 ILE B O 1
ATOM 2432 N N . LEU B 1 97 ? -6.160 15.067 9.717 1.00 7.96 106 LEU B N 1
ATOM 2433 C CA . LEU B 1 97 ? -7.418 14.837 9.038 1.00 6.76 106 LEU B CA 1
ATOM 2434 C C . LEU B 1 97 ? -7.147 14.947 7.561 1.00 7.22 106 LEU B C 1
ATOM 2435 O O . LEU B 1 97 ? -6.690 15.991 7.096 1.00 8.43 106 LEU B O 1
ATOM 2440 N N . HIS B 1 98 ? -7.445 13.892 6.812 1.00 10.00 107 HIS B N 1
ATOM 2441 C CA . HIS B 1 98 ? -7.236 13.910 5.366 1.00 10.55 107 HIS B CA 1
ATOM 2442 C C . HIS B 1 98 ? -8.577 14.233 4.715 1.00 10.34 107 HIS B C 1
ATOM 2443 O O . HIS B 1 98 ? -9.547 13.516 4.869 1.00 14.97 107 HIS B O 1
ATOM 2450 N N . LEU B 1 99 ? -8.627 15.340 3.998 1.00 11.89 108 LEU B N 1
ATOM 2451 C CA . LEU B 1 99 ? -9.861 15.783 3.381 1.00 12.53 108 LEU B CA 1
ATOM 2452 C C . LEU B 1 99 ? -10.266 15.063 2.126 1.00 12.08 108 LEU B C 1
ATOM 2453 O O . LEU B 1 99 ? -9.428 14.742 1.292 1.00 15.44 108 LEU B O 1
ATOM 2458 N N . ALA B 1 100 ? -11.578 14.847 2.008 1.00 12.83 109 ALA B N 1
ATOM 2459 C CA . ALA B 1 100 ? -12.215 14.197 0.877 1.00 8.79 109 ALA B CA 1
ATOM 2460 C C . ALA B 1 100 ? -12.149 15.122 -0.324 1.00 11.47 109 ALA B C 1
ATOM 2461 O O . ALA B 1 100 ? -12.190 14.666 -1.462 1.00 17.50 109 ALA B O 1
ATOM 2463 N N . THR B 1 101 ? -12.054 16.424 -0.080 1.00 11.88 110 THR B N 1
ATOM 2464 C CA . THR B 1 101 ? -11.957 17.389 -1.166 1.00 14.57 110 THR B CA 1
ATOM 2465 C C . THR B 1 101 ? -10.947 18.489 -0.849 1.00 13.27 110 THR B C 1
ATOM 2466 O O . THR B 1 101 ? -10.536 18.642 0.280 1.00 17.22 110 THR B O 1
ATOM 2470 N N . SER B 1 102 ? -10.544 19.260 -1.848 1.00 12.73 111 SER B N 1
ATOM 2471 C CA . SER B 1 102 ? -9.608 20.333 -1.589 1.00 14.71 111 SER B CA 1
ATOM 2472 C C . SER B 1 102 ? -10.368 21.574 -1.156 1.00 16.88 111 SER B C 1
ATOM 2473 O O . SER B 1 102 ? -11.530 21.765 -1.506 1.00 21.79 111 SER B O 1
ATOM 2476 N N . ILE B 1 103 ? -9.689 22.406 -0.374 1.00 16.54 112 ILE B N 1
ATOM 2477 C CA . ILE B 1 103 ? -10.219 23.649 0.101 1.00 12.75 112 ILE B CA 1
ATOM 2478 C C . ILE B 1 103 ? -9.351 24.660 -0.625 1.00 17.86 112 ILE B C 1
ATOM 2479 O O . ILE B 1 103 ? -8.134 24.600 -0.540 1.00 17.26 112 ILE B O 1
ATOM 2484 N N . SER B 1 104 ? -9.979 25.560 -1.372 1.00 22.10 113 SER B N 1
ATOM 2485 C CA . SER B 1 104 ? -9.266 26.597 -2.104 1.00 22.00 113 SER B CA 1
ATOM 2486 C C . SER B 1 104 ? -8.702 27.628 -1.133 1.00 21.55 113 SER B C 1
ATOM 2487 O O . SER B 1 104 ? -9.446 28.337 -0.457 1.00 19.95 113 SER B O 1
ATOM 2490 N N . LEU B 1 105 ? -7.380 27.717 -1.076 1.00 24.09 114 LEU B N 1
ATOM 2491 C CA . LEU B 1 105 ? -6.758 28.652 -0.164 1.00 24.96 114 LEU B CA 1
ATOM 2492 C C . LEU B 1 105 ? -7.025 30.104 -0.563 1.00 28.42 114 LEU B C 1
ATOM 2493 O O . LEU B 1 105 ? -6.215 30.760 -1.214 1.00 28.26 114 LEU B O 1
ATOM 2498 N N . GLY B 1 106 ? -8.206 30.571 -0.142 1.00 34.61 115 GLY B N 1
ATOM 2499 C CA . GLY B 1 106 ? -8.680 31.919 -0.412 1.00 33.23 115 GLY B CA 1
ATOM 2500 C C . GLY B 1 106 ? -7.894 33.008 0.276 1.00 29.79 115 GLY B C 1
ATOM 2501 O O . GLY B 1 106 ? -6.673 32.913 0.355 1.00 34.64 115 GLY B O 1
ATOM 2502 N N . GLY B 1 107 ? -8.589 34.044 0.744 1.00 29.39 116 GLY B N 1
ATOM 2503 C CA . GLY B 1 107 ? -7.945 35.154 1.437 1.00 28.48 116 GLY B CA 1
ATOM 2504 C C . GLY B 1 107 ? -8.138 35.019 2.944 1.00 28.71 116 GLY B C 1
ATOM 2505 O O . GLY B 1 107 ? -7.176 35.094 3.715 1.00 29.38 116 GLY B O 1
ATOM 2506 N N . ASN B 1 108 ? -9.388 34.795 3.352 1.00 28.18 117 ASN B N 1
ATOM 2507 C CA . ASN B 1 108 ? -9.760 34.620 4.762 1.00 25.08 117 ASN B CA 1
ATOM 2508 C C . ASN B 1 108 ? -9.457 33.201 5.186 1.00 21.59 117 ASN B C 1
ATOM 2509 O O . ASN B 1 108 ? -9.562 32.853 6.370 1.00 23.53 117 ASN B O 1
ATOM 2514 N N . ILE B 1 109 ? -9.115 32.380 4.196 1.00 19.62 118 ILE B N 1
ATOM 2515 C CA . ILE B 1 109 ? -8.775 30.970 4.400 1.00 21.24 118 ILE B CA 1
ATOM 2516 C C . ILE B 1 109 ? -7.305 30.830 4.021 1.00 20.82 118 ILE B C 1
ATOM 2517 O O . ILE B 1 109 ? -6.897 31.164 2.913 1.00 21.04 118 ILE B O 1
ATOM 2522 N N . GLN B 1 110 ? -6.503 30.336 4.949 1.00 23.56 119 GLN B N 1
ATOM 2523 C CA . GLN B 1 110 ? -5.079 30.222 4.698 1.00 21.95 119 GLN B CA 1
ATOM 2524 C C . GLN B 1 110 ? -4.532 29.057 5.488 1.00 17.45 119 GLN B C 1
ATOM 2525 O O . GLN B 1 110 ? -5.163 28.619 6.444 1.00 22.65 119 GLN B O 1
ATOM 2531 N N . ALA B 1 111 ? -3.368 28.550 5.097 1.00 17.06 120 ALA B N 1
ATOM 2532 C CA . ALA B 1 111 ? -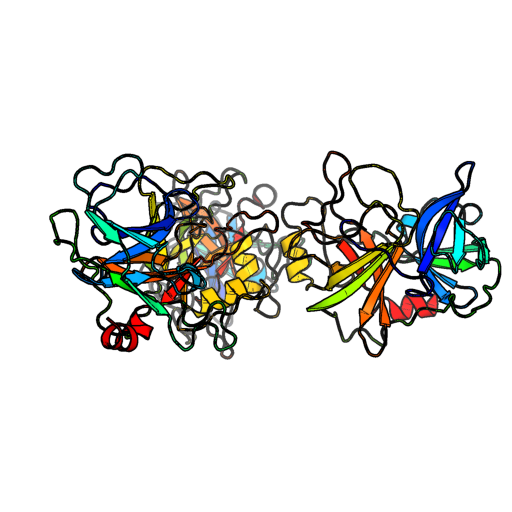2.752 27.449 5.820 1.00 12.84 120 ALA B CA 1
ATOM 2533 C C . ALA B 1 111 ? -1.945 28.023 6.973 1.00 14.32 120 ALA B C 1
ATOM 2534 O O . ALA B 1 111 ? -1.353 29.102 6.855 1.00 14.40 120 ALA B O 1
ATOM 2536 N N . ALA B 1 112 ? -1.907 27.304 8.086 1.00 13.54 121 ALA B N 1
ATOM 2537 C CA . ALA B 1 112 ? -1.159 27.775 9.240 1.00 16.09 121 ALA B CA 1
ATOM 2538 C C . ALA B 1 112 ? 0.351 27.623 9.079 1.00 14.90 121 ALA B C 1
ATOM 2539 O O . ALA B 1 112 ? 0.831 26.744 8.371 1.00 14.77 121 ALA B O 1
ATOM 2541 N N . VAL B 1 113 ? 1.096 28.487 9.753 1.00 14.81 122 VAL B N 1
ATOM 2542 C CA . VAL B 1 113 ? 2.552 28.418 9.724 1.00 11.33 122 VAL B CA 1
ATOM 2543 C C . VAL B 1 113 ? 2.980 27.828 11.057 1.00 9.48 122 VAL B C 1
ATOM 2544 O O . VAL B 1 113 ? 2.588 28.314 12.118 1.00 14.69 122 VAL B O 1
ATOM 2548 N N . LEU B 1 114 ? 3.773 26.766 11.006 1.00 13.44 123 LEU B N 1
ATOM 2549 C CA . LEU B 1 114 ? 4.239 26.081 12.215 1.00 12.35 123 LEU B CA 1
ATOM 2550 C C . LEU B 1 114 ? 5.602 26.567 12.641 1.00 14.87 123 LEU B C 1
ATOM 2551 O O . LEU B 1 114 ? 6.287 27.242 11.879 1.00 16.49 123 LEU B O 1
ATOM 2556 N N . PRO B 1 115 ? 6.000 26.240 13.886 1.00 15.08 124 PRO B N 1
ATOM 2557 C CA . PRO B 1 115 ? 7.311 26.637 14.405 1.00 16.91 124 PRO B CA 1
ATOM 2558 C C . PRO B 1 115 ? 8.343 25.997 13.465 1.00 18.84 124 PRO B C 1
ATOM 2559 O O . PRO B 1 115 ? 8.087 24.943 12.882 1.00 22.97 124 PRO B O 1
ATOM 2563 N N . ALA B 1 116 ? 9.506 26.612 13.320 1.00 19.27 125 ALA B N 1
ATOM 2564 C CA . ALA B 1 116 ? 10.538 26.062 12.436 1.00 17.43 125 ALA B CA 1
ATOM 2565 C C . ALA B 1 116 ? 11.374 24.958 13.075 1.00 17.36 125 ALA B C 1
ATOM 2566 O O . ALA B 1 116 ? 11.943 24.111 12.391 1.00 17.24 125 ALA B O 1
ATOM 2568 N N . ASN B 1 117 ? 11.436 24.936 14.394 1.00 14.91 126 ASN B N 1
ATOM 2569 C CA . ASN B 1 117 ? 12.238 23.932 15.061 1.00 12.13 126 ASN B CA 1
ATOM 2570 C C . ASN B 1 117 ? 11.776 23.912 16.479 1.00 11.14 126 ASN B C 1
ATOM 2571 O O . ASN B 1 117 ? 10.842 24.619 16.836 1.00 16.19 126 ASN B O 1
ATOM 2576 N N . ASN B 1 118 ? 12.452 23.127 17.296 1.00 10.32 127 ASN B N 1
ATOM 2577 C CA . ASN B 1 118 ? 12.092 23.026 18.688 1.00 12.77 127 ASN B CA 1
ATOM 2578 C C . ASN B 1 118 ? 13.069 23.736 19.640 1.00 13.77 127 ASN B C 1
ATOM 2579 O O . ASN B 1 118 ? 13.105 23.413 20.819 1.00 14.92 127 ASN B O 1
ATOM 2584 N N . ASN B 1 119 ? 13.834 24.711 19.144 1.00 15.85 128 ASN B N 1
ATOM 2585 C CA . ASN B 1 119 ? 14.683 25.550 20.021 1.00 16.32 128 ASN B CA 1
ATOM 2586 C C . ASN B 1 119 ? 14.024 26.449 21.076 1.00 21.50 128 ASN B C 1
ATOM 2587 O O . ASN B 1 119 ? 14.610 26.717 22.133 1.00 21.27 128 ASN B O 1
ATOM 2592 N N . ASN B 1 120 ? 12.812 26.917 20.775 1.00 21.99 129 ASN B N 1
ATOM 2593 C CA . ASN B 1 120 ? 12.075 27.828 21.644 1.00 17.35 129 ASN B CA 1
ATOM 2594 C C . ASN B 1 120 ? 10.814 27.166 22.226 1.00 17.44 129 ASN B C 1
ATOM 2595 O O . ASN B 1 120 ? 10.034 26.531 21.505 1.00 20.41 129 ASN B O 1
ATOM 2600 N N . ASP B 1 121 ? 10.639 27.343 23.540 1.00 15.29 130 ASP B N 1
ATOM 2601 C CA . ASP B 1 121 ? 9.482 26.770 24.266 1.00 16.56 130 ASP B CA 1
ATOM 2602 C C . ASP B 1 121 ? 8.382 27.836 24.467 1.00 16.66 130 ASP B C 1
ATOM 2603 O O . ASP B 1 121 ? 7.310 27.552 25.019 1.00 15.47 130 ASP B O 1
ATOM 2608 N N . TYR B 1 122 ? 8.691 29.040 24.013 1.00 15.77 131 TYR B N 1
ATOM 2609 C CA . TYR B 1 122 ? 7.743 30.180 23.985 1.00 13.99 131 TYR B CA 1
ATOM 2610 C C . TYR B 1 122 ? 7.281 30.662 25.373 1.00 12.32 131 TYR B C 1
ATOM 2611 O O . TYR B 1 122 ? 6.390 31.516 25.491 1.00 14.61 131 TYR B O 1
ATOM 2620 N N . ALA B 1 123 ? 7.875 30.133 26.417 1.00 10.06 132 ALA B N 1
ATOM 2621 C CA . ALA B 1 123 ? 7.507 30.528 27.790 1.00 7.24 132 ALA B CA 1
ATOM 2622 C C . ALA B 1 123 ? 7.665 32.047 27.966 1.00 10.77 132 ALA B C 1
ATOM 2623 O O . ALA B 1 123 ? 8.747 32.608 27.756 1.00 9.64 132 ALA B O 1
ATOM 2625 N N . GLY B 1 124 ? 6.571 32.688 28.343 1.00 5.45 133 GLY B N 1
ATOM 2626 C CA . GLY B 1 124 ? 6.564 34.139 28.604 1.00 2.28 133 GLY B CA 1
ATOM 2627 C C . GLY B 1 124 ? 5.945 34.915 27.466 1.00 10.94 133 GLY B C 1
ATOM 2628 O O . GLY B 1 124 ? 5.601 36.086 27.612 1.00 15.53 133 GLY B O 1
ATOM 2629 N N . THR B 1 125 ? 5.808 34.276 26.316 1.00 9.63 134 THR B N 1
ATOM 2630 C CA . THR B 1 125 ? 5.213 34.926 25.153 1.00 10.23 134 THR B CA 1
ATOM 2631 C C . THR B 1 125 ? 3.693 34.993 25.332 1.00 10.61 134 THR B C 1
ATOM 2632 O O . THR B 1 125 ? 3.066 34.028 25.770 1.00 13.39 134 THR B O 1
ATOM 2636 N N . THR B 1 126 ? 3.102 36.139 25.024 1.00 13.44 135 THR B N 1
ATOM 2637 C CA . THR B 1 126 ? 1.662 36.279 25.136 1.00 12.40 135 THR B CA 1
ATOM 2638 C C . THR B 1 126 ? 1.059 35.876 23.796 1.00 12.41 135 THR B C 1
ATOM 2639 O O . THR B 1 126 ? 1.324 36.485 22.765 1.00 16.00 135 THR B O 1
ATOM 2643 N N . CYS B 1 127 ? 0.275 34.806 23.827 1.00 14.97 136 CYS B N 1
ATOM 2644 C CA . CYS B 1 127 ? -0.350 34.261 22.641 1.00 12.68 136 CYS B CA 1
ATOM 2645 C C . CYS B 1 127 ? -1.864 34.416 22.672 1.00 11.99 136 CYS B C 1
ATOM 2646 O O . CYS B 1 127 ? -2.418 34.924 23.639 1.00 9.97 136 CYS B O 1
ATOM 2649 N N . VAL B 1 128 ? -2.524 33.959 21.613 1.00 11.78 137 VAL B N 1
ATOM 2650 C CA . VAL B 1 128 ? -3.965 34.049 21.518 1.00 11.98 137 VAL B CA 1
ATOM 2651 C C . VAL B 1 128 ? -4.613 32.693 21.297 1.00 12.97 137 VAL B C 1
ATOM 2652 O O . VAL B 1 128 ? -4.275 31.999 20.351 1.00 12.96 137 VAL B O 1
ATOM 2656 N N . ILE B 1 129 ? -5.537 32.307 22.172 1.00 14.07 138 ILE B N 1
ATOM 2657 C CA . ILE B 1 129 ? -6.261 31.053 21.984 1.00 13.45 138 ILE B CA 1
ATOM 2658 C C . ILE B 1 129 ? -7.608 31.438 21.332 1.00 15.64 138 ILE B C 1
ATOM 2659 O O . ILE B 1 129 ? -8.184 32.497 21.621 1.00 14.61 138 ILE B O 1
ATOM 2664 N N . SER B 1 130 ? -8.083 30.591 20.424 1.00 16.17 139 SER B N 1
ATOM 2665 C CA . SER B 1 130 ? -9.334 30.849 19.726 1.00 16.01 139 SER B CA 1
ATOM 2666 C C . SER B 1 130 ? -10.211 29.592 19.634 1.00 17.35 139 SER B C 1
ATOM 2667 O O . SER B 1 130 ? -9.713 28.456 19.728 1.00 16.76 139 SER B O 1
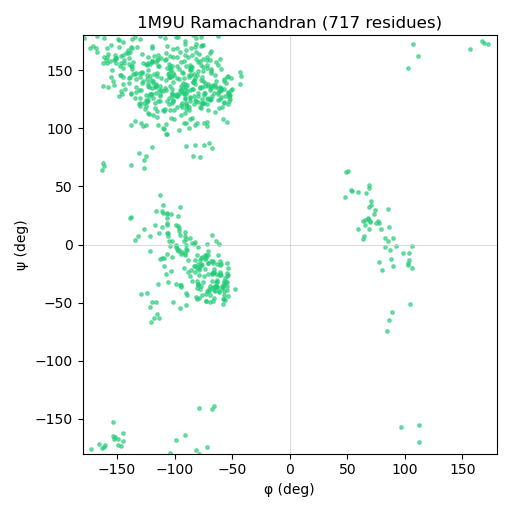ATOM 2670 N N . GLY B 1 131 ? -11.519 29.797 19.467 1.00 16.73 140 GLY B N 1
ATOM 2671 C CA . GLY B 1 131 ? -12.421 28.667 19.361 1.00 14.59 140 GLY B CA 1
ATOM 2672 C C . GLY B 1 131 ? -13.882 29.032 19.483 1.00 14.51 140 GLY B C 1
ATOM 2673 O O . GLY B 1 131 ? -14.215 30.194 19.741 1.00 10.32 140 GLY B O 1
ATOM 2674 N N . TRP B 1 132 ? -14.743 28.030 19.285 1.00 14.48 141 TRP B N 1
ATOM 2675 C CA . TRP B 1 132 ? -16.196 28.178 19.374 1.00 11.78 141 TRP B CA 1
ATOM 2676 C C . TRP B 1 132 ? -16.671 27.309 20.527 1.00 12.48 141 TRP B C 1
ATOM 2677 O O . TRP B 1 132 ? -17.787 26.805 20.516 1.00 16.54 141 TRP B O 1
ATOM 2688 N N . GLY B 1 133 ? -15.811 27.119 21.518 1.00 12.55 142 GLY B N 1
ATOM 2689 C CA . GLY B 1 133 ? -16.185 26.302 22.644 1.00 8.92 142 GLY B CA 1
ATOM 2690 C C . GLY B 1 133 ? -16.966 27.092 23.670 1.00 10.37 142 GLY B C 1
ATOM 2691 O O . GLY B 1 133 ? -17.192 28.277 23.500 1.00 13.07 142 GLY B O 1
ATOM 2692 N N . ARG B 1 134 ? -17.361 26.430 24.749 1.00 12.32 143 ARG B N 1
ATOM 2693 C CA . ARG B 1 134 ? -18.138 27.045 25.800 1.00 12.91 143 ARG B CA 1
ATOM 2694 C C . ARG B 1 134 ? -17.467 28.302 26.328 1.00 12.82 143 ARG B C 1
ATOM 2695 O O . ARG B 1 134 ? -16.252 28.383 26.390 1.00 12.85 143 ARG B O 1
ATOM 2703 N N . THR B 1 135 ? -18.287 29.283 26.697 1.00 17.03 144 THR B N 1
ATOM 2704 C CA . THR B 1 135 ? -17.832 30.567 27.225 1.00 11.95 144 THR B CA 1
ATOM 2705 C C . THR B 1 135 ? -18.229 30.703 28.689 1.00 13.79 144 THR B C 1
ATOM 2706 O O . THR B 1 135 ? -17.762 31.598 29.376 1.00 15.95 144 THR B O 1
ATOM 2710 N N . ASP B 1 136 ? -19.102 29.813 29.160 1.00 16.74 145 ASP B N 1
ATOM 2711 C CA . ASP B 1 136 ? -19.545 29.817 30.556 1.00 14.67 145 ASP B CA 1
ATOM 2712 C C . ASP B 1 136 ? -19.764 28.398 31.048 1.00 14.72 145 ASP B C 1
ATOM 2713 O O . ASP B 1 136 ? -19.257 27.457 30.456 1.00 14.86 145 ASP B O 1
ATOM 2718 N N . GLY B 1 137 ? -20.506 28.250 32.139 1.00 16.84 146 GLY B N 1
ATOM 2719 C CA . GLY B 1 137 ? -20.767 26.934 32.693 1.00 16.66 146 GLY B CA 1
ATOM 2720 C C . GLY B 1 137 ? -21.941 26.190 32.081 1.00 22.88 146 GLY B C 1
ATOM 2721 O O . GLY B 1 137 ? -22.268 25.075 32.505 1.00 28.29 146 GLY B O 1
ATOM 2722 N N . THR B 1 138 ? -22.585 26.809 31.092 1.00 25.00 147 THR B N 1
ATOM 2723 C CA . THR B 1 138 ? -23.714 26.20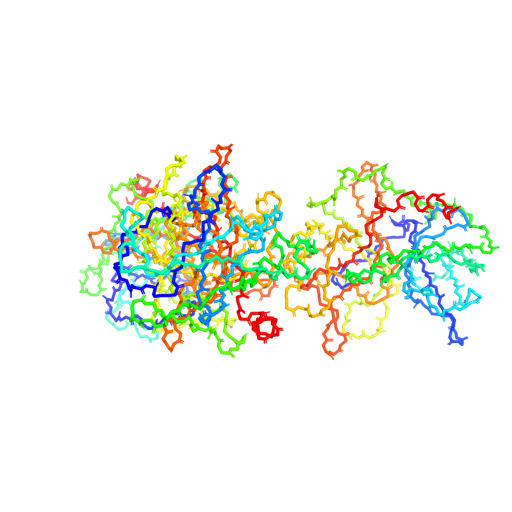6 30.389 1.00 24.30 147 THR B CA 1
ATOM 2724 C C . THR B 1 138 ? -23.170 25.445 29.194 1.00 23.44 147 THR B C 1
ATOM 2725 O O . THR B 1 138 ? -21.991 25.556 28.870 1.00 20.69 147 THR B O 1
ATOM 2729 N N . ASN B 1 139 ? -24.036 24.702 28.517 1.00 23.22 149 ASN B N 1
ATOM 2730 C CA . ASN B 1 139 ? -23.605 23.949 27.358 1.00 23.54 149 ASN B CA 1
ATOM 2731 C C . ASN B 1 139 ? -23.876 24.648 26.029 1.00 23.12 149 ASN B C 1
ATOM 2732 O O . ASN B 1 139 ? -23.845 24.021 24.959 1.00 28.70 149 ASN B O 1
ATOM 2737 N N . ASN B 1 140 ? -24.147 25.947 26.088 1.00 16.34 150 ASN B N 1
ATOM 2738 C CA . ASN B 1 140 ? -24.384 26.699 24.875 1.00 15.93 150 ASN B CA 1
ATOM 2739 C C . ASN B 1 140 ? -23.039 26.962 24.246 1.00 17.05 150 ASN B C 1
ATOM 2740 O O . ASN B 1 140 ? -22.007 26.992 24.933 1.00 15.98 150 ASN B O 1
ATOM 2745 N N . LEU B 1 141 ? -23.050 27.150 22.933 1.00 16.38 151 LEU B N 1
ATOM 2746 C CA . LEU B 1 141 ? -21.830 27.412 22.200 1.00 13.98 151 LEU B CA 1
ATOM 2747 C C . LEU B 1 141 ? -22.012 28.764 21.584 1.00 13.67 151 LEU B C 1
ATOM 2748 O O . LEU B 1 141 ? -23.100 29.103 21.125 1.00 11.84 151 LEU B O 1
ATOM 2753 N N . PRO B 1 142 ? -20.948 29.573 21.600 1.00 11.79 152 PRO B N 1
ATOM 2754 C CA . PRO B 1 142 ? -21.046 30.902 21.012 1.00 11.68 152 PRO B CA 1
ATOM 2755 C C . PRO B 1 142 ? -21.200 30.827 19.506 1.00 9.57 152 PRO B C 1
ATOM 2756 O O . PRO B 1 142 ? -20.745 29.892 18.848 1.00 11.83 152 PRO B O 1
ATOM 2760 N N . ASP B 1 143 ? -21.874 31.826 18.966 1.00 8.72 153 ASP B N 1
ATOM 2761 C CA . ASP B 1 143 ? -22.113 31.941 17.543 1.00 6.21 153 ASP B CA 1
ATOM 2762 C C . ASP B 1 143 ? -20.865 32.549 16.888 1.00 6.95 153 ASP B C 1
ATOM 2763 O O . ASP B 1 143 ? -20.401 32.082 15.841 1.00 10.26 153 ASP B O 1
ATOM 2768 N N . ILE B 1 144 ? -20.330 33.605 17.499 1.00 4.28 154 ILE B N 1
ATOM 2769 C CA . ILE B 1 144 ? -19.140 34.257 16.965 1.00 9.69 154 ILE B CA 1
ATOM 2770 C C . ILE B 1 144 ? -17.837 33.693 17.570 1.00 9.22 154 ILE B C 1
ATOM 2771 O O . ILE B 1 144 ? -17.746 33.416 18.756 1.00 5.56 154 ILE B O 1
ATOM 2776 N N . LEU B 1 145 ? -16.839 33.521 16.717 1.00 11.48 155 LEU B N 1
ATOM 2777 C CA . LEU B 1 145 ? -15.517 33.026 17.103 1.00 9.27 155 LEU B CA 1
ATOM 2778 C C . LEU B 1 145 ? -14.912 33.832 18.261 1.00 9.40 155 LEU B C 1
ATOM 2779 O O . LEU B 1 145 ? -14.776 35.051 18.156 1.00 8.68 155 LEU B O 1
ATOM 2784 N N . GLN B 1 146 ? -14.554 33.160 19.359 1.00 9.78 156 GLN B N 1
ATOM 2785 C CA . GLN B 1 146 ? -13.946 33.824 20.513 1.00 6.41 156 GLN B CA 1
ATOM 2786 C C . GLN B 1 146 ? -12.423 33.746 20.528 1.00 6.04 156 GLN B C 1
ATOM 2787 O O . GLN B 1 146 ? -11.830 32.795 20.032 1.00 3.32 156 GLN B O 1
ATOM 2793 N N . LYS B 1 147 ? -11.786 34.744 21.126 1.00 10.15 157 LYS B N 1
ATOM 2794 C CA . LYS B 1 147 ? -10.321 34.743 21.229 1.00 14.58 157 LYS B CA 1
ATOM 2795 C C . LYS B 1 147 ? -9.910 35.356 22.571 1.00 11.91 157 LYS B C 1
ATOM 2796 O O . LYS B 1 147 ? -10.684 36.094 23.169 1.00 16.26 157 LYS B O 1
ATOM 2802 N N . SER B 1 148 ? -8.718 35.021 23.053 1.00 11.87 158 SER B N 1
ATOM 2803 C CA . SER B 1 148 ? -8.210 35.577 24.309 1.00 13.28 158 SER B CA 1
ATOM 2804 C C . SER B 1 148 ? -6.677 35.611 24.344 1.00 12.30 158 SER B C 1
ATOM 2805 O O . SER B 1 148 ? -6.021 34.669 23.913 1.00 11.29 158 SER B O 1
ATOM 2808 N N . SER B 1 149 ? -6.121 36.711 24.842 1.00 13.54 159 SER B N 1
ATOM 2809 C CA . SER B 1 149 ? -4.679 36.884 24.977 1.00 12.11 159 SER B CA 1
ATOM 2810 C C . SER B 1 149 ? -4.317 36.271 26.323 1.00 15.01 159 SER B C 1
ATOM 2811 O O . SER B 1 149 ? -4.892 36.636 27.338 1.00 11.04 159 SER B O 1
ATOM 2814 N N . ILE B 1 150 ? -3.356 35.356 26.325 1.00 10.70 160 ILE B N 1
ATOM 2815 C CA . ILE B 1 150 ? -2.957 34.646 27.535 1.00 11.50 160 ILE B CA 1
ATOM 2816 C C . ILE B 1 150 ? -1.499 34.204 27.309 1.00 12.27 160 ILE B C 1
ATOM 2817 O O . ILE B 1 150 ? -1.124 33.856 26.193 1.00 13.59 160 ILE B O 1
ATOM 2822 N N . PRO B 1 151 ? -0.662 34.208 28.352 1.00 11.85 161 PRO B N 1
ATOM 2823 C CA . PRO B 1 151 ? 0.748 33.809 28.185 1.00 12.87 161 PRO B CA 1
ATOM 2824 C C . PRO B 1 151 ? 1.121 32.334 28.292 1.00 12.45 161 PRO B C 1
ATOM 2825 O O . PRO B 1 151 ? 0.463 31.549 28.977 1.00 15.99 161 PRO B O 1
ATOM 2829 N N . VAL B 1 152 ? 2.188 31.952 27.604 1.00 10.07 162 VAL B N 1
ATOM 2830 C CA . VAL B 1 152 ? 2.655 30.583 27.702 1.00 9.78 162 VAL B CA 1
ATOM 2831 C C . VAL B 1 152 ? 3.501 30.555 28.969 1.00 10.12 162 VAL B C 1
ATOM 2832 O O . VAL B 1 152 ? 4.199 31.522 29.255 1.00 11.77 162 VAL B O 1
ATOM 2836 N N . ILE B 1 153 ? 3.423 29.480 29.748 1.00 9.42 163 ILE B N 1
ATOM 2837 C CA . ILE B 1 153 ? 4.233 29.380 30.958 1.00 9.81 163 ILE B CA 1
ATOM 2838 C C . ILE B 1 153 ? 5.249 28.248 30.822 1.00 13.28 163 ILE B C 1
ATOM 2839 O O . ILE B 1 153 ? 5.074 27.336 29.999 1.00 12.70 163 ILE B O 1
ATOM 2844 N N . THR B 1 154 ? 6.307 28.293 31.625 1.00 11.38 164 THR B N 1
ATOM 2845 C CA . THR B 1 154 ? 7.311 27.233 31.575 1.00 12.86 164 THR B CA 1
ATOM 2846 C C . THR B 1 154 ? 6.699 25.890 31.994 1.00 17.36 164 THR B C 1
ATOM 2847 O O . THR B 1 154 ? 5.672 25.851 32.678 1.00 19.26 164 THR B O 1
ATOM 2851 N N . THR B 1 155 ? 7.333 24.799 31.556 1.00 17.25 165 THR B N 1
ATOM 2852 C CA . THR B 1 155 ? 6.906 23.434 31.889 1.00 16.61 165 THR B CA 1
ATOM 2853 C C . THR B 1 155 ? 7.033 23.175 33.408 1.00 14.23 165 THR B C 1
ATOM 2854 O O . THR B 1 155 ? 6.250 22.416 33.981 1.00 13.63 165 THR B O 1
ATOM 2858 N N . ALA B 1 156 ? 8.027 23.798 34.050 1.00 13.41 166 ALA B N 1
ATOM 2859 C CA . ALA B 1 156 ? 8.244 23.630 35.492 1.00 12.93 166 ALA B CA 1
ATOM 2860 C C . ALA B 1 156 ? 7.049 24.209 36.228 1.00 11.99 166 ALA B C 1
ATOM 2861 O O . ALA B 1 156 ? 6.599 23.653 37.219 1.00 14.60 166 ALA B O 1
ATOM 2863 N N . GLN B 1 157 ? 6.557 25.340 35.731 1.00 13.07 167 GLN B N 1
ATOM 2864 C CA . GLN B 1 157 ? 5.394 26.006 36.313 1.00 13.47 167 GLN B CA 1
ATOM 2865 C C . GLN B 1 157 ? 4.115 25.215 36.017 1.00 13.99 167 GLN B C 1
ATOM 2866 O O . GLN B 1 157 ? 3.253 25.087 36.871 1.00 16.32 167 GLN B O 1
ATOM 2872 N N . CYS B 1 158 ? 3.993 24.679 34.805 1.00 13.70 168 CYS B N 1
ATOM 2873 C CA . CYS B 1 158 ? 2.811 23.920 34.471 1.00 12.36 168 CYS B CA 1
ATOM 2874 C C . CYS B 1 158 ? 2.721 22.646 35.309 1.00 18.27 168 CYS B C 1
ATOM 2875 O O . CYS B 1 158 ? 1.633 22.214 35.725 1.00 19.72 168 CYS B O 1
ATOM 2878 N N . THR B 1 159 ? 3.884 22.059 35.559 1.00 20.94 169 THR B N 1
ATOM 2879 C CA . THR B 1 159 ? 4.057 20.852 36.365 1.00 16.98 169 THR B CA 1
ATOM 2880 C C . THR B 1 159 ? 3.666 21.140 37.834 1.00 15.08 169 THR B C 1
ATOM 2881 O O . THR B 1 159 ? 2.922 20.385 38.458 1.00 19.51 169 THR B O 1
ATOM 2885 N N . ALA B 1 160 ? 4.152 22.267 38.348 1.00 13.96 170 ALA B N 1
ATOM 2886 C CA . ALA B 1 160 ? 3.934 22.719 39.725 1.00 20.01 170 ALA B CA 1
ATOM 2887 C C . ALA B 1 160 ? 2.475 22.972 40.101 1.00 22.75 170 ALA B C 1
ATOM 2888 O O . ALA B 1 160 ? 2.037 22.664 41.230 1.00 25.49 170 ALA B O 1
ATOM 2890 N N . ALA B 1 161 ? 1.745 23.553 39.152 1.00 23.51 171 ALA B N 1
ATOM 2891 C CA . ALA B 1 161 ? 0.336 23.895 39.305 1.00 21.50 171 ALA B CA 1
ATOM 2892 C C . ALA B 1 161 ? -0.601 22.685 39.240 1.00 20.80 171 ALA B C 1
ATOM 2893 O O . ALA B 1 161 ? -1.690 22.713 39.817 1.00 20.41 171 ALA B O 1
ATOM 2895 N N . MET B 1 162 ? -0.184 21.634 38.534 1.00 20.76 172 MET B N 1
ATOM 2896 C CA . MET B 1 162 ? -1.001 20.434 38.408 1.00 22.93 172 MET B CA 1
ATOM 2897 C C . MET B 1 162 ? -0.707 19.407 39.491 1.00 24.97 172 MET B C 1
ATOM 2898 O O . MET B 1 162 ? -1.413 18.403 39.592 1.00 28.85 172 MET B O 1
ATOM 2903 N N . VAL B 1 163 ? 0.325 19.640 40.295 1.00 25.79 173 VAL B N 1
ATOM 2904 C CA . VAL B 1 163 ? 0.671 18.680 41.335 1.00 27.10 173 VAL B CA 1
ATOM 2905 C C . VAL B 1 163 ? -0.544 18.389 42.196 1.00 26.54 173 VAL B C 1
ATOM 2906 O O . VAL B 1 163 ? -0.841 17.243 42.505 1.00 27.34 173 VAL B O 1
ATOM 2910 N N . GLY B 1 164 A -1.267 19.436 42.557 1.00 28.00 173 GLY B N 1
ATOM 2911 C CA . GLY B 1 164 A -2.420 19.247 43.406 1.00 28.29 173 GLY B CA 1
ATOM 2912 C C . GLY B 1 164 A -3.642 18.681 42.735 1.00 27.97 173 GLY B C 1
ATOM 2913 O O . GLY B 1 164 A -4.590 18.321 43.419 1.00 29.79 173 GLY B O 1
ATOM 2914 N N . VAL B 1 165 B -3.637 18.603 41.408 1.00 29.03 173 VAL B N 1
ATOM 2915 C CA . VAL B 1 165 B -4.793 18.073 40.669 1.00 28.56 173 VAL B CA 1
ATOM 2916 C C . VAL B 1 165 B -4.710 16.550 40.462 1.00 31.09 173 VAL B C 1
ATOM 2917 O O . VAL B 1 165 B -3.768 16.052 39.838 1.00 30.14 173 VAL B O 1
ATOM 2921 N N . GLY B 1 166 C -5.688 15.815 40.995 1.00 31.73 173 GLY B N 1
ATOM 2922 C CA . GLY B 1 166 C -5.698 14.368 40.842 1.00 28.67 173 GLY B CA 1
ATOM 2923 C C . GLY B 1 166 C -5.813 13.905 39.393 1.00 25.09 173 GLY B C 1
ATOM 2924 O O . GLY B 1 166 C -6.673 14.368 38.634 1.00 29.22 173 GLY B O 1
ATOM 2925 N N . GLY B 1 167 D -4.941 12.985 38.999 1.00 22.89 173 GLY B N 1
ATOM 2926 C CA . GLY B 1 167 D -4.978 12.488 37.635 1.00 23.12 173 GLY B CA 1
ATOM 2927 C C . GLY B 1 167 D -4.117 13.276 36.654 1.00 24.87 173 GLY B C 1
ATOM 2928 O O . GLY B 1 167 D -3.778 12.778 35.583 1.00 27.72 173 GLY B O 1
ATOM 2929 N N . ALA B 1 168 ? -3.746 14.501 37.016 1.00 24.81 174 ALA B N 1
ATOM 2930 C CA . ALA B 1 168 ? -2.941 15.357 36.145 1.00 24.10 174 ALA B CA 1
ATOM 2931 C C . ALA B 1 168 ? -1.460 14.981 36.051 1.00 23.85 174 ALA B C 1
ATOM 2932 O O . ALA B 1 168 ? -0.762 14.943 37.055 1.00 28.31 174 ALA B O 1
ATOM 2934 N N . ASN B 1 169 ? -0.995 14.701 34.835 1.00 22.68 175 ASN B N 1
ATOM 2935 C CA . ASN B 1 169 ? 0.407 14.365 34.597 1.00 21.21 175 ASN B CA 1
ATOM 2936 C C . ASN B 1 169 ? 0.886 15.147 33.381 1.00 17.59 175 ASN B C 1
ATOM 2937 O O . ASN B 1 169 ? 0.509 14.846 32.256 1.00 20.10 175 ASN B O 1
ATOM 2942 N N . ILE B 1 170 ? 1.700 16.172 33.645 1.00 17.70 176 ILE B N 1
ATOM 2943 C CA . ILE B 1 170 ? 2.278 17.088 32.656 1.00 12.38 176 ILE B CA 1
ATOM 2944 C C . ILE B 1 170 ? 3.680 16.646 32.220 1.00 15.08 176 ILE B C 1
ATOM 2945 O O . ILE B 1 170 ? 4.515 16.254 33.040 1.00 18.22 176 ILE B O 1
ATOM 2950 N N . TRP B 1 171 ? 3.945 16.713 30.918 1.00 15.20 177 TRP B N 1
ATOM 2951 C CA . TRP B 1 171 ? 5.291 16.384 30.414 1.00 14.92 177 TRP B CA 1
ATOM 2952 C C . TRP B 1 171 ? 5.754 17.434 29.409 1.00 17.34 177 TRP B C 1
ATOM 2953 O O . TRP B 1 171 ? 5.030 18.385 29.091 1.00 15.73 177 TRP B O 1
ATOM 2964 N N . ASP B 1 172 ? 6.955 17.213 28.945 1.00 17.17 178 ASP B N 1
ATOM 2965 C CA . ASP B 1 172 ? 7.642 18.110 28.028 1.00 18.76 178 ASP B CA 1
ATOM 2966 C C . ASP B 1 172 ? 6.948 18.455 26.703 1.00 13.95 178 ASP B C 1
ATOM 2967 O O . ASP B 1 172 ? 7.171 19.521 26.144 1.00 14.26 178 ASP B O 1
ATOM 2972 N N . ASN B 1 173 ? 6.119 17.554 26.199 1.00 14.15 179 ASN B N 1
ATOM 2973 C CA . ASN B 1 173 ? 5.440 17.781 24.946 1.00 13.81 179 ASN B CA 1
ATOM 2974 C C . ASN B 1 173 ? 4.084 18.450 25.058 1.00 14.85 179 ASN B C 1
ATOM 2975 O O . ASN B 1 173 ? 3.345 18.532 24.078 1.00 15.04 179 ASN B O 1
ATOM 2980 N N . HIS B 1 174 ? 3.786 18.938 26.266 1.00 10.45 180 HIS B N 1
ATOM 2981 C CA . HIS B 1 174 ? 2.566 19.680 26.551 1.00 8.35 180 HIS B CA 1
ATOM 2982 C C . HIS B 1 174 ? 3.045 21.111 26.551 1.00 11.66 180 HIS B C 1
ATOM 2983 O O . HIS B 1 174 ? 4.140 21.366 27.030 1.00 17.42 180 HIS B O 1
ATOM 2990 N N . ILE B 1 175 ? 2.276 22.043 25.997 1.00 12.26 181 ILE B N 1
ATOM 2991 C CA . ILE B 1 175 ? 2.653 23.460 26.091 1.00 9.15 181 ILE B CA 1
ATOM 2992 C C . ILE B 1 175 ? 1.464 24.054 26.855 1.00 11.91 181 ILE B C 1
ATOM 2993 O O . ILE B 1 175 ? 0.317 23.855 26.483 1.00 12.04 181 ILE B O 1
ATOM 2998 N N . CYS B 1 176 ? 1.744 24.736 27.958 1.00 14.05 182 CYS B N 1
ATOM 2999 C CA . CYS B 1 176 ? 0.696 25.309 28.786 1.00 7.14 182 CYS B CA 1
ATOM 3000 C C . CYS B 1 176 ? 0.501 26.793 28.674 1.00 8.69 182 CYS B C 1
ATOM 3001 O O . CYS B 1 176 ? 1.376 27.553 28.271 1.00 9.83 182 CYS B O 1
ATOM 3004 N N . VAL B 1 177 ? -0.661 27.205 29.127 1.00 10.86 183 VAL B N 1
ATOM 3005 C CA . VAL B 1 177 ? -1.057 28.578 29.047 1.00 9.83 183 VAL B CA 1
ATOM 3006 C C . VAL B 1 177 ? -1.848 28.922 30.345 1.00 9.04 183 VAL B C 1
ATOM 3007 O O . VAL B 1 177 ? -2.680 28.150 30.795 1.00 10.86 183 VAL B O 1
ATOM 3011 N N . GLN B 1 178 ? -1.564 30.045 30.994 1.00 13.10 184 GLN B N 1
ATOM 3012 C CA . GLN B 1 178 ? -2.301 30.370 32.224 1.00 11.97 184 GLN B CA 1
ATOM 3013 C C . GLN B 1 178 ? -2.529 31.846 32.460 1.00 10.44 184 GLN B C 1
ATOM 3014 O O . GLN B 1 178 ? -1.600 32.642 32.377 1.00 14.85 184 GLN B O 1
ATOM 3020 N N . ASP B 1 179 ? -3.771 32.199 32.790 1.00 12.72 185 ASP B N 1
ATOM 3021 C CA . ASP B 1 179 ? -4.140 33.590 33.063 1.00 14.27 185 ASP B CA 1
ATOM 3022 C C . ASP B 1 179 ? -3.897 33.929 34.526 1.00 12.61 185 ASP B C 1
ATOM 3023 O O . ASP B 1 179 ? -4.504 33.339 35.427 1.00 16.40 185 ASP B O 1
ATOM 3028 N N . PRO B 1 180 ? -3.003 34.902 34.786 1.00 12.11 186 PRO B N 1
ATOM 3029 C CA . PRO B 1 180 ? -2.703 35.293 36.183 1.00 12.36 186 PRO B CA 1
ATOM 3030 C C . PRO B 1 180 ? -3.933 35.808 36.956 1.00 10.43 186 PRO B C 1
ATOM 3031 O O . PRO B 1 180 ? -3.990 35.737 38.180 1.00 14.44 186 PRO B O 1
ATOM 3035 N N . ALA B 1 181 A -4.898 36.340 36.215 1.00 10.88 186 ALA B N 1
ATOM 3036 C CA . ALA B 1 181 A -6.136 36.858 36.773 1.00 13.90 186 ALA B CA 1
ATOM 3037 C C . ALA B 1 181 A -7.083 35.703 37.032 1.00 13.35 186 ALA B C 1
ATOM 3038 O O . ALA B 1 181 A -8.014 35.824 37.821 1.00 16.59 186 ALA B O 1
ATOM 3040 N N . GLY B 1 182 B -6.833 34.581 36.365 1.00 16.82 186 GLY B N 1
ATOM 3041 C CA . GLY B 1 182 B -7.678 33.413 36.517 1.00 16.81 186 GLY B CA 1
ATOM 3042 C C . GLY B 1 182 B -9.066 33.600 35.917 1.00 14.50 186 GLY B C 1
ATOM 3043 O O . GLY B 1 182 B -10.015 33.007 36.410 1.00 16.55 186 GLY B O 1
ATOM 3044 N N . ASN B 1 183 ? -9.178 34.384 34.845 1.00 17.97 187 ASN B N 1
ATOM 3045 C CA . ASN B 1 183 ? -10.475 34.668 34.202 1.00 18.88 187 ASN B CA 1
ATOM 3046 C C . ASN B 1 183 ? -10.741 34.018 32.852 1.00 16.81 187 ASN B C 1
ATOM 3047 O O . ASN B 1 183 ? -11.889 33.820 32.460 1.00 19.13 187 ASN B O 1
ATOM 3052 N N . THR B 1 184 ? -9.682 33.694 32.131 1.00 14.96 188 THR B N 1
ATOM 3053 C CA . THR B 1 184 ? -9.854 33.122 30.817 1.00 12.26 188 THR B CA 1
ATOM 3054 C C . THR B 1 184 ? -9.046 31.839 30.585 1.00 15.83 188 THR B C 1
ATOM 3055 O O . THR B 1 184 ? -7.971 31.634 31.153 1.00 19.03 188 THR B O 1
ATOM 3059 N N . GLY B 1 185 ? -9.587 30.942 29.777 1.00 13.52 189 GLY B N 1
ATOM 3060 C CA . GLY B 1 185 ? -8.876 29.714 29.520 1.00 12.33 189 GLY B CA 1
ATOM 3061 C C . GLY B 1 185 ? -9.644 28.993 28.449 1.00 12.76 189 GLY B C 1
ATOM 3062 O O . GLY B 1 185 ? -10.608 29.548 27.945 1.00 9.26 189 GLY B O 1
ATOM 3063 N N . ALA B 1 186 ? -9.232 27.782 28.092 1.00 10.59 190 ALA B N 1
ATOM 3064 C CA . ALA B 1 186 ? -9.953 27.027 27.071 1.00 13.80 190 ALA B CA 1
ATOM 3065 C C . ALA B 1 186 ? -11.065 26.198 27.743 1.00 13.98 190 ALA B C 1
ATOM 3066 O O . ALA B 1 186 ? -11.042 25.999 28.956 1.00 16.53 190 ALA B O 1
ATOM 3068 N N . CYS B 1 187 ? -12.045 25.749 26.965 1.00 14.02 191 CYS B N 1
ATOM 3069 C CA . CYS B 1 187 ? -13.114 24.917 27.503 1.00 16.31 191 CYS B CA 1
ATOM 3070 C C . CYS B 1 187 ? -13.570 23.954 26.401 1.00 17.10 191 CYS B C 1
ATOM 3071 O O . CYS B 1 187 ? -13.070 24.022 25.284 1.00 25.91 191 CYS B O 1
ATOM 3074 N N . ASN B 1 188 ? -14.487 23.044 26.726 1.00 17.05 192 ASN B N 1
ATOM 3075 C CA . ASN B 1 188 ? -15.011 22.051 25.770 1.00 14.32 192 ASN B CA 1
ATOM 3076 C C . ASN B 1 188 ? -15.455 22.690 24.475 1.00 12.02 192 ASN B C 1
ATOM 3077 O O . ASN B 1 188 ? -16.135 23.699 24.485 1.00 18.62 192 ASN B O 1
ATOM 3082 N N . GLY B 1 189 ? -15.066 22.103 23.357 1.00 14.42 193 GLY B N 1
ATOM 3083 C CA . GLY B 1 189 ? -15.423 22.670 22.075 1.00 10.24 193 GLY B CA 1
ATOM 3084 C C . GLY B 1 189 ? -14.236 23.404 21.486 1.00 12.78 193 GLY B C 1
ATOM 3085 O O . GLY B 1 189 ? -14.201 23.698 20.286 1.00 11.26 193 GLY B O 1
ATOM 3086 N N . ASP B 1 190 ? -13.256 23.717 22.328 1.00 10.93 194 ASP B N 1
ATOM 3087 C CA . ASP B 1 190 ? -12.079 24.418 21.845 1.00 10.55 194 ASP B CA 1
ATOM 3088 C C . ASP B 1 190 ? -10.995 23.425 21.431 1.00 9.62 194 ASP B C 1
ATOM 3089 O O . ASP B 1 190 ? -10.109 23.764 20.648 1.00 9.91 194 ASP B O 1
ATOM 3094 N N . SER B 1 191 ? -11.109 22.197 21.937 1.00 13.38 195 SER B N 1
ATOM 3095 C CA . SER B 1 191 ? -10.189 21.094 21.636 1.00 13.58 195 SER B CA 1
ATOM 3096 C C . SER B 1 191 ? -9.802 21.027 20.152 1.00 11.68 195 SER B C 1
ATOM 3097 O O . SER B 1 191 ? -10.622 21.325 19.280 1.00 11.78 195 SER B O 1
ATOM 3100 N N . GLY B 1 192 ? -8.559 20.636 19.863 1.00 8.45 196 GLY B N 1
ATOM 3101 C CA . GLY B 1 192 ? -8.113 20.536 18.479 1.00 6.65 196 GLY B CA 1
ATOM 3102 C C . GLY B 1 192 ? -7.704 21.837 17.804 1.00 6.28 196 GLY B C 1
ATOM 3103 O O . GLY B 1 192 ? -6.952 21.842 16.835 1.00 11.14 196 GLY B O 1
ATOM 3104 N N . GLY B 1 193 ? -8.195 22.950 18.322 1.00 11.26 197 GLY B N 1
ATOM 3105 C CA . GLY B 1 193 ? -7.890 24.247 17.747 1.00 11.26 197 GLY B CA 1
ATOM 3106 C C . GLY B 1 193 ? -6.481 24.749 18.087 1.00 14.34 197 GLY B C 1
ATOM 3107 O O . GLY B 1 193 ? -5.753 24.121 18.866 1.00 13.61 197 GLY B O 1
ATOM 3108 N N . PRO B 1 194 ? -6.065 25.863 17.455 1.00 13.39 198 PRO B N 1
ATOM 3109 C CA . PRO B 1 194 ? -4.738 26.457 17.637 1.00 10.33 198 PRO B CA 1
ATOM 3110 C C . PRO B 1 194 ? -4.510 27.313 18.871 1.00 11.88 198 PRO B C 1
ATOM 3111 O O . PRO B 1 194 ? -5.499 27.898 19.426 1.00 7.50 198 PRO B O 1
ATOM 3115 N N . LEU B 1 195 ? -3.220 27.363 19.174 1.00 12.71 199 LEU B N 1
ATOM 3116 C CA . LEU B 1 195 ? -2.588 28.258 20.152 1.00 9.60 199 LEU B CA 1
ATOM 3117 C C . LEU B 1 195 ? -1.702 29.147 19.282 1.00 9.02 199 LEU B C 1
ATOM 3118 O O . LEU B 1 195 ? -0.645 28.719 18.802 1.00 11.56 199 LEU B O 1
ATOM 3123 N N . ASN B 1 196 ? -2.172 30.355 19.063 1.00 13.16 200 ASN B N 1
ATOM 3124 C CA . ASN B 1 196 ? -1.560 31.246 18.053 1.00 11.48 200 ASN B CA 1
ATOM 3125 C C . ASN B 1 196 ? -0.530 32.177 18.698 1.00 11.87 200 ASN B C 1
ATOM 3126 O O . ASN B 1 196 ? -0.892 33.069 19.455 1.00 12.08 200 ASN B O 1
ATOM 3131 N N . CYS B 1 197 ? 0.753 31.983 18.388 1.00 14.04 201 CYS B N 1
ATOM 3132 C CA . CYS B 1 197 ? 1.807 32.825 18.977 1.00 16.12 201 CYS B CA 1
ATOM 3133 C C . CYS B 1 197 ? 2.618 33.662 17.999 1.00 15.22 201 CYS B C 1
ATOM 3134 O O . CYS B 1 197 ? 2.866 33.259 16.865 1.00 16.66 201 CYS B O 1
ATOM 3137 N N . PRO B 1 198 ? 3.044 34.853 18.439 1.00 18.72 202 PRO B N 1
ATOM 3138 C CA . PRO B 1 198 ? 3.859 35.755 17.610 1.00 19.93 202 PRO B CA 1
ATOM 3139 C C . PRO B 1 198 ? 5.263 35.133 17.582 1.00 19.30 202 PRO B C 1
ATOM 3140 O O . PRO B 1 198 ? 5.872 34.905 18.631 1.00 19.56 202 PRO B O 1
ATOM 3144 N N . ASP B 1 199 ? 5.765 34.832 16.396 1.00 20.50 203 ASP B N 1
ATOM 3145 C CA . ASP B 1 199 ? 7.072 34.201 16.271 1.00 24.47 203 ASP B CA 1
ATOM 3146 C C . ASP B 1 199 ? 7.560 34.391 14.830 1.00 27.17 203 ASP B C 1
ATOM 3147 O O . ASP B 1 199 ? 7.631 33.437 14.046 1.00 27.40 203 ASP B O 1
ATOM 3152 N N . GLY B 1 200 ? 7.886 35.635 14.509 1.00 28.91 204 GLY B N 1
ATOM 3153 C CA . GLY B 1 200 ? 8.300 36.003 13.145 1.00 30.21 204 GLY B CA 1
ATOM 3154 C C . GLY B 1 200 ? 7.091 35.797 12.243 1.00 34.54 204 GLY B C 1
ATOM 3155 O O . GLY B 1 200 ? 7.199 35.243 11.139 1.00 40.78 204 GLY B O 1
ATOM 3156 N N . GLY B 1 201 ? 5.995 36.269 12.788 1.00 34.27 206 GLY B N 1
ATOM 3157 C CA . GLY B 1 201 ? 4.667 36.129 12.206 1.00 24.94 206 GLY B CA 1
ATOM 3158 C C . GLY B 1 201 ? 3.899 35.191 13.122 1.00 20.54 206 GLY B C 1
ATOM 3159 O O . GLY B 1 201 ? 4.492 34.459 13.927 1.00 17.21 206 GLY B O 1
ATOM 3160 N N . THR B 1 202 ? 2.601 35.209 13.008 1.00 20.06 207 THR B N 1
ATOM 3161 C CA . THR B 1 202 ? 1.763 34.369 13.863 1.00 16.35 207 THR B CA 1
ATOM 3162 C C . THR B 1 202 ? 1.875 32.907 13.475 1.00 16.53 207 THR B C 1
ATOM 3163 O O . THR B 1 202 ? 1.656 32.555 12.316 1.00 16.44 207 THR B O 1
ATOM 3167 N N . ARG B 1 203 ? 2.210 32.053 14.438 1.00 13.55 208 ARG B N 1
ATOM 3168 C CA . ARG B 1 203 ? 2.312 30.621 14.159 1.00 12.18 208 ARG B CA 1
ATOM 3169 C C . ARG B 1 203 ? 1.412 29.796 15.059 1.00 10.67 208 ARG B C 1
ATOM 3170 O O . ARG B 1 203 ? 1.051 30.214 16.158 1.00 12.66 208 ARG B O 1
ATOM 3178 N N . VAL B 1 204 ? 1.064 28.604 14.600 1.00 10.09 209 VAL B N 1
ATOM 3179 C CA . VAL B 1 204 ? 0.253 27.705 15.409 1.00 8.59 209 VAL B CA 1
ATOM 3180 C C . VAL B 1 204 ? 1.263 26.846 16.161 1.00 7.39 209 VAL B C 1
ATOM 3181 O O . VAL B 1 204 ? 1.893 25.960 15.590 1.00 6.16 209 VAL B O 1
ATOM 3185 N N . VAL B 1 205 ? 1.436 27.130 17.445 1.00 12.46 210 VAL B N 1
ATOM 3186 C CA . VAL B 1 205 ? 2.391 26.393 18.267 1.00 11.08 210 VAL B CA 1
ATOM 3187 C C . VAL B 1 205 ? 1.753 25.383 19.212 1.00 10.57 210 VAL B C 1
ATOM 3188 O O . VAL B 1 205 ? 2.454 24.689 19.946 1.00 12.58 210 VAL B O 1
ATOM 3192 N N . GLY B 1 206 ? 0.427 25.303 19.204 1.00 12.94 211 GLY B N 1
ATOM 3193 C CA . GLY B 1 206 ? -0.240 24.338 20.056 1.00 12.93 211 GLY B CA 1
ATOM 3194 C C . GLY B 1 206 ? -1.573 23.880 19.488 1.00 13.22 211 GLY B C 1
ATOM 3195 O O . GLY B 1 206 ? -2.141 24.564 18.626 1.00 15.17 211 GLY B O 1
ATOM 3196 N N . VAL B 1 207 ? -2.035 22.718 19.967 1.00 10.90 212 VAL B N 1
ATOM 3197 C CA . VAL B 1 207 ? -3.316 22.093 19.615 1.00 10.72 212 VAL B CA 1
ATOM 3198 C C . VAL B 1 207 ? -4.038 21.849 20.938 1.00 12.80 212 VAL B C 1
ATOM 3199 O O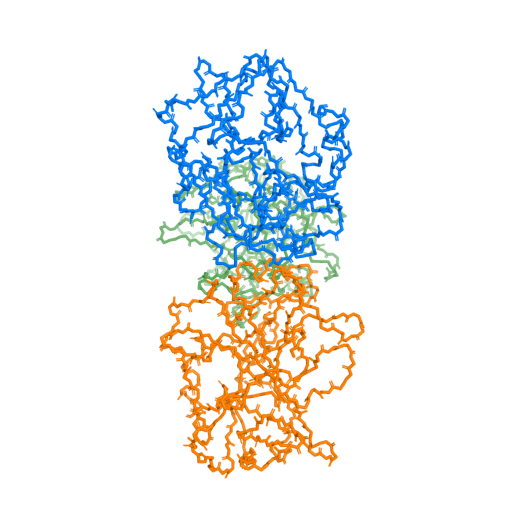 . VAL B 1 207 ? -3.552 21.072 21.767 1.00 12.86 212 VAL B O 1
ATOM 3203 N N . THR B 1 208 ? -5.188 22.496 21.142 1.00 11.91 213 THR B N 1
ATOM 3204 C CA . THR B 1 208 ? -5.950 22.335 22.388 1.00 9.62 213 THR B CA 1
ATOM 3205 C C . THR B 1 208 ? -6.204 20.876 22.723 1.00 10.04 213 THR B C 1
ATOM 3206 O O . THR B 1 208 ? -6.720 20.117 21.905 1.00 12.40 213 THR B O 1
ATOM 3210 N N . SER B 1 209 ? -5.870 20.511 23.955 1.00 12.83 214 SER B N 1
ATOM 3211 C CA . SER B 1 209 ? -6.001 19.148 24.429 1.00 12.71 214 SER B CA 1
ATOM 3212 C C . SER B 1 209 ? -6.924 19.006 25.636 1.00 12.35 214 SER B C 1
ATOM 3213 O O . SER B 1 209 ? -7.970 18.383 25.535 1.00 13.01 214 SER B O 1
ATOM 3216 N N . TRP B 1 210 ? -6.527 19.552 26.786 1.00 14.75 215 TRP B N 1
ATOM 3217 C CA . TRP B 1 210 ? -7.369 19.455 27.971 1.00 10.63 215 TRP B CA 1
ATOM 3218 C C . TRP B 1 210 ? -7.184 20.618 28.948 1.00 11.78 215 TRP B C 1
ATOM 3219 O O . TRP B 1 210 ? -6.207 21.367 28.879 1.00 10.57 215 TRP B O 1
ATOM 3230 N N . VAL B 1 211 ? -8.182 20.718 29.818 1.00 15.20 216 VAL B N 1
ATOM 3231 C CA . VAL B 1 211 ? -8.248 21.728 30.887 1.00 12.33 216 VAL B CA 1
ATOM 3232 C C . VAL B 1 211 ? -8.743 21.043 32.163 1.00 12.75 216 VAL B C 1
ATOM 3233 O O . VAL B 1 211 ? -9.170 19.882 32.140 1.00 11.42 216 VAL B O 1
ATOM 3237 N N . VAL B 1 212 ? -8.661 21.760 33.264 1.00 17.82 217 VAL B N 1
ATOM 3238 C CA . VAL B 1 212 ? -9.145 21.251 34.556 1.00 17.87 217 VAL B CA 1
ATOM 3239 C C . VAL B 1 212 ? -10.597 21.734 34.728 1.00 19.64 217 VAL B C 1
ATOM 3240 O O . VAL B 1 212 ? -10.910 22.908 34.501 1.00 19.30 217 VAL B O 1
ATOM 3244 N N . SER B 1 213 A -11.487 20.812 35.084 1.00 24.79 217 SER B N 1
ATOM 3245 C CA . SER B 1 213 A -12.905 21.138 35.244 1.00 29.68 217 SER B CA 1
ATOM 3246 C C . SER B 1 213 A -13.474 20.857 36.627 1.00 31.16 217 SER B C 1
ATOM 3247 O O . SER B 1 213 A -13.103 19.888 37.299 1.00 31.52 217 SER B O 1
ATOM 3250 N N . SER B 1 214 B -14.397 21.727 37.023 1.00 33.04 217 SER B N 1
ATOM 3251 C CA . SER B 1 214 B -15.053 21.659 38.314 1.00 36.55 217 SER B CA 1
ATOM 3252 C C . SER B 1 214 B -15.852 20.398 38.486 1.00 37.95 217 SER B C 1
ATOM 3253 O O . SER B 1 214 B -15.912 19.555 37.589 1.00 41.23 217 SER B O 1
ATOM 3256 N N . GLY B 1 215 C -16.464 20.286 39.661 1.00 39.03 217 GLY B N 1
ATOM 3257 C CA . GLY B 1 215 C -17.281 19.135 39.983 1.00 37.64 217 GLY B CA 1
ATOM 3258 C C . GLY B 1 215 C -18.506 19.073 39.103 1.00 35.97 217 GLY B C 1
ATOM 3259 O O . GLY B 1 215 C -19.077 18.008 38.915 1.00 36.45 217 GLY B O 1
ATOM 3260 N N . LEU B 1 216 D -18.908 20.219 38.566 1.00 37.13 217 LEU B N 1
ATOM 3261 C CA . LEU B 1 216 D -20.062 20.236 37.691 1.00 40.06 217 LEU B CA 1
ATOM 3262 C C . LEU B 1 216 D -19.729 20.566 36.232 1.00 39.82 217 LEU B C 1
ATOM 3263 O O . LEU B 1 216 D -20.436 21.337 35.582 1.00 40.34 217 LEU B O 1
ATOM 3268 N N . GLY B 1 217 ? -18.634 19.988 35.708 1.00 40.16 218 GLY B N 1
ATOM 3269 C CA . GLY B 1 217 ? -18.199 20.130 34.291 1.00 34.29 218 GLY B CA 1
ATOM 3270 C C . GLY B 1 217 ? -17.774 21.542 33.843 1.00 29.25 218 GLY B C 1
ATOM 3271 O O . GLY B 1 217 ? -17.711 21.828 32.658 1.00 26.17 218 GLY B O 1
ATOM 3272 N N . ALA B 1 218 ? -17.502 22.434 34.825 1.00 26.61 219 ALA B N 1
ATOM 3273 C CA . ALA B 1 218 ? -17.087 23.796 34.529 1.00 28.70 219 ALA B CA 1
ATOM 3274 C C . ALA B 1 218 ? -15.565 23.913 34.468 1.00 22.86 219 ALA B C 1
ATOM 3275 O O . ALA B 1 218 ? -14.834 23.452 35.336 1.00 22.08 219 ALA B O 1
ATOM 3277 N N . CYS B 1 219 ? -15.103 24.531 33.397 1.00 23.10 220 CYS B N 1
ATOM 3278 C CA . CYS B 1 219 ? -13.683 24.708 33.175 1.00 21.05 220 CYS B CA 1
ATOM 3279 C C . CYS B 1 219 ? -13.144 25.681 34.191 1.00 18.53 220 CYS B C 1
ATOM 3280 O O . CYS B 1 219 ? -13.773 26.711 34.479 1.00 24.07 220 CYS B O 1
ATOM 3283 N N . LEU B 1 220 ? -11.987 25.351 34.749 1.00 16.15 221 LEU B N 1
ATOM 3284 C CA . LEU B 1 220 ? -11.350 26.220 35.747 1.00 14.19 221 LEU B CA 1
ATOM 3285 C C . LEU B 1 220 ? -10.061 26.941 35.273 1.00 11.61 221 LEU B C 1
ATOM 3286 O O . LEU B 1 220 ? -9.009 26.338 35.229 1.00 13.27 221 LEU B O 1
ATOM 3291 N N . PRO B 1 221 ? -10.156 28.220 34.880 1.00 13.84 222 PRO B N 1
ATOM 3292 C CA . PRO B 1 221 ? -9.075 29.094 34.406 1.00 12.16 222 PRO B CA 1
ATOM 3293 C C . PRO B 1 221 ? -7.930 29.405 35.394 1.00 15.51 222 PRO B C 1
ATOM 3294 O O . PRO B 1 221 ? -6.928 30.016 35.005 1.00 16.46 222 PRO B O 1
ATOM 3298 N N . ASP B 1 222 ? -8.087 29.008 36.658 1.00 15.15 223 ASP B N 1
ATOM 3299 C CA . ASP B 1 222 ? -7.059 29.215 37.684 1.00 16.98 223 ASP B CA 1
ATOM 3300 C C . ASP B 1 222 ? -6.068 28.059 37.539 1.00 17.23 223 ASP B C 1
ATOM 3301 O O . ASP B 1 222 ? -5.100 27.931 38.290 1.00 22.00 223 ASP B O 1
ATOM 3306 N N . TYR B 1 223 ? -6.339 27.189 36.577 1.00 15.09 224 TYR B N 1
ATOM 3307 C CA . TYR B 1 223 ? -5.467 26.064 36.302 1.00 13.10 224 TYR B CA 1
ATOM 3308 C C . TYR B 1 223 ? -5.109 26.190 34.826 1.00 11.14 224 TYR B C 1
ATOM 3309 O O . TYR B 1 223 ? -5.946 26.584 33.999 1.00 14.94 224 TYR B O 1
ATOM 3318 N N . PRO B 1 224 ? -3.893 25.885 34.400 1.00 14.04 225 PRO B N 1
ATOM 3319 C CA . PRO B 1 224 ? -3.521 26.078 33.014 1.00 13.05 225 PRO B CA 1
ATOM 3320 C C . PRO B 1 224 ? -4.365 25.267 32.066 1.00 12.41 225 PRO B C 1
ATOM 3321 O O . PRO B 1 224 ? -5.005 24.262 32.510 1.00 10.67 225 PRO B O 1
ATOM 3325 N N . SER B 1 225 ? -4.330 25.746 30.832 1.00 11.15 226 SER B N 1
ATOM 3326 C CA . SER B 1 225 ? -4.948 25.093 29.672 1.00 11.57 226 SER B CA 1
ATOM 3327 C C . SER B 1 225 ? -3.822 24.333 28.989 1.00 10.91 226 SER B C 1
ATOM 3328 O O . SER B 1 225 ? -2.761 24.895 28.690 1.00 12.85 226 SER B O 1
ATOM 3331 N N . VAL B 1 226 ? -4.037 23.066 28.754 1.00 9.94 227 VAL B N 1
ATOM 3332 C CA . VAL B 1 226 ? -2.971 22.228 28.210 1.00 7.28 227 VAL B CA 1
ATOM 3333 C C . VAL B 1 226 ? -3.113 21.970 26.720 1.00 11.57 227 VAL B C 1
ATOM 3334 O O . VAL B 1 226 ? -4.134 21.479 26.249 1.00 12.62 227 VAL B O 1
ATOM 3338 N N . TYR B 1 227 ? -2.071 22.329 25.978 1.00 10.53 228 TYR B N 1
ATOM 3339 C CA . TYR B 1 227 ? -2.043 22.148 24.533 1.00 10.61 228 TYR B CA 1
ATOM 3340 C C . TYR B 1 227 ? -0.924 21.158 24.192 1.00 9.84 228 TYR B C 1
ATOM 3341 O O . TYR B 1 227 ? -0.014 20.964 24.977 1.00 12.20 228 TYR B O 1
ATOM 3350 N N . THR B 1 228 ? -1.027 20.509 23.036 1.00 13.66 229 THR B N 1
ATOM 3351 C CA . THR B 1 228 ? 0.006 19.601 22.547 1.00 12.38 229 THR B CA 1
ATOM 3352 C C . THR B 1 228 ? 1.061 20.529 21.954 1.00 9.93 229 THR B C 1
ATOM 3353 O O . THR B 1 228 ? 0.730 21.376 21.134 1.00 12.81 229 THR B O 1
ATOM 3357 N N . ARG B 1 229 ? 2.313 20.365 22.364 1.00 10.35 230 ARG B N 1
ATOM 3358 C CA . ARG B 1 229 ? 3.436 21.163 21.866 1.00 7.58 230 ARG B CA 1
ATOM 3359 C C . ARG B 1 229 ? 3.734 20.741 20.426 1.00 7.16 230 ARG B C 1
ATOM 3360 O O . ARG B 1 229 ? 4.358 19.718 20.179 1.00 10.15 230 ARG B O 1
ATOM 3368 N N . VAL B 1 230 ? 3.290 21.540 19.475 1.00 8.96 231 VAL B N 1
ATOM 3369 C CA . VAL B 1 230 ? 3.498 21.255 18.064 1.00 12.19 231 VAL B CA 1
ATOM 3370 C C . VAL B 1 230 ? 4.981 21.185 17.643 1.00 14.84 231 VAL B C 1
ATOM 3371 O O . VAL B 1 230 ? 5.358 20.324 16.856 1.00 16.21 231 VAL B O 1
ATOM 3375 N N . SER B 1 231 ? 5.830 22.075 18.145 1.00 17.58 232 SER B N 1
ATOM 3376 C CA . SER B 1 231 ? 7.238 22.043 17.744 1.00 11.53 232 SER B CA 1
ATOM 3377 C C . SER B 1 231 ? 7.903 20.724 18.085 1.00 12.77 232 SER B C 1
ATOM 3378 O O . SER B 1 231 ? 8.965 20.408 17.555 1.00 11.14 232 SER B O 1
ATOM 3381 N N . ALA B 1 232 ? 7.285 19.941 18.968 1.00 14.40 233 ALA B N 1
ATOM 3382 C CA . ALA B 1 232 ? 7.831 18.632 19.346 1.00 10.05 233 ALA B CA 1
ATOM 3383 C C . ALA B 1 232 ? 7.335 17.466 18.488 1.00 12.58 233 ALA B C 1
ATOM 3384 O O . ALA B 1 232 ? 7.636 16.322 18.808 1.00 12.72 233 ALA B O 1
ATOM 3386 N N . TYR B 1 233 ? 6.589 17.750 17.410 1.00 13.07 234 TYR B N 1
ATOM 3387 C CA . TYR B 1 233 ? 6.018 16.715 16.519 1.00 11.70 234 TYR B CA 1
ATOM 3388 C C . TYR B 1 233 ? 6.142 17.116 15.061 1.00 12.10 234 TYR B C 1
ATOM 3389 O O . TYR B 1 233 ? 5.377 16.640 14.220 1.00 15.31 234 TYR B O 1
ATOM 3398 N N . LEU B 1 234 ? 7.085 17.999 14.759 1.00 13.11 235 LEU B N 1
ATOM 3399 C CA . LEU B 1 234 ? 7.280 18.489 13.395 1.00 17.24 235 LEU B CA 1
ATOM 3400 C C . LEU B 1 234 ? 7.594 17.383 12.390 1.00 21.84 235 LEU B C 1
ATOM 3401 O O . LEU B 1 234 ? 7.179 17.464 11.218 1.00 26.40 235 LEU B O 1
ATOM 3406 N N . GLY B 1 235 ? 8.337 16.370 12.844 1.00 21.79 236 GLY B N 1
ATOM 3407 C CA . GLY B 1 235 ? 8.681 15.246 11.992 1.00 16.30 236 GLY B CA 1
ATOM 3408 C C . GLY B 1 235 ? 7.444 14.429 11.707 1.00 15.15 236 GLY B C 1
ATOM 3409 O O . GLY B 1 235 ? 7.153 14.123 10.552 1.00 18.11 236 GLY B O 1
ATOM 3410 N N . TRP B 1 236 ? 6.713 14.090 12.768 1.00 15.98 237 TRP B N 1
ATOM 3411 C CA . TRP B 1 236 ? 5.471 13.314 12.684 1.00 14.57 237 TRP B CA 1
ATOM 3412 C C . TRP B 1 236 ? 4.444 13.982 11.773 1.00 17.34 237 TRP B C 1
ATOM 3413 O O . TRP B 1 236 ? 3.746 13.305 11.012 1.00 22.26 237 TRP B O 1
ATOM 3424 N N . ILE B 1 237 ? 4.341 15.307 11.851 1.00 18.35 238 ILE B N 1
ATOM 3425 C CA . ILE B 1 237 ? 3.394 16.019 11.007 1.00 16.72 238 ILE B CA 1
ATOM 3426 C C . ILE B 1 237 ? 3.837 15.905 9.551 1.00 21.21 238 ILE B C 1
ATOM 3427 O O . ILE B 1 237 ? 3.042 15.559 8.683 1.00 23.97 238 ILE B O 1
ATOM 3432 N N . GLY B 1 238 ? 5.112 16.172 9.282 1.00 25.65 239 GLY B N 1
ATOM 3433 C CA . GLY B 1 238 ? 5.609 16.081 7.915 1.00 22.16 239 GLY B CA 1
ATOM 3434 C C . GLY B 1 238 ? 5.597 14.670 7.346 1.00 22.12 239 GLY B C 1
ATOM 3435 O O . GLY B 1 238 ? 5.617 14.498 6.131 1.00 25.69 239 GLY B O 1
ATOM 3436 N N . ASP B 1 239 ? 5.572 13.666 8.222 1.00 22.20 240 ASP B N 1
ATOM 3437 C CA . ASP B 1 239 ? 5.546 12.266 7.819 1.00 23.91 240 ASP B CA 1
ATOM 3438 C C . ASP B 1 239 ? 4.122 11.741 7.620 1.00 26.71 240 ASP B C 1
ATOM 3439 O O . ASP B 1 239 ? 3.934 10.668 7.052 1.00 29.20 240 ASP B O 1
ATOM 3444 N N . ASN B 1 240 ? 3.116 12.475 8.084 1.00 28.63 241 ASN B N 1
ATOM 3445 C CA . ASN B 1 240 ? 1.743 12.004 7.941 1.00 28.85 241 ASN B CA 1
ATOM 3446 C C . ASN B 1 240 ? 0.834 12.926 7.169 1.00 30.44 241 ASN B C 1
ATOM 3447 O O . ASN B 1 240 ? -0.321 12.592 6.907 1.00 29.29 241 ASN B O 1
ATOM 3452 N N . SER B 1 241 ? 1.363 14.089 6.815 1.00 34.59 242 SER B N 1
ATOM 3453 C CA . SER B 1 241 ? 0.624 15.086 6.061 1.00 37.16 242 SER B CA 1
ATOM 3454 C C . SER B 1 241 ? 1.114 15.040 4.631 1.00 40.85 242 SER B C 1
ATOM 3455 O O . SER B 1 241 ? 2.128 14.334 4.389 1.00 47.02 242 SER B O 1
ATOM 3459 N N . VAL C 1 1 ? 25.292 5.933 49.093 1.00 7.16 16 VAL C N 1
ATOM 3460 C CA . VAL C 1 1 ? 24.423 7.044 49.554 1.00 4.91 16 VAL C CA 1
ATOM 3461 C C . VAL C 1 1 ? 25.183 8.353 49.708 1.00 9.78 16 VAL C C 1
ATOM 3462 O O . VAL C 1 1 ? 26.044 8.496 50.581 1.00 8.06 16 VAL C O 1
ATOM 3466 N N . ILE C 1 2 ? 24.845 9.323 48.868 1.00 10.58 17 ILE C N 1
ATOM 3467 C CA . ILE C 1 2 ? 25.477 10.616 48.948 1.00 10.99 17 ILE C CA 1
ATOM 3468 C C . ILE C 1 2 ? 24.750 11.423 50.017 1.00 13.09 17 ILE C C 1
ATOM 3469 O O . ILE C 1 2 ? 23.529 11.340 50.125 1.00 16.51 17 ILE C O 1
ATOM 3474 N N . GLY C 1 3 ? 25.499 12.170 50.824 1.00 14.03 18 GLY C N 1
ATOM 3475 C CA . GLY C 1 3 ? 24.898 13.001 51.858 1.00 16.18 18 GLY C CA 1
ATOM 3476 C C . GLY C 1 3 ? 24.238 12.348 53.071 1.00 18.59 18 GLY C C 1
ATOM 3477 O O . GLY C 1 3 ? 23.457 12.994 53.769 1.00 22.21 18 GLY C O 1
ATOM 3478 N N . GLY C 1 4 ? 24.561 11.089 53.352 1.00 20.93 19 GLY C N 1
ATOM 3479 C CA . GLY C 1 4 ? 23.954 10.405 54.486 1.00 18.16 19 GLY C CA 1
ATOM 3480 C C . GLY C 1 4 ? 24.793 10.359 55.751 1.00 19.73 19 GLY C C 1
ATOM 3481 O O . GLY C 1 4 ? 25.797 11.045 55.865 1.00 20.70 19 GLY C O 1
ATOM 3482 N N . THR C 1 5 ? 24.365 9.547 56.710 1.00 19.57 20 THR C N 1
ATOM 3483 C CA . THR C 1 5 ? 25.071 9.407 57.968 1.00 18.50 20 THR C CA 1
ATOM 3484 C C . THR C 1 5 ? 25.331 7.926 58.254 1.00 15.41 20 THR C C 1
ATOM 3485 O O . THR C 1 5 ? 24.739 7.049 57.629 1.00 15.41 20 THR C O 1
ATOM 3489 N N . ASN C 1 6 ? 26.239 7.651 59.177 1.00 12.92 21 ASN C N 1
ATOM 3490 C CA . ASN C 1 6 ? 26.573 6.272 59.534 1.00 16.24 21 ASN C CA 1
ATOM 3491 C C . ASN C 1 6 ? 25.390 5.551 60.182 1.00 16.93 21 ASN C C 1
ATOM 3492 O O . ASN C 1 6 ? 24.712 6.115 61.030 1.00 20.08 21 ASN C O 1
ATOM 3497 N N . ALA C 1 7 ? 25.155 4.307 59.790 1.00 12.69 22 ALA C N 1
ATOM 3498 C CA . ALA C 1 7 ? 24.086 3.527 60.384 1.00 11.46 22 ALA C CA 1
ATOM 3499 C C . ALA C 1 7 ? 24.715 2.810 61.572 1.00 12.22 22 ALA C C 1
ATOM 3500 O O . ALA C 1 7 ? 25.927 2.793 61.705 1.00 16.02 22 ALA C O 1
ATOM 3502 N N . SER C 1 8 ? 23.902 2.226 62.443 1.00 11.19 23 SER C N 1
ATOM 3503 C CA . SER C 1 8 ? 24.443 1.495 63.578 1.00 12.09 23 SER C CA 1
ATOM 3504 C C . SER C 1 8 ? 24.377 0.010 63.267 1.00 13.97 23 SER C C 1
ATOM 3505 O O . SER C 1 8 ? 23.641 -0.432 62.368 1.00 20.23 23 SER C O 1
ATOM 3508 N N . PRO C 1 9 ? 25.157 -0.796 63.996 1.00 13.71 24 PRO C N 1
ATOM 3509 C CA . PRO C 1 9 ? 25.109 -2.234 63.721 1.00 10.80 24 PRO C CA 1
ATOM 3510 C C . PRO C 1 9 ? 23.693 -2.814 63.954 1.00 11.47 24 PRO C C 1
ATOM 3511 O O . PRO C 1 9 ? 23.039 -2.482 64.934 1.00 16.55 24 PRO C O 1
ATOM 3515 N N . GLY C 1 10 ? 23.215 -3.655 63.044 1.00 15.19 25 GLY C N 1
ATOM 3516 C CA . GLY C 1 10 ? 21.911 -4.271 63.222 1.00 14.20 25 GLY C CA 1
ATOM 3517 C C . GLY C 1 10 ? 20.712 -3.353 63.140 1.00 16.38 25 GLY C C 1
ATOM 3518 O O . GLY C 1 10 ? 19.627 -3.678 63.639 1.00 18.01 25 GLY C O 1
ATOM 3519 N N . GLU C 1 11 ? 20.889 -2.215 62.487 1.00 14.77 26 GLU C N 1
ATOM 3520 C CA . GLU C 1 11 ? 19.816 -1.253 62.375 1.00 12.60 26 GLU C CA 1
ATOM 3521 C C . GLU C 1 11 ? 18.892 -1.583 61.195 1.00 14.41 26 GLU C C 1
ATOM 3522 O O . GLU C 1 11 ? 17.685 -1.297 61.231 1.00 18.49 26 GLU C O 1
ATOM 3528 N N . PHE C 1 12 ? 19.498 -2.163 60.189 1.00 15.08 27 PHE C N 1
ATOM 3529 C CA . PHE C 1 12 ? 18.806 -2.660 58.989 1.00 10.90 27 PHE C CA 1
ATOM 3530 C C . PHE C 1 12 ? 19.228 -4.117 58.845 1.00 11.05 27 PHE C C 1
ATOM 3531 O O . PHE C 1 12 ? 20.027 -4.463 57.965 1.00 17.48 27 PHE C O 1
ATOM 3539 N N . PRO C 1 13 ? 18.713 -4.990 59.715 1.00 11.48 28 PRO C N 1
ATOM 3540 C CA . PRO C 1 13 ? 19.139 -6.379 59.786 1.00 8.35 28 PRO C CA 1
ATOM 3541 C C . PRO C 1 13 ? 18.942 -7.262 58.533 1.00 13.01 28 PRO C C 1
ATOM 3542 O O . PRO C 1 13 ? 19.520 -8.359 58.421 1.00 11.00 28 PRO C O 1
ATOM 3546 N N . TRP C 1 14 ? 18.147 -6.777 57.585 1.00 11.76 29 TRP C N 1
ATOM 3547 C CA . TRP C 1 14 ? 17.890 -7.502 56.343 1.00 11.78 29 TRP C CA 1
ATOM 3548 C C . TRP C 1 14 ? 18.867 -7.034 55.241 1.00 10.52 29 TRP C C 1
ATOM 3549 O O . TRP C 1 14 ? 18.888 -7.615 54.161 1.00 8.78 29 TRP C O 1
ATOM 3560 N N . GLN C 1 15 ? 19.645 -5.979 55.521 1.00 10.26 30 GLN C N 1
ATOM 3561 C CA . GLN C 1 15 ? 20.626 -5.427 54.581 1.00 5.56 30 GLN C CA 1
ATOM 3562 C C . GLN C 1 15 ? 21.802 -6.381 54.337 1.00 6.34 30 GLN C C 1
ATOM 3563 O O . GLN C 1 15 ? 22.471 -6.858 55.254 1.00 6.75 30 GLN C O 1
ATOM 3569 N N . LEU C 1 16 ? 22.020 -6.682 53.067 1.00 9.63 31 LEU C N 1
ATOM 3570 C CA . LEU C 1 16 ? 23.087 -7.573 52.672 1.00 6.99 31 LEU C CA 1
ATOM 3571 C C . LEU C 1 16 ? 24.094 -6.865 51.793 1.00 11.57 31 LEU C C 1
ATOM 3572 O O . LEU C 1 16 ? 23.841 -5.791 51.243 1.00 13.43 31 LEU C O 1
ATOM 3577 N N . SER C 1 17 ? 25.266 -7.471 51.690 1.00 12.11 32 SER C N 1
ATOM 3578 C CA . SER C 1 17 ? 26.279 -6.967 50.803 1.00 14.64 32 SER C CA 1
ATOM 3579 C C . SER C 1 17 ? 26.442 -8.071 49.764 1.00 10.91 32 SER C C 1
ATOM 3580 O O . SER C 1 17 ? 26.939 -9.152 50.068 1.00 13.02 32 SER C O 1
ATOM 3583 N N . GLN C 1 18 ? 25.993 -7.808 48.545 1.00 13.58 33 GLN C N 1
ATOM 3584 C CA . GLN C 1 18 ? 26.132 -8.779 47.482 1.00 11.18 33 GLN C CA 1
ATOM 3585 C C . GLN C 1 18 ? 27.460 -8.509 46.815 1.00 10.85 33 GLN C C 1
ATOM 3586 O O . GLN C 1 18 ? 27.695 -7.422 46.291 1.00 12.74 33 GLN C O 1
ATOM 3592 N N . GLN C 1 19 ? 28.327 -9.507 46.827 1.00 10.73 34 GLN C N 1
ATOM 3593 C CA . GLN C 1 19 ? 29.641 -9.370 46.244 1.00 6.53 34 GLN C CA 1
ATOM 3594 C C . GLN C 1 19 ? 29.765 -10.116 44.964 1.00 7.79 34 GLN C C 1
ATOM 3595 O O . GLN C 1 19 ? 29.129 -11.136 44.766 1.00 10.14 34 GLN C O 1
ATOM 3601 N N . ARG C 1 20 ? 30.630 -9.621 44.103 1.00 9.30 35 ARG C N 1
ATOM 3602 C CA . ARG C 1 20 ? 30.851 -10.258 42.826 1.00 18.64 35 ARG C CA 1
ATOM 3603 C C . ARG C 1 20 ? 32.333 -10.586 42.700 1.00 17.94 35 ARG C C 1
ATOM 3604 O O . ARG C 1 20 ? 33.191 -9.803 43.107 1.00 17.49 35 ARG C O 1
ATOM 3612 N N . GLN C 1 21 ? 32.624 -11.759 42.160 1.00 18.24 36 GLN C N 1
ATOM 3613 C CA . GLN C 1 21 ? 33.996 -12.181 41.975 1.00 22.18 36 GLN C CA 1
ATOM 3614 C C . GLN C 1 21 ? 34.526 -11.833 40.586 1.00 26.66 36 GLN C C 1
ATOM 3615 O O . GLN C 1 21 ? 33.967 -12.258 39.563 1.00 27.98 36 GLN C O 1
ATOM 3621 N N . SER C 1 22 ? 35.591 -11.071 40.653 1.00 30.05 37 SER C N 1
ATOM 3622 C CA . SER C 1 22 ? 36.380 -10.615 39.507 1.00 32.99 37 SER C CA 1
ATOM 3623 C C . SER C 1 22 ? 37.835 -10.753 39.918 1.00 36.31 37 SER C C 1
ATOM 3624 O O . SER C 1 22 ? 38.546 -9.757 40.104 1.00 38.02 37 SER C O 1
ATOM 3627 N N . GLY C 1 23 ? 38.217 -12.003 40.055 1.00 38.96 38 GLY C N 1
ATOM 3628 C CA . GLY C 1 23 ? 39.532 -12.368 40.567 1.00 39.18 38 GLY C CA 1
ATOM 3629 C C . GLY C 1 23 ? 39.396 -12.385 42.084 1.00 37.42 38 GLY C C 1
ATOM 3630 O O . GLY C 1 23 ? 39.525 -13.432 42.722 1.00 39.75 38 GLY C O 1
ATOM 3631 N N . SER C 1 24 A 39.129 -11.214 42.660 1.00 33.66 38 SER C N 1
ATOM 3632 C CA . SER C 1 24 A 38.903 -11.091 44.096 1.00 30.92 38 SER C CA 1
ATOM 3633 C C . SER C 1 24 A 37.429 -10.664 44.318 1.00 30.34 38 SER C C 1
ATOM 3634 O O . SER C 1 24 A 36.807 -10.054 43.439 1.00 32.48 38 SER C O 1
ATOM 3637 N N . TRP C 1 25 B 36.861 -11.000 45.472 1.00 23.80 38 TRP C N 1
ATOM 3638 C CA . TRP C 1 25 B 35.474 -10.643 45.752 1.00 20.98 38 TRP C CA 1
ATOM 3639 C C . TRP C 1 25 B 35.386 -9.186 46.138 1.00 20.35 38 TRP C C 1
ATOM 3640 O O . TRP C 1 25 B 36.211 -8.708 46.917 1.00 20.16 38 TRP C O 1
ATOM 3651 N N . SER C 1 26 ? 34.407 -8.471 45.592 1.00 16.58 39 SER C N 1
ATOM 3652 C CA . SER C 1 26 ? 34.230 -7.064 45.947 1.00 17.48 39 SER C CA 1
ATOM 3653 C C . SER C 1 26 ? 32.760 -6.692 45.935 1.00 13.73 39 SER C C 1
ATOM 3654 O O . SER C 1 26 ? 32.004 -7.215 45.142 1.00 14.80 39 SER C O 1
ATOM 3657 N N . HIS C 1 27 ? 32.358 -5.788 46.824 1.00 13.87 40 HIS C N 1
ATOM 3658 C CA . HIS C 1 27 ? 30.975 -5.372 46.911 1.00 10.81 40 HIS C CA 1
ATOM 3659 C C . HIS C 1 27 ? 30.523 -4.843 45.557 1.00 14.81 40 HIS C C 1
ATOM 3660 O O . HIS C 1 27 ? 31.168 -3.985 44.963 1.00 16.30 40 HIS C O 1
ATOM 3667 N N . SER C 1 28 ? 29.404 -5.374 45.078 1.00 12.28 41 SER C N 1
ATOM 3668 C CA . SER C 1 28 ? 28.836 -4.992 43.797 1.00 12.43 41 SER C CA 1
ATOM 3669 C C . SER C 1 28 ? 27.466 -4.339 44.005 1.00 12.82 41 SER C C 1
ATOM 3670 O O . SER C 1 28 ? 27.211 -3.252 43.482 1.00 13.80 41 SER C O 1
ATOM 3673 N N . CYS C 1 29 ? 26.590 -4.982 44.783 1.00 11.15 42 CYS C N 1
ATOM 3674 C CA . CYS C 1 29 ? 25.252 -4.443 45.026 1.00 10.60 42 CYS C CA 1
ATOM 3675 C C . CYS C 1 29 ? 24.800 -4.754 46.428 1.00 10.43 42 CYS C C 1
ATOM 3676 O O . CYS C 1 29 ? 25.486 -5.463 47.179 1.00 15.02 42 CYS C O 1
ATOM 3679 N N . GLY C 1 30 ? 23.663 -4.193 46.711 1.00 11.12 43 GLY C N 1
ATOM 3680 C CA . GLY C 1 30 ? 22.961 -4.434 47.948 1.00 7.39 43 GLY C CA 1
ATOM 3681 C C . GLY C 1 30 ? 21.915 -5.484 47.632 1.00 11.34 43 GLY C C 1
ATOM 3682 O O . GLY C 1 30 ? 21.675 -5.813 46.465 1.00 9.15 43 GLY C O 1
ATOM 3683 N N . ALA C 1 31 ? 21.329 -5.994 48.659 1.00 9.58 44 ALA C N 1
ATOM 3684 C CA . ALA C 1 31 ? 20.275 -6.994 48.541 1.00 9.61 44 ALA C CA 1
ATOM 3685 C C . ALA C 1 31 ? 19.512 -6.948 49.838 1.00 11.67 44 ALA C C 1
ATOM 3686 O O . ALA C 1 31 ? 19.963 -6.264 50.761 1.00 11.86 44 ALA C O 1
ATOM 3688 N N . SER C 1 32 ? 18.356 -7.616 49.911 1.00 10.88 45 SER C N 1
ATOM 3689 C CA . SER C 1 32 ? 17.536 -7.642 51.147 1.00 13.89 45 SER C CA 1
ATOM 3690 C C . SER C 1 32 ? 17.167 -9.084 51.472 1.00 12.93 45 SER C C 1
ATOM 3691 O O . SER C 1 32 ? 16.621 -9.788 50.636 1.00 18.02 45 SER C O 1
ATOM 3694 N N . LEU C 1 33 ? 17.462 -9.530 52.679 1.00 11.39 46 LEU C N 1
ATOM 3695 C CA . LEU C 1 33 ? 17.144 -10.898 53.044 1.00 9.02 46 LEU C CA 1
ATOM 3696 C C . LEU C 1 33 ? 15.629 -11.078 53.160 1.00 9.98 46 LEU C C 1
ATOM 3697 O O . LEU C 1 33 ? 14.974 -10.350 53.905 1.00 9.33 46 LEU C O 1
ATOM 3702 N N . LEU C 1 34 ? 15.096 -12.048 52.411 1.00 7.66 47 LEU C N 1
ATOM 3703 C CA . LEU C 1 34 ? 13.672 -12.377 52.406 1.00 11.49 47 LEU C CA 1
ATOM 3704 C C . LEU C 1 34 ? 13.426 -13.540 53.393 1.00 16.35 47 LEU C C 1
ATOM 3705 O O . LEU C 1 34 ? 12.383 -13.607 54.064 1.00 20.01 47 LEU C O 1
ATOM 3710 N N . SER C 1 35 ? 14.402 -14.447 53.472 1.00 16.56 48 SER C N 1
ATOM 3711 C CA . SER C 1 35 ? 14.341 -15.616 54.349 1.00 13.63 48 SER C CA 1
ATOM 3712 C C . SER C 1 35 ? 15.747 -16.171 54.548 1.00 15.26 48 SER C C 1
ATOM 3713 O O . SER C 1 35 ? 16.715 -15.600 54.051 1.00 19.46 48 SER C O 1
ATOM 3716 N N . SER C 1 36 ? 15.846 -17.308 55.233 1.00 15.19 49 SER C N 1
ATOM 3717 C CA . SER C 1 36 ? 17.135 -17.953 55.488 1.00 14.48 49 SER C CA 1
ATOM 3718 C C . SER C 1 36 ? 17.824 -18.482 54.252 1.00 15.05 49 SER C C 1
ATOM 3719 O O . SER C 1 36 ? 19.011 -18.794 54.296 1.00 17.81 49 SER C O 1
ATOM 3722 N N . THR C 1 37 ? 17.097 -18.605 53.150 1.00 12.79 50 THR C N 1
ATOM 3723 C CA . THR C 1 37 ? 17.710 -19.093 51.942 1.00 10.38 50 THR C CA 1
ATOM 3724 C C . THR C 1 37 ? 17.396 -18.238 50.718 1.00 12.87 50 THR C C 1
ATOM 3725 O O . THR C 1 37 ? 17.774 -18.603 49.611 1.00 14.58 50 THR C O 1
ATOM 3729 N N . SER C 1 38 ? 16.734 -17.091 50.909 1.00 14.29 51 SER C N 1
ATOM 3730 C CA . SER C 1 38 ? 16.370 -16.204 49.783 1.00 12.72 51 SER C CA 1
ATOM 3731 C C . SER C 1 38 ? 16.655 -14.730 50.018 1.00 10.62 51 SER C C 1
ATOM 3732 O O . SER C 1 38 ? 16.517 -14.229 51.131 1.00 14.26 51 SER C O 1
ATOM 3735 N N . ALA C 1 39 ? 17.013 -14.038 48.944 1.00 7.99 52 ALA C N 1
ATOM 3736 C CA . ALA C 1 39 ? 17.323 -12.625 49.012 1.00 8.39 52 ALA C CA 1
ATOM 3737 C C . ALA C 1 39 ? 16.677 -11.866 47.851 1.00 7.33 52 ALA C C 1
ATOM 3738 O O . ALA C 1 39 ? 16.549 -12.379 46.747 1.00 8.55 52 ALA C O 1
ATOM 3740 N N . LEU C 1 40 ? 16.285 -10.628 48.130 1.00 9.40 53 LEU C N 1
ATOM 3741 C CA . LEU C 1 40 ? 15.655 -9.725 47.157 1.00 12.64 53 LEU C CA 1
ATOM 3742 C C . 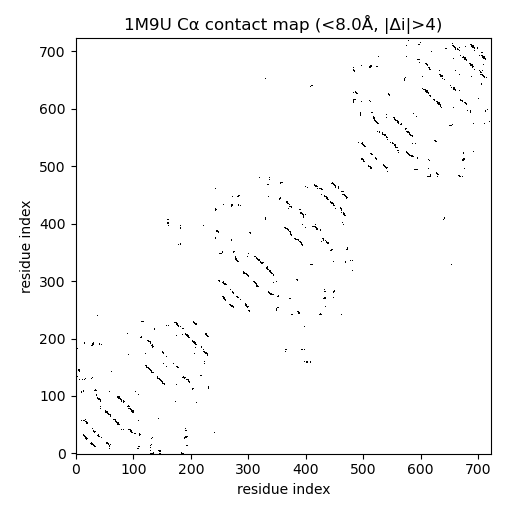LEU C 1 40 ? 16.720 -8.814 46.534 1.00 10.26 53 LEU C C 1
ATOM 3743 O O . LEU C 1 40 ? 17.536 -8.241 47.240 1.00 9.88 53 LEU C O 1
ATOM 3748 N N . SER C 1 41 ? 16.723 -8.673 45.210 1.00 13.18 54 SER C N 1
ATOM 3749 C CA . SER C 1 41 ? 17.720 -7.810 44.591 1.00 10.52 54 SER C CA 1
ATOM 3750 C C . SER C 1 41 ? 17.188 -7.177 43.309 1.00 10.65 54 SER C C 1
ATOM 3751 O O . SER C 1 41 ? 16.006 -7.283 42.995 1.00 11.67 54 SER C O 1
ATOM 3754 N N . ALA C 1 42 ? 18.081 -6.492 42.579 1.00 14.50 55 ALA C N 1
ATOM 3755 C CA . ALA C 1 42 ? 17.756 -5.837 41.299 1.00 11.53 55 ALA C CA 1
ATOM 3756 C C . ALA C 1 42 ? 18.308 -6.684 40.170 1.00 13.12 55 ALA C C 1
ATOM 3757 O O . ALA C 1 42 ? 19.441 -7.157 40.243 1.00 17.41 55 ALA C O 1
ATOM 3759 N N . SER C 1 43 ? 17.516 -6.875 39.127 1.00 13.79 56 SER C N 1
ATOM 3760 C CA . SER C 1 43 ? 17.929 -7.681 37.991 1.00 12.91 56 SER C CA 1
ATOM 3761 C C . SER C 1 43 ? 19.220 -7.193 37.329 1.00 16.90 56 SER C C 1
ATOM 3762 O O . SER C 1 43 ? 19.982 -8.011 36.808 1.00 14.55 56 SER C O 1
ATOM 3765 N N . HIS C 1 44 ? 19.474 -5.882 37.314 1.00 11.97 57 HIS C N 1
ATOM 3766 C CA . HIS C 1 44 ? 20.696 -5.422 36.663 1.00 13.38 57 HIS C CA 1
ATOM 3767 C C . HIS C 1 44 ? 21.964 -5.780 37.436 1.00 14.66 57 HIS C C 1
ATOM 3768 O O . HIS C 1 44 ? 23.065 -5.585 36.947 1.00 18.33 57 HIS C O 1
ATOM 3775 N N . CYS C 1 45 ? 21.801 -6.340 38.628 1.00 15.41 58 CYS C N 1
ATOM 3776 C CA . CYS C 1 45 ? 22.937 -6.730 39.451 1.00 14.94 58 CYS C CA 1
ATOM 3777 C C . CYS C 1 45 ? 23.419 -8.135 39.110 1.00 15.89 58 CYS C C 1
ATOM 3778 O O . CYS C 1 45 ? 24.586 -8.462 39.301 1.00 20.34 58 CYS C O 1
ATOM 3781 N N . VAL C 1 46 ? 22.513 -8.966 38.613 1.00 15.82 59 VAL C N 1
ATOM 3782 C CA . VAL C 1 46 ? 22.848 -10.353 38.316 1.00 14.38 59 VAL C CA 1
ATOM 3783 C C . VAL C 1 46 ? 22.913 -10.695 36.831 1.00 16.29 59 VAL C C 1
ATOM 3784 O O . VAL C 1 46 ? 23.504 -11.698 36.457 1.00 14.56 59 VAL C O 1
ATOM 3788 N N . ASP C 1 47 ? 22.318 -9.858 35.991 1.00 16.36 60 ASP C N 1
ATOM 3789 C CA . ASP C 1 47 ? 22.267 -10.095 34.548 1.00 15.34 60 ASP C CA 1
ATOM 3790 C C . ASP C 1 47 ? 23.642 -10.349 33.942 1.00 15.31 60 ASP C C 1
ATOM 3791 O O . ASP C 1 47 ? 24.576 -9.575 34.157 1.00 17.45 60 ASP C O 1
ATOM 3796 N N . GLY C 1 48 A 23.757 -11.439 33.184 1.00 15.29 60 GLY C N 1
ATOM 3797 C CA . GLY C 1 48 A 25.014 -11.775 32.532 1.00 16.20 60 GLY C CA 1
ATOM 3798 C C . GLY C 1 48 A 26.161 -12.208 33.437 1.00 18.66 60 GLY C C 1
ATOM 3799 O O . GLY C 1 48 A 27.303 -12.261 32.981 1.00 20.64 60 GLY C O 1
ATOM 3800 N N . VAL C 1 49 B 25.860 -12.517 34.700 1.00 15.95 60 VAL C N 1
ATOM 3801 C CA . VAL C 1 49 B 26.847 -12.952 35.694 1.00 15.47 60 VAL C CA 1
ATOM 3802 C C . VAL C 1 49 B 26.536 -14.402 36.121 1.00 19.90 60 VAL C C 1
ATOM 3803 O O . VAL C 1 49 B 25.374 -14.740 36.344 1.00 24.37 60 VAL C O 1
ATOM 3807 N N . LEU C 1 50 C 27.550 -15.264 36.228 1.00 17.24 60 LEU C N 1
ATOM 3808 C CA . LEU C 1 50 C 27.309 -16.643 36.666 1.00 16.69 60 LEU C CA 1
ATOM 3809 C C . LEU C 1 50 C 27.015 -16.657 38.159 1.00 14.36 60 LEU C C 1
ATOM 3810 O O . LEU C 1 50 C 27.679 -15.971 38.917 1.00 17.62 60 LEU C O 1
ATOM 3815 N N . PRO C 1 51 ? 26.041 -17.470 38.603 1.00 16.34 61 PRO C N 1
ATOM 3816 C CA . PRO C 1 51 ? 25.676 -17.552 40.025 1.00 17.40 61 PRO C CA 1
ATOM 3817 C C . PRO C 1 51 ? 26.850 -17.862 40.942 1.00 19.74 61 PRO C C 1
ATOM 3818 O O . PRO C 1 51 ? 26.927 -17.360 42.066 1.00 24.80 61 PRO C O 1
ATOM 3822 N N . ASN C 1 52 ? 27.771 -18.691 40.476 1.00 19.57 62 ASN C N 1
ATOM 3823 C CA . ASN C 1 52 ? 28.913 -19.042 41.300 1.00 20.57 62 ASN C CA 1
ATOM 3824 C C . ASN C 1 52 ? 29.882 -17.885 41.440 1.00 17.56 62 ASN C C 1
ATOM 3825 O O . ASN C 1 52 ? 30.903 -18.026 42.083 1.00 22.56 62 ASN C O 1
ATOM 3830 N N . ASN C 1 53 ? 29.571 -16.742 40.831 1.00 14.00 63 ASN C N 1
ATOM 3831 C CA . ASN C 1 53 ? 30.433 -15.553 40.938 1.00 11.16 63 ASN C CA 1
ATOM 3832 C C . ASN C 1 53 ? 29.756 -14.449 41.769 1.00 7.05 63 ASN C C 1
ATOM 3833 O O . ASN C 1 53 ? 30.195 -13.289 41.782 1.00 6.18 63 ASN C O 1
ATOM 3838 N N . ILE C 1 54 ? 28.703 -14.839 42.486 1.00 8.76 64 ILE C N 1
ATOM 3839 C CA . ILE C 1 54 ? 27.937 -13.928 43.331 1.00 11.04 64 ILE C CA 1
ATOM 3840 C C . ILE C 1 54 ? 27.836 -14.539 44.725 1.00 10.97 64 ILE C C 1
ATOM 3841 O O . ILE C 1 54 ? 27.805 -15.757 44.899 1.00 11.79 64 ILE C O 1
ATOM 3846 N N . ARG C 1 55 ? 27.795 -13.687 45.731 1.00 11.96 65 ARG C N 1
ATOM 3847 C CA . ARG C 1 55 ? 27.626 -14.162 47.094 1.00 9.10 65 ARG C CA 1
ATOM 3848 C C . ARG C 1 55 ? 27.189 -12.983 47.897 1.00 4.43 65 ARG C C 1
ATOM 3849 O O . ARG C 1 55 ? 27.426 -11.857 47.509 1.00 6.18 65 ARG C O 1
ATOM 3857 N N . VAL C 1 56 ? 26.528 -13.256 49.011 1.00 7.79 66 VAL C N 1
ATOM 3858 C CA . VAL C 1 56 ? 26.030 -12.204 49.884 1.00 7.08 66 VAL C CA 1
ATOM 3859 C C . VAL C 1 56 ? 26.618 -12.357 51.295 1.00 9.90 66 VAL C C 1
ATOM 3860 O O . VAL C 1 56 ? 27.022 -13.450 51.704 1.00 7.47 66 VAL C O 1
ATOM 3864 N N . ILE C 1 57 ? 26.675 -11.249 52.025 1.00 8.63 67 ILE C N 1
ATOM 3865 C CA . ILE C 1 57 ? 27.189 -11.269 53.375 1.00 8.99 67 ILE C CA 1
ATOM 3866 C C . ILE C 1 57 ? 26.097 -10.666 54.245 1.00 10.87 67 ILE C C 1
ATOM 3867 O O . ILE C 1 57 ? 25.591 -9.592 53.954 1.00 8.62 67 ILE C O 1
ATOM 3872 N N . ALA C 1 58 ? 25.734 -11.376 55.308 1.00 12.47 68 ALA C N 1
ATOM 3873 C CA . ALA C 1 58 ? 24.708 -10.910 56.219 1.00 12.16 68 ALA C CA 1
ATOM 3874 C C . ALA C 1 58 ? 25.309 -10.556 57.568 1.00 9.74 68 ALA C C 1
ATOM 3875 O O . ALA C 1 58 ? 26.226 -11.212 58.049 1.00 7.47 68 ALA C O 1
ATOM 3877 N N . GLY C 1 59 ? 24.770 -9.504 58.172 1.00 11.46 69 GLY C N 1
ATOM 3878 C CA . GLY C 1 59 ? 25.233 -9.077 59.474 1.00 9.52 69 GLY C CA 1
ATOM 3879 C C . GLY C 1 59 ? 26.370 -8.087 59.456 1.00 11.96 69 GLY C C 1
ATOM 3880 O O . GLY C 1 59 ? 26.887 -7.732 60.517 1.00 15.02 69 GLY C O 1
ATOM 3881 N N . LEU C 1 60 ? 26.749 -7.629 58.262 1.00 14.43 70 LEU C N 1
ATOM 3882 C CA . LEU C 1 60 ? 27.855 -6.682 58.100 1.00 12.87 70 LEU C CA 1
ATOM 3883 C C . LEU C 1 60 ? 27.510 -5.248 58.512 1.00 10.54 70 LEU C C 1
ATOM 3884 O O . LEU C 1 60 ? 26.401 -4.773 58.277 1.00 16.48 70 LEU C O 1
ATOM 3889 N N . TRP C 1 61 ? 28.451 -4.564 59.155 1.00 10.61 71 TRP C N 1
ATOM 3890 C CA . TRP C 1 61 ? 28.242 -3.167 59.515 1.00 12.31 71 TRP C CA 1
ATOM 3891 C C . TRP C 1 61 ? 29.335 -2.377 58.800 1.00 14.52 71 TRP C C 1
ATOM 3892 O O . TRP C 1 61 ? 29.058 -1.385 58.122 1.00 13.28 71 TRP C O 1
ATOM 3903 N N . GLN C 1 62 ? 30.570 -2.863 58.966 1.00 18.32 72 GLN C N 1
ATOM 3904 C CA . GLN C 1 62 ? 31.797 -2.287 58.393 1.00 15.34 72 GLN C CA 1
ATOM 3905 C C . GLN C 1 62 ? 32.322 -3.265 57.362 1.00 8.94 72 GLN C C 1
ATOM 3906 O O . GLN C 1 62 ? 32.507 -4.428 57.682 1.00 13.02 72 GLN C O 1
ATOM 3912 N N . GLN C 1 63 ? 32.594 -2.828 56.141 1.00 12.07 73 GLN C N 1
ATOM 3913 C CA . GLN C 1 63 ? 33.101 -3.771 55.139 1.00 7.04 73 GLN C CA 1
ATOM 3914 C C . GLN C 1 63 ? 34.438 -4.393 55.559 1.00 15.01 73 GLN C C 1
ATOM 3915 O O . GLN C 1 63 ? 34.767 -5.504 55.151 1.00 15.59 73 GLN C O 1
ATOM 3921 N N . SER C 1 64 ? 35.197 -3.680 56.392 1.00 18.37 74 SER C N 1
ATOM 3922 C CA . SER C 1 64 ? 36.511 -4.147 56.846 1.00 21.12 74 SER C CA 1
ATOM 3923 C C . SER C 1 64 ? 36.489 -5.163 57.969 1.00 22.14 74 SER C C 1
ATOM 3924 O O . SER C 1 64 ? 37.494 -5.817 58.230 1.00 22.44 74 SER C O 1
ATOM 3927 N N . ASP C 1 65 ? 35.361 -5.287 58.653 1.00 22.06 75 ASP C N 1
ATOM 3928 C CA . ASP C 1 65 ? 35.261 -6.259 59.730 1.00 19.29 75 ASP C CA 1
ATOM 3929 C C . ASP C 1 65 ? 34.170 -7.292 59.427 1.00 18.76 75 ASP C C 1
ATOM 3930 O O . ASP C 1 65 ? 32.990 -6.952 59.430 1.00 23.68 75 ASP C O 1
ATOM 3935 N N . THR C 1 66 ? 34.556 -8.546 59.165 1.00 15.76 76 THR C N 1
ATOM 3936 C CA . THR C 1 66 ? 33.594 -9.604 58.847 1.00 13.94 76 THR C CA 1
ATOM 3937 C C . THR C 1 66 ? 33.176 -10.475 60.025 1.00 13.32 76 THR C C 1
ATOM 3938 O O . THR C 1 66 ? 32.564 -11.517 59.831 1.00 14.14 76 THR C O 1
ATOM 3942 N N . SER C 1 67 ? 33.532 -10.043 61.230 1.00 13.72 78 SER C N 1
ATOM 3943 C CA . SER C 1 67 ? 33.216 -10.733 62.461 1.00 16.68 78 SER C CA 1
ATOM 3944 C C . SER C 1 67 ? 31.724 -10.623 62.763 1.00 17.46 78 SER C C 1
ATOM 3945 O O . SER C 1 67 ? 31.145 -9.541 62.614 1.00 15.89 78 SER C O 1
ATOM 3948 N N . GLY C 1 68 ? 31.132 -11.736 63.211 1.00 13.62 79 GLY C N 1
ATOM 3949 C CA . GLY C 1 68 ? 29.719 -11.768 63.560 1.00 16.72 79 GLY C CA 1
ATOM 3950 C C . GLY C 1 68 ? 28.876 -11.786 62.307 1.00 17.83 79 GLY C C 1
ATOM 3951 O O . GLY C 1 68 ? 27.665 -11.521 62.310 1.00 19.16 79 GLY C O 1
ATOM 3952 N N . THR C 1 69 ? 29.556 -12.163 61.236 1.00 18.35 80 THR C N 1
ATOM 3953 C CA . THR C 1 69 ? 29.011 -12.209 59.908 1.00 15.07 80 THR C CA 1
ATOM 3954 C C . THR C 1 69 ? 28.764 -13.629 59.388 1.00 15.83 80 THR C C 1
ATOM 3955 O O . THR C 1 69 ? 29.337 -14.576 59.903 1.00 14.09 80 THR C O 1
ATOM 3959 N N . GLN C 1 70 ? 27.897 -13.751 58.372 1.00 17.24 81 GLN C N 1
ATOM 3960 C CA . GLN C 1 70 ? 27.553 -15.029 57.707 1.00 16.22 81 GLN C CA 1
ATOM 3961 C C . GLN C 1 70 ? 27.574 -14.838 56.173 1.00 14.48 81 GLN C C 1
ATOM 3962 O O . GLN C 1 70 ? 26.921 -13.955 55.650 1.00 16.10 81 GLN C O 1
ATOM 3968 N N . THR C 1 71 ? 28.330 -15.668 55.468 1.00 13.57 82 THR C N 1
ATOM 3969 C CA . THR C 1 71 ? 28.480 -15.575 54.020 1.00 14.96 82 THR C CA 1
ATOM 3970 C C . THR C 1 71 ? 27.827 -16.758 53.357 1.00 15.63 82 THR C C 1
ATOM 3971 O O . THR C 1 71 ? 28.037 -17.893 53.763 1.00 21.67 82 THR C O 1
ATOM 3975 N N . ALA C 1 72 ? 27.047 -16.495 52.322 1.00 13.57 83 ALA C N 1
ATOM 3976 C CA . ALA C 1 72 ? 26.396 -17.576 51.609 1.00 11.91 83 ALA C CA 1
ATOM 3977 C C . ALA C 1 72 ? 26.622 -17.397 50.116 1.00 12.02 83 ALA C C 1
ATOM 3978 O O . ALA C 1 72 ? 26.481 -16.296 49.585 1.00 14.53 83 ALA C O 1
ATOM 3980 N N . ASN C 1 73 ? 27.002 -18.461 49.430 1.00 10.71 84 ASN C N 1
ATOM 3981 C CA . ASN C 1 73 ? 27.182 -18.351 47.997 1.00 8.73 84 ASN C CA 1
ATOM 3982 C C . ASN C 1 73 ? 25.821 -18.377 47.364 1.00 13.68 84 ASN C C 1
ATOM 3983 O O . ASN C 1 73 ? 24.861 -18.856 47.975 1.00 11.09 84 ASN C O 1
ATOM 3988 N N . VAL C 1 74 ? 25.723 -17.852 46.149 1.00 15.84 85 VAL C N 1
ATOM 3989 C CA . VAL C 1 74 ? 24.446 -17.851 45.472 1.00 13.64 85 VAL C CA 1
ATOM 3990 C C . VAL C 1 74 ? 24.461 -19.085 44.617 1.00 14.90 85 VAL C C 1
ATOM 3991 O O . VAL C 1 74 ? 25.447 -19.370 43.954 1.00 17.73 85 VAL C O 1
ATOM 3995 N N . ASP C 1 75 ? 23.365 -19.832 44.674 1.00 15.16 86 ASP C N 1
ATOM 3996 C CA . ASP C 1 75 ? 23.211 -21.069 43.934 1.00 12.07 86 ASP C CA 1
ATOM 3997 C C . ASP C 1 75 ? 22.603 -20.742 42.568 1.00 15.12 86 ASP C C 1
ATOM 3998 O O . ASP C 1 75 ? 23.017 -21.287 41.541 1.00 15.98 86 ASP C O 1
ATOM 4003 N N . SER C 1 76 ? 21.622 -19.851 42.550 1.00 12.89 87 SER C N 1
ATOM 4004 C CA . SER C 1 76 ? 21.021 -19.428 41.296 1.00 14.37 87 SER C CA 1
ATOM 4005 C C . SER C 1 76 ? 20.172 -18.222 41.602 1.00 14.50 87 SER C C 1
ATOM 4006 O O . SER C 1 76 ? 19.946 -17.903 42.765 1.00 21.14 87 SER C O 1
ATOM 4009 N N . TYR C 1 77 ? 19.714 -17.540 40.565 1.00 14.51 88 TYR C N 1
ATOM 4010 C CA . TYR C 1 77 ? 18.883 -16.371 40.749 1.00 14.47 88 TYR C CA 1
ATOM 4011 C C . TYR C 1 77 ? 17.776 -16.368 39.716 1.00 16.25 88 TYR C C 1
ATOM 4012 O O . TYR C 1 77 ? 17.895 -16.961 38.638 1.00 16.09 88 TYR C O 1
ATOM 4021 N N . THR C 1 78 ? 16.686 -15.697 40.053 1.00 16.79 89 THR C N 1
ATOM 4022 C CA . THR C 1 78 ? 15.558 -15.603 39.146 1.00 14.86 89 THR C CA 1
ATOM 4023 C C . THR C 1 78 ? 15.396 -14.128 38.809 1.00 14.66 89 THR C C 1
ATOM 4024 O O . THR C 1 78 ? 15.154 -13.325 39.691 1.00 19.64 89 THR C O 1
ATOM 4028 N N . MET C 1 79 ? 15.556 -13.771 37.544 1.00 11.87 90 MET C N 1
ATOM 4029 C CA . MET C 1 79 ? 15.377 -12.397 37.133 1.00 11.93 90 MET C CA 1
ATOM 4030 C C . MET C 1 79 ? 13.922 -12.300 36.721 1.00 16.39 90 MET C C 1
ATOM 4031 O O . MET C 1 79 ? 13.287 -13.311 36.405 1.00 17.69 90 MET C O 1
ATOM 4036 N N . HIS C 1 80 ? 13.373 -11.098 36.734 1.00 17.53 91 HIS C N 1
ATOM 4037 C CA . HIS C 1 80 ? 12.001 -10.956 36.317 1.00 17.30 91 HIS C CA 1
ATOM 4038 C C . HIS C 1 80 ? 11.931 -11.218 34.811 1.00 21.15 91 HIS C C 1
ATOM 4039 O O . HIS C 1 80 ? 12.722 -10.676 34.050 1.00 21.22 91 HIS C O 1
ATOM 4046 N N . GLU C 1 81 ? 10.969 -12.030 34.381 1.00 24.82 92 GLU C N 1
ATOM 4047 C CA . GLU C 1 81 ? 10.817 -12.366 32.967 1.00 27.37 92 GLU C CA 1
ATOM 4048 C C . GLU C 1 81 ? 10.628 -11.163 32.053 1.00 27.07 92 GLU C C 1
ATOM 4049 O O . GLU C 1 81 ? 11.042 -11.202 30.899 1.00 26.70 92 GLU C O 1
ATOM 4055 N N . ASN C 1 82 ? 10.007 -10.097 32.543 1.00 24.37 93 ASN C N 1
ATOM 4056 C CA . ASN C 1 82 ? 9.811 -8.924 31.695 1.00 24.68 93 ASN C CA 1
ATOM 4057 C C . ASN C 1 82 ? 10.775 -7.790 32.001 1.00 24.88 93 ASN C C 1
ATOM 4058 O O . ASN C 1 82 ? 10.456 -6.626 31.761 1.00 20.82 93 ASN C O 1
ATOM 4063 N N . TYR C 1 83 ? 11.946 -8.137 32.536 1.00 25.30 94 TYR C N 1
ATOM 4064 C CA . TYR C 1 83 ? 12.960 -7.146 32.871 1.00 25.87 94 TYR C CA 1
ATOM 4065 C C . TYR C 1 83 ? 13.349 -6.420 31.594 1.00 24.90 94 TYR C C 1
ATOM 4066 O O . TYR C 1 83 ? 13.742 -7.052 30.604 1.00 28.50 94 TYR C O 1
ATOM 4075 N N . GLY C 1 84 ? 13.253 -5.096 31.614 1.00 25.85 95 GLY C N 1
ATOM 4076 C CA . GLY C 1 84 ? 13.622 -4.312 30.451 1.00 28.62 95 GLY C CA 1
ATOM 4077 C C . GLY C 1 84 ? 12.549 -4.191 29.386 1.00 29.70 95 GLY C C 1
ATOM 4078 O O . GLY C 1 84 ? 12.757 -3.517 28.383 1.00 29.98 95 GLY C O 1
ATOM 4079 N N . ALA C 1 85 ? 11.405 -4.837 29.589 1.00 31.49 96 ALA C N 1
ATOM 4080 C CA . ALA C 1 85 ? 10.318 -4.771 28.611 1.00 31.61 96 ALA C CA 1
ATOM 4081 C C . ALA C 1 85 ? 9.423 -3.566 28.837 1.00 33.70 96 ALA C C 1
ATOM 4082 O O . ALA C 1 85 ? 9.009 -3.294 29.959 1.00 41.70 96 ALA C O 1
ATOM 4084 N N . GLY C 1 86 ? 9.120 -2.845 27.775 1.00 32.77 97 GLY C N 1
ATOM 4085 C CA . GLY C 1 86 ? 8.265 -1.692 27.902 1.00 36.18 97 GLY C CA 1
ATOM 4086 C C . GLY C 1 86 ? 9.078 -0.441 27.619 1.00 34.94 97 GLY C C 1
ATOM 4087 O O . GLY C 1 86 ? 10.217 -0.518 27.147 1.00 33.85 97 GLY C O 1
ATOM 4088 N N . THR C 1 87 ? 8.487 0.718 27.907 1.00 35.51 98 THR C N 1
ATOM 4089 C CA . THR C 1 87 ? 9.143 1.993 27.660 1.00 33.13 98 THR C CA 1
ATOM 4090 C C . THR C 1 87 ? 9.854 2.472 28.903 1.00 31.03 98 THR C C 1
ATOM 4091 O O . THR C 1 87 ? 10.931 3.052 28.809 1.00 33.92 98 THR C O 1
ATOM 4095 N N . ALA C 1 88 A 9.255 2.211 30.063 1.00 28.79 98 ALA C N 1
ATOM 4096 C CA . ALA C 1 88 A 9.821 2.624 31.345 1.00 23.88 98 ALA C CA 1
ATOM 4097 C C . ALA C 1 88 A 11.276 2.198 31.466 1.00 24.65 98 ALA C C 1
ATOM 4098 O O . ALA C 1 88 A 11.660 1.117 31.014 1.00 19.11 98 ALA C O 1
ATOM 4100 N N . SER C 1 89 B 12.081 3.050 32.096 1.00 26.07 98 SER C N 1
ATOM 4101 C CA . SER C 1 89 B 13.503 2.778 32.273 1.00 25.29 98 SER C CA 1
ATOM 4102 C C . SER C 1 89 B 13.773 1.719 33.335 1.00 23.78 98 SER C C 1
ATOM 4103 O O . SER C 1 89 B 13.288 1.820 34.462 1.00 25.22 98 SER C O 1
ATOM 4106 N N . TYR C 1 90 ? 14.568 0.715 32.963 1.00 25.88 99 TYR C N 1
ATOM 4107 C CA . TYR C 1 90 ? 14.882 -0.418 33.842 1.00 26.26 99 TYR C CA 1
ATOM 4108 C C . TYR C 1 90 ? 13.565 -0.961 34.389 1.00 22.61 99 TYR C C 1
ATOM 4109 O O . TYR C 1 90 ? 13.320 -0.920 35.595 1.00 24.95 99 TYR C O 1
ATOM 4118 N N . SER C 1 91 ? 12.717 -1.457 33.489 1.00 22.48 100 SER C N 1
ATOM 4119 C CA . SER C 1 91 ? 11.412 -1.991 33.859 1.00 20.43 100 SER C CA 1
ATOM 4120 C C . SER C 1 91 ? 11.537 -3.393 34.444 1.00 15.99 100 SER C C 1
ATOM 4121 O O . SER C 1 91 ? 12.255 -4.245 33.923 1.00 18.28 100 SER C O 1
ATOM 4124 N N . ASN C 1 92 ? 10.829 -3.615 35.541 1.00 17.63 101 ASN C N 1
ATOM 4125 C CA . ASN C 1 92 ? 10.842 -4.900 36.212 1.00 15.97 101 ASN C CA 1
ATOM 4126 C C . ASN C 1 92 ? 12.247 -5.305 36.656 1.00 15.64 101 ASN C C 1
ATOM 4127 O O . ASN C 1 92 ? 12.671 -6.446 36.477 1.00 14.99 101 ASN C O 1
ATOM 4132 N N . ASP C 1 93 ? 12.956 -4.347 37.252 1.00 14.03 102 ASP C N 1
ATOM 4133 C CA . ASP C 1 93 ? 14.321 -4.556 37.748 1.00 10.91 102 ASP C CA 1
ATOM 4134 C C . ASP C 1 93 ? 14.173 -5.177 39.150 1.00 12.89 102 ASP C C 1
ATOM 4135 O O . ASP C 1 93 ? 14.341 -4.509 40.177 1.00 11.70 102 ASP C O 1
ATOM 4140 N N . ILE C 1 94 ? 13.834 -6.461 39.174 1.00 14.60 103 ILE C N 1
ATOM 4141 C CA . ILE C 1 94 ? 13.645 -7.182 40.425 1.00 14.38 103 ILE C CA 1
ATOM 4142 C C . ILE C 1 94 ? 14.139 -8.615 40.215 1.00 13.86 103 ILE C C 1
ATOM 4143 O O . ILE C 1 94 ? 13.908 -9.193 39.161 1.00 19.32 103 ILE C O 1
ATOM 4148 N N . ALA C 1 95 ? 14.843 -9.176 41.195 1.00 12.22 104 ALA C N 1
ATOM 4149 C CA . ALA C 1 95 ? 15.338 -10.551 41.073 1.00 12.29 104 ALA C CA 1
ATOM 4150 C C . ALA C 1 95 ? 15.380 -11.246 42.437 1.00 9.48 104 ALA C C 1
ATOM 4151 O O . ALA C 1 95 ? 15.472 -10.590 43.472 1.00 9.28 104 ALA C O 1
ATOM 4153 N N . ILE C 1 96 ? 15.273 -12.567 42.435 1.00 9.87 105 ILE C N 1
ATOM 4154 C CA . ILE C 1 96 ? 15.371 -13.321 43.669 1.00 11.40 105 ILE C CA 1
ATOM 4155 C C . ILE C 1 96 ? 16.663 -14.126 43.534 1.00 12.08 105 ILE C C 1
ATOM 4156 O O . ILE C 1 96 ? 16.950 -14.663 42.459 1.00 14.80 105 ILE C O 1
ATOM 4161 N N . LEU C 1 97 ? 17.461 -14.172 44.600 1.00 11.14 106 LEU C N 1
ATOM 4162 C CA . LEU C 1 97 ? 18.690 -14.948 44.573 1.00 11.74 106 LEU C CA 1
ATOM 4163 C C . LEU C 1 97 ? 18.475 -16.120 45.489 1.00 8.79 106 LEU C C 1
ATOM 4164 O O . LEU C 1 97 ? 18.011 -15.952 46.606 1.00 11.42 106 LEU C O 1
ATOM 4169 N N . HIS C 1 98 ? 18.807 -17.308 45.007 1.00 10.69 107 HIS C N 1
ATOM 4170 C CA . HIS C 1 98 ? 18.653 -18.528 45.788 1.00 10.09 107 HIS C CA 1
ATOM 4171 C C . HIS C 1 98 ? 20.004 -18.902 46.352 1.00 11.08 107 HIS C C 1
ATOM 4172 O O . HIS C 1 98 ? 20.942 -19.194 45.612 1.00 12.97 107 HIS C O 1
ATOM 4179 N N . LEU C 1 99 ? 20.088 -18.862 47.676 1.00 13.54 108 LEU C N 1
ATOM 4180 C CA . LEU C 1 99 ? 21.321 -19.146 48.396 1.00 12.41 108 LEU C CA 1
ATOM 4181 C C . LEU C 1 99 ? 21.676 -20.624 48.494 1.00 12.73 108 LEU C C 1
ATOM 4182 O O . LEU C 1 99 ? 20.810 -21.496 48.630 1.00 16.53 108 LEU C O 1
ATOM 4187 N N . ALA C 1 100 ? 22.972 -20.897 48.429 1.00 11.37 109 ALA C N 1
ATOM 4188 C CA . ALA C 1 100 ? 23.467 -22.256 48.463 1.00 10.68 109 ALA C CA 1
ATOM 4189 C C . ALA C 1 100 ? 23.445 -22.842 49.860 1.00 11.80 109 ALA C C 1
ATOM 4190 O O . ALA C 1 100 ? 23.542 -24.056 50.043 1.00 12.99 109 ALA C O 1
ATOM 4192 N N . THR C 1 101 ? 23.332 -21.975 50.851 1.00 10.92 110 THR C N 1
ATOM 4193 C CA . THR C 1 101 ? 23.292 -22.416 52.239 1.00 16.05 110 THR C CA 1
ATOM 4194 C C . THR C 1 101 ? 22.276 -21.574 52.965 1.00 15.60 110 THR C C 1
ATOM 4195 O O . THR C 1 101 ? 21.844 -20.542 52.458 1.00 16.56 110 THR C O 1
ATOM 4199 N N . SER C 1 102 ? 21.919 -22.013 54.165 1.00 14.96 111 SER C N 1
ATOM 4200 C CA . SER C 1 102 ? 20.949 -21.300 54.981 1.00 16.14 111 SER C CA 1
ATOM 4201 C C . SER C 1 102 ? 21.624 -20.308 55.884 1.00 14.35 111 SER C C 1
ATOM 4202 O O . SER C 1 102 ? 22.660 -20.599 56.474 1.00 18.19 111 SER C O 1
ATOM 4205 N N . ILE C 1 103 ? 21.046 -19.129 55.998 1.00 13.27 112 ILE C N 1
ATOM 4206 C CA . ILE C 1 103 ? 21.620 -18.152 56.891 1.00 17.56 112 ILE C CA 1
ATOM 4207 C C . ILE C 1 103 ? 20.904 -18.336 58.230 1.00 21.97 112 ILE C C 1
ATOM 4208 O O . ILE C 1 103 ? 19.679 -18.518 58.277 1.00 22.87 112 ILE C O 1
ATOM 4213 N N . SER C 1 104 ? 21.685 -18.333 59.303 1.00 21.55 113 SER C N 1
ATOM 4214 C CA . SER C 1 104 ? 21.169 -18.489 60.655 1.00 23.96 113 SER C CA 1
ATOM 4215 C C . SER C 1 104 ? 20.644 -17.118 61.063 1.00 25.87 113 SER C C 1
ATOM 4216 O O . SER C 1 104 ? 21.419 -16.203 61.364 1.00 24.15 113 SER C O 1
ATOM 4219 N N . LEU C 1 105 ? 19.325 -16.969 61.066 1.00 26.10 114 LEU C N 1
ATOM 4220 C CA . LEU C 1 105 ? 18.743 -15.688 61.401 1.00 27.50 114 LEU C CA 1
ATOM 4221 C C . LEU C 1 105 ? 18.903 -15.308 62.874 1.00 32.70 114 LEU C C 1
ATOM 4222 O O . LEU C 1 105 ? 18.053 -15.578 63.715 1.00 31.71 114 LEU C O 1
ATOM 4227 N N . GLY C 1 106 ? 20.039 -14.672 63.157 1.00 40.46 115 GLY C N 1
ATOM 4228 C CA . GLY C 1 106 ? 20.372 -14.242 64.502 1.00 39.79 115 GLY C CA 1
ATOM 4229 C C . GLY C 1 106 ? 19.674 -12.973 64.924 1.00 35.45 115 GLY C C 1
ATOM 4230 O O . GLY C 1 106 ? 18.501 -12.785 64.618 1.00 40.05 115 GLY C O 1
ATOM 4231 N N . GLY C 1 107 ? 20.395 -12.114 65.636 1.00 31.74 116 GLY C N 1
ATOM 4232 C CA . GLY C 1 107 ? 19.828 -10.864 66.101 1.00 28.92 116 GLY C CA 1
ATOM 4233 C C . GLY C 1 107 ? 20.014 -9.726 65.119 1.00 25.50 116 GLY C C 1
ATOM 4234 O O . GLY C 1 107 ? 19.061 -9.046 64.751 1.00 26.53 116 GLY C O 1
ATOM 4235 N N . ASN C 1 108 ? 21.253 -9.525 64.698 1.00 21.38 117 ASN C N 1
ATOM 4236 C CA . ASN C 1 108 ? 21.597 -8.485 63.737 1.00 20.94 117 ASN C CA 1
ATOM 4237 C C . ASN C 1 108 ? 21.275 -8.929 62.305 1.00 18.34 117 ASN C C 1
ATOM 4238 O O . ASN C 1 108 ? 21.496 -8.176 61.360 1.00 17.79 117 ASN C O 1
ATOM 4243 N N . ILE C 1 109 ? 20.788 -10.164 62.168 1.00 17.41 118 ILE C N 1
ATOM 4244 C CA . ILE C 1 109 ? 20.414 -10.767 60.887 1.00 15.47 118 ILE C CA 1
ATOM 4245 C C . ILE C 1 109 ? 18.952 -11.175 60.963 1.00 16.35 118 ILE C C 1
ATOM 4246 O O . ILE C 1 109 ? 18.589 -12.083 61.700 1.00 17.70 118 ILE C O 1
ATOM 4251 N N . GLN C 1 110 ? 18.117 -10.506 60.189 1.00 16.29 119 GLN C N 1
ATOM 4252 C CA . GLN C 1 110 ? 16.698 -10.796 60.199 1.00 17.30 119 GLN C CA 1
ATOM 4253 C C . GLN C 1 110 ? 16.134 -10.647 58.797 1.00 16.45 119 GLN C C 1
ATOM 4254 O O . GLN C 1 110 ? 16.711 -9.965 57.956 1.00 18.98 119 GLN C O 1
ATOM 4260 N N . ALA C 1 111 ? 14.993 -11.276 58.549 1.00 15.59 120 ALA C N 1
ATOM 4261 C CA . ALA C 1 111 ? 14.336 -11.176 57.246 1.00 11.68 120 ALA C CA 1
ATOM 4262 C C . ALA C 1 111 ? 13.523 -9.866 57.110 1.00 11.15 120 ALA C C 1
ATOM 4263 O O . ALA C 1 111 ? 12.948 -9.363 58.075 1.00 11.03 120 ALA C O 1
ATOM 4265 N N . ALA C 1 112 ? 13.487 -9.314 55.906 1.00 12.10 121 ALA C N 1
ATOM 4266 C CA . ALA C 1 112 ? 12.742 -8.088 55.661 1.00 14.39 121 ALA C CA 1
ATOM 4267 C C . ALA C 1 112 ? 11.255 -8.363 55.771 1.00 15.60 121 ALA C C 1
ATOM 4268 O O . ALA C 1 112 ? 10.809 -9.504 55.765 1.00 16.85 121 ALA C O 1
ATOM 4270 N N . VAL C 1 113 ? 10.493 -7.290 55.883 1.00 16.43 122 VAL C N 1
ATOM 4271 C CA . VAL C 1 113 ? 9.055 -7.385 55.959 1.00 14.43 122 VAL C CA 1
ATOM 4272 C C . VAL C 1 113 ? 8.579 -6.507 54.815 1.00 11.83 122 VAL C C 1
ATOM 4273 O O . VAL C 1 113 ? 8.924 -5.335 54.748 1.00 13.09 122 VAL C O 1
ATOM 4277 N N . LEU C 1 114 ? 7.809 -7.104 53.914 1.00 13.38 123 LEU C N 1
ATOM 4278 C CA . LEU C 1 114 ? 7.280 -6.434 52.735 1.00 13.40 123 LEU C CA 1
ATOM 4279 C C . LEU C 1 114 ? 5.928 -5.826 52.977 1.00 12.64 123 LEU C C 1
ATOM 4280 O O . LEU C 1 114 ? 5.260 -6.167 53.937 1.00 8.56 123 LEU C O 1
ATOM 4285 N N . PRO C 1 115 ? 5.503 -4.911 52.099 1.00 14.94 124 PRO C N 1
ATOM 4286 C CA . PRO C 1 115 ? 4.188 -4.290 52.285 1.00 16.70 124 PRO C CA 1
ATOM 4287 C C . PRO C 1 115 ? 3.105 -5.363 52.210 1.00 16.08 124 PRO C C 1
ATOM 4288 O O . PRO C 1 115 ? 3.296 -6.399 51.591 1.00 16.17 124 PRO C O 1
ATOM 4292 N N . ALA C 1 116 ? 1.967 -5.115 52.841 1.00 18.91 125 ALA C N 1
ATOM 4293 C CA . ALA C 1 116 ? 0.873 -6.079 52.831 1.00 16.00 125 ALA C CA 1
ATOM 4294 C C . ALA C 1 116 ? 0.049 -6.076 51.547 1.00 17.67 125 ALA C C 1
ATOM 4295 O O . ALA C 1 116 ? -0.619 -7.058 51.241 1.00 23.71 125 ALA C O 1
ATOM 4297 N N . ASN C 1 117 ? 0.076 -4.981 50.791 1.00 19.95 126 ASN C N 1
ATOM 4298 C CA . ASN C 1 117 ? -0.696 -4.902 49.545 1.00 15.58 126 ASN C CA 1
ATOM 4299 C C . ASN C 1 117 ? -0.203 -3.724 48.727 1.00 14.07 126 ASN C C 1
ATOM 4300 O O . ASN C 1 117 ? 0.774 -3.091 49.067 1.00 16.00 126 ASN C O 1
ATOM 4305 N N . ASN C 1 118 ? -0.908 -3.414 47.661 1.00 12.06 127 ASN C N 1
ATOM 4306 C CA . ASN C 1 118 ? -0.533 -2.324 46.800 1.00 12.74 127 ASN C CA 1
ATOM 4307 C C . ASN C 1 118 ? -1.510 -1.155 46.899 1.00 12.86 127 ASN C C 1
ATOM 4308 O O . ASN C 1 118 ? -1.659 -0.403 45.936 1.00 16.84 127 ASN C O 1
ATOM 4313 N N . ASN C 1 119 ? -2.171 -1.007 48.048 1.00 16.23 128 ASN C N 1
ATOM 4314 C CA . ASN C 1 119 ? -3.143 0.085 48.282 1.00 16.06 128 ASN C CA 1
ATOM 4315 C C . ASN C 1 119 ? -2.476 1.440 48.587 1.00 16.57 128 ASN C C 1
ATOM 4316 O O . ASN C 1 119 ? -3.118 2.474 48.484 1.00 17.24 128 ASN C O 1
ATOM 4321 N N . ASN C 1 120 ? -1.204 1.417 48.979 1.00 17.32 129 ASN C N 1
ATOM 4322 C CA . ASN C 1 120 ? -0.461 2.621 49.368 1.00 17.66 129 ASN C CA 1
ATOM 4323 C C . ASN C 1 120 ? 0.800 2.868 48.534 1.00 18.23 129 ASN C C 1
ATOM 4324 O O . ASN C 1 120 ? 1.628 1.975 48.359 1.00 17.79 129 ASN C O 1
ATOM 4329 N N . ASP C 1 121 ? 0.949 4.082 48.012 1.00 16.65 130 ASP C N 1
ATOM 4330 C CA . ASP C 1 121 ? 2.128 4.387 47.222 1.00 12.22 130 ASP C CA 1
ATOM 4331 C C . ASP C 1 121 ? 3.165 5.126 48.056 1.00 14.10 130 ASP C C 1
ATOM 4332 O O . ASP C 1 121 ? 4.246 5.454 47.562 1.00 14.55 130 ASP C O 1
ATOM 4337 N N . TYR C 1 122 ? 2.826 5.371 49.321 1.00 11.79 131 TYR C N 1
ATOM 4338 C CA . TYR C 1 122 ? 3.711 6.032 50.276 1.00 11.24 131 TYR C CA 1
ATOM 4339 C C . TYR C 1 122 ? 4.170 7.434 49.893 1.00 12.18 131 TYR C C 1
ATOM 4340 O O . TYR C 1 122 ? 5.081 8.000 50.515 1.00 10.98 131 TYR C O 1
ATOM 4349 N N . ALA C 1 123 ? 3.550 8.056 48.906 1.00 14.51 132 ALA C N 1
ATOM 4350 C CA . ALA C 1 123 ? 3.934 9.418 48.530 1.00 14.46 132 ALA C CA 1
ATOM 4351 C C . ALA C 1 123 ? 3.769 10.361 49.722 1.00 18.79 132 ALA C C 1
ATOM 4352 O O . ALA C 1 123 ? 2.661 10.536 50.249 1.00 22.27 132 ALA C O 1
ATOM 4354 N N . GLY C 1 124 ? 4.884 10.943 50.121 1.00 23.37 133 GLY C N 1
ATOM 4355 C CA . GLY C 1 124 ? 4.913 11.920 51.220 1.00 22.89 133 GLY C CA 1
ATOM 4356 C C . GLY C 1 124 ? 5.522 11.327 52.495 1.00 24.31 133 GLY C C 1
ATOM 4357 O O . GLY C 1 124 ? 5.649 12.011 53.519 1.00 23.46 133 GLY C O 1
ATOM 4358 N N . THR C 1 125 ? 5.893 10.064 52.419 1.00 25.34 134 THR C N 1
ATOM 4359 C CA . THR C 1 125 ? 6.496 9.360 53.564 1.00 24.81 134 THR C CA 1
ATOM 4360 C C . THR C 1 125 ? 8.018 9.524 53.545 1.00 20.30 134 THR C C 1
ATOM 4361 O O . THR C 1 125 ? 8.668 9.333 52.506 1.00 19.25 134 THR C O 1
ATOM 4365 N N . THR C 1 126 ? 8.533 9.875 54.710 1.00 20.79 135 THR C N 1
ATOM 4366 C CA . THR C 1 126 ? 9.976 10.058 54.926 1.00 18.98 135 THR C CA 1
ATOM 4367 C C . THR C 1 126 ? 10.598 8.711 55.301 1.00 20.44 135 THR C C 1
ATOM 4368 O O . THR C 1 126 ? 10.500 8.262 56.453 1.00 21.63 135 THR C O 1
ATOM 4372 N N . CYS C 1 127 ? 11.217 8.106 54.302 1.00 18.62 136 CYS C N 1
ATOM 4373 C CA . CYS C 1 127 ? 11.783 6.748 54.418 1.00 17.35 136 CYS C CA 1
ATOM 4374 C C . CYS C 1 127 ? 13.302 6.890 54.538 1.00 17.09 136 CYS C C 1
ATOM 4375 O O . CYS C 1 127 ? 13.843 8.007 54.531 1.00 13.01 136 CYS C O 1
ATOM 4378 N N . VAL C 1 128 ? 13.947 5.738 54.641 1.00 17.30 137 VAL C N 1
ATOM 4379 C CA . VAL C 1 128 ? 15.405 5.661 54.806 1.00 15.57 137 VAL C CA 1
ATOM 4380 C C . VAL C 1 128 ? 16.047 4.694 53.808 1.00 13.77 137 VAL C C 1
ATOM 4381 O O . VAL C 1 128 ? 15.714 3.503 53.762 1.00 14.94 137 VAL C O 1
ATOM 4385 N N . ILE C 1 129 ? 16.965 5.231 53.023 1.00 13.17 138 ILE C N 1
ATOM 4386 C CA . ILE C 1 129 ? 17.735 4.421 52.069 1.00 14.13 138 ILE C CA 1
ATOM 4387 C C . ILE C 1 129 ? 19.070 4.056 52.727 1.00 14.96 138 ILE C C 1
ATOM 4388 O O . ILE C 1 129 ? 19.658 4.853 53.449 1.00 15.39 138 ILE C O 1
ATOM 4393 N N . SER C 1 130 ? 19.538 2.843 52.476 1.00 15.69 139 SER C N 1
ATOM 4394 C CA . SER C 1 130 ? 20.763 2.377 53.083 1.00 15.05 139 SER C CA 1
ATOM 4395 C C . SER C 1 130 ? 21.674 1.637 52.105 1.00 15.80 139 SER C C 1
ATOM 4396 O O . SER C 1 130 ? 21.207 1.012 51.153 1.00 17.01 139 SER C O 1
ATOM 4399 N N . GLY C 1 131 ? 22.976 1.700 52.350 1.00 14.53 140 GLY C N 1
ATOM 4400 C CA . GLY C 1 131 ? 23.903 1.012 51.474 1.00 13.50 140 GLY C CA 1
ATOM 4401 C C . GLY C 1 131 ? 25.385 1.322 51.627 1.00 13.46 140 GLY C C 1
ATOM 4402 O O . GLY C 1 131 ? 25.762 2.214 52.378 1.00 14.37 140 GLY C O 1
ATOM 4403 N N . TRP C 1 132 ? 26.218 0.569 50.902 1.00 11.52 141 TRP C N 1
ATOM 4404 C CA . TRP C 1 132 ? 27.660 0.764 50.919 1.00 11.90 141 TRP C CA 1
ATOM 4405 C C . TRP C 1 132 ? 28.085 1.309 49.570 1.00 12.18 141 TRP C C 1
ATOM 4406 O O . TRP C 1 132 ? 29.193 1.064 49.146 1.00 15.36 141 TRP C O 1
ATOM 4417 N N . GLY C 1 133 ? 27.197 2.036 48.892 1.00 15.55 142 GLY C N 1
ATOM 4418 C CA . GLY C 1 133 ? 27.515 2.611 47.584 1.00 14.81 142 GLY C CA 1
ATOM 4419 C C . GLY C 1 133 ? 28.310 3.907 47.675 1.00 11.25 142 GLY C C 1
ATOM 4420 O O . GLY C 1 133 ? 28.565 4.386 48.771 1.00 11.90 142 GLY C O 1
ATOM 4421 N N . ARG C 1 134 ? 28.684 4.487 46.535 1.00 10.13 143 ARG C N 1
ATOM 4422 C CA . ARG C 1 134 ? 29.495 5.721 46.528 1.00 11.77 143 ARG C CA 1
ATOM 4423 C C . ARG C 1 134 ? 28.879 6.850 47.337 1.00 13.65 143 ARG C C 1
ATOM 4424 O O . ARG C 1 134 ? 27.653 7.011 47.360 1.00 15.16 143 ARG C O 1
ATOM 4432 N N . THR C 1 135 ? 29.746 7.625 47.993 1.00 15.30 144 THR C N 1
ATOM 4433 C CA . THR C 1 135 ? 29.352 8.755 48.834 1.00 15.72 144 THR C CA 1
ATOM 4434 C C . THR C 1 135 ? 29.742 10.105 48.236 1.00 14.87 144 THR C C 1
ATOM 4435 O O . THR C 1 135 ? 29.313 11.157 48.734 1.00 14.89 144 THR C O 1
ATOM 4439 N N . ASP C 1 136 ? 30.570 10.057 47.190 1.00 14.61 145 ASP C N 1
ATOM 4440 C CA . ASP C 1 136 ? 31.064 11.238 46.486 1.00 15.04 145 ASP C CA 1
ATOM 4441 C C . ASP C 1 136 ? 31.406 10.945 45.035 1.00 17.14 145 ASP C C 1
ATOM 4442 O O . ASP C 1 1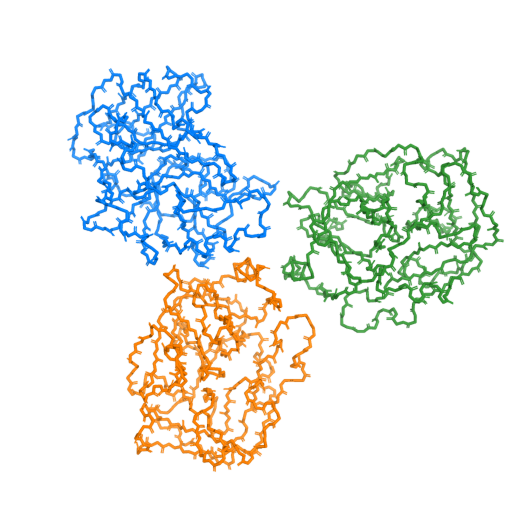36 ? 31.052 9.899 44.499 1.00 18.71 145 ASP C O 1
ATOM 4447 N N . GLY C 1 137 ? 32.102 11.893 44.403 1.00 22.01 146 GLY C N 1
ATOM 4448 C CA . GLY C 1 137 ? 32.496 11.754 43.003 1.00 23.11 146 GLY C CA 1
ATOM 4449 C C . GLY C 1 137 ? 33.585 10.727 42.721 1.00 24.16 146 GLY C C 1
ATOM 4450 O O . GLY C 1 137 ? 33.790 10.321 41.577 1.00 28.70 146 GLY C O 1
ATOM 4451 N N . THR C 1 138 ? 34.285 10.310 43.767 1.00 23.44 147 THR C N 1
ATOM 4452 C CA . THR C 1 138 ? 35.351 9.325 43.657 1.00 23.13 147 THR C CA 1
ATOM 4453 C C . THR C 1 138 ? 34.734 7.947 43.523 1.00 25.12 147 THR C C 1
ATOM 4454 O O . THR C 1 138 ? 33.512 7.802 43.557 1.00 26.99 147 THR C O 1
ATOM 4458 N N . ASN C 1 139 ? 35.586 6.936 43.382 1.00 25.90 149 ASN C N 1
ATOM 4459 C CA . ASN C 1 139 ? 35.127 5.569 43.286 1.00 24.05 149 ASN C CA 1
ATOM 4460 C C . ASN C 1 139 ? 35.380 4.731 44.525 1.00 22.74 149 ASN C C 1
ATOM 4461 O O . ASN C 1 139 ? 35.368 3.495 44.478 1.00 22.73 149 ASN C O 1
ATOM 4466 N N . ASN C 1 140 ? 35.612 5.411 45.638 1.00 17.17 150 ASN C N 1
ATOM 4467 C CA . ASN C 1 140 ? 35.830 4.721 46.891 1.00 17.91 150 ASN C CA 1
ATOM 4468 C C . ASN C 1 140 ? 34.453 4.406 47.469 1.00 18.16 150 ASN C C 1
ATOM 4469 O O . ASN C 1 140 ? 33.501 5.168 47.274 1.00 18.49 150 ASN C O 1
ATOM 4474 N N . LEU C 1 141 ? 34.362 3.272 48.163 1.00 19.68 151 LEU C N 1
ATOM 4475 C CA . LEU C 1 141 ? 33.140 2.811 48.816 1.00 15.70 151 LEU C CA 1
ATOM 4476 C C . LEU C 1 141 ? 33.336 2.996 50.308 1.00 14.60 151 LEU C C 1
ATOM 4477 O O . LEU C 1 141 ? 34.427 2.767 50.822 1.00 16.43 151 LEU C O 1
ATOM 4482 N N . PRO C 1 142 ? 32.283 3.414 51.035 1.00 17.42 152 PRO C N 1
ATOM 4483 C CA . PRO C 1 142 ? 32.492 3.590 52.479 1.00 11.79 152 PRO C CA 1
ATOM 4484 C C . PRO C 1 142 ? 32.632 2.249 53.157 1.00 11.92 152 PRO C C 1
ATOM 4485 O O . PRO C 1 142 ? 32.114 1.244 52.675 1.00 12.28 152 PRO C O 1
ATOM 4489 N N . ASP C 1 143 ? 33.329 2.253 54.289 1.00 11.97 153 ASP C N 1
ATOM 4490 C CA . ASP C 1 143 ? 33.562 1.047 55.089 1.00 12.23 153 ASP C CA 1
ATOM 4491 C C . ASP C 1 143 ? 32.302 0.752 55.915 1.00 6.09 153 ASP C C 1
ATOM 4492 O O . ASP C 1 143 ? 31.832 -0.384 55.970 1.00 7.70 153 ASP C O 1
ATOM 4497 N N . ILE C 1 144 ? 31.765 1.796 56.540 1.00 9.03 154 ILE C N 1
ATOM 4498 C CA . ILE C 1 144 ? 30.580 1.689 57.395 1.00 11.87 154 ILE C CA 1
ATOM 4499 C C . ILE C 1 144 ? 29.288 1.933 56.613 1.00 11.55 154 ILE C C 1
ATOM 4500 O O . ILE C 1 144 ? 29.262 2.755 55.704 1.00 10.69 154 ILE C O 1
ATOM 4505 N N . LEU C 1 145 ? 28.229 1.198 56.960 1.00 13.55 155 LEU C N 1
ATOM 4506 C CA . LEU C 1 145 ? 26.930 1.323 56.287 1.00 8.62 155 LEU C CA 1
ATOM 4507 C C . LEU C 1 145 ? 26.355 2.730 56.395 1.00 7.81 155 LEU C C 1
ATOM 4508 O O . LEU C 1 145 ? 26.343 3.336 57.474 1.00 7.04 155 LEU C O 1
ATOM 4513 N N . GLN C 1 146 ? 25.878 3.243 55.262 1.00 7.10 156 GLN C N 1
ATOM 4514 C CA . GLN C 1 146 ? 25.326 4.571 55.190 1.00 8.39 156 GLN C CA 1
ATOM 4515 C C . GLN C 1 146 ? 23.812 4.537 55.100 1.00 11.09 156 GLN C C 1
ATOM 4516 O O . GLN C 1 146 ? 23.235 3.633 54.538 1.00 8.33 156 GLN C O 1
ATOM 4522 N N . LYS C 1 147 ? 23.175 5.545 55.663 1.00 13.94 157 LYS C N 1
ATOM 4523 C CA . LYS C 1 147 ? 21.733 5.636 55.627 1.00 16.96 157 LYS C CA 1
ATOM 4524 C C . LYS C 1 147 ? 21.386 7.098 55.395 1.00 17.33 157 LYS C C 1
ATOM 4525 O O . LYS C 1 147 ? 22.232 7.978 55.535 1.00 12.72 157 LYS C O 1
ATOM 4531 N N . SER C 1 148 ? 20.142 7.345 55.025 1.00 15.12 158 SER C N 1
ATOM 4532 C CA . SER C 1 148 ? 19.684 8.701 54.787 1.00 13.21 158 SER C CA 1
ATOM 4533 C C . SER C 1 148 ? 18.157 8.794 54.804 1.00 16.33 158 SER C C 1
ATOM 4534 O O . SER C 1 148 ? 17.457 7.946 54.243 1.00 14.35 158 SER C O 1
ATOM 4537 N N . SER C 1 149 ? 17.643 9.824 55.460 1.00 18.49 159 SER C N 1
ATOM 4538 C CA . SER C 1 149 ? 16.212 10.043 55.513 1.00 17.84 159 SER C CA 1
ATOM 4539 C C . SER C 1 149 ? 15.876 10.838 54.268 1.00 19.85 159 SER C C 1
ATOM 4540 O O . SER C 1 149 ? 16.476 11.879 54.020 1.00 23.43 159 SER C O 1
ATOM 4543 N N . ILE C 1 150 ? 14.923 10.335 53.488 1.00 16.63 160 ILE C N 1
ATOM 4544 C CA . ILE C 1 150 ? 14.501 10.966 52.253 1.00 11.98 160 ILE C CA 1
ATOM 4545 C C . ILE C 1 150 ? 13.022 10.563 51.958 1.00 16.72 160 ILE C C 1
ATOM 4546 O O . ILE C 1 150 ? 12.612 9.417 52.192 1.00 17.12 160 ILE C O 1
ATOM 4551 N N . PRO C 1 151 ? 12.203 11.505 51.462 1.00 14.87 161 PRO C N 1
ATOM 4552 C CA . PRO C 1 151 ? 10.792 11.250 51.148 1.00 13.55 161 PRO C CA 1
ATOM 4553 C C . PRO C 1 151 ? 10.406 10.679 49.800 1.00 11.50 161 PRO C C 1
ATOM 4554 O O . PRO C 1 151 ? 11.034 10.937 48.784 1.00 12.79 161 PRO C O 1
ATOM 4558 N N . VAL C 1 152 ? 9.311 9.936 49.803 1.00 13.56 162 VAL C N 1
ATOM 4559 C CA . VAL C 1 152 ? 8.758 9.350 48.594 1.00 9.72 162 VAL C CA 1
ATOM 4560 C C . VAL C 1 152 ? 7.901 10.419 47.930 1.00 14.33 162 VAL C C 1
ATOM 4561 O O . VAL C 1 152 ? 7.209 11.175 48.607 1.00 17.50 162 VAL C O 1
ATOM 4565 N N . ILE C 1 153 ? 7.968 10.497 46.609 1.00 15.21 163 ILE C N 1
ATOM 4566 C CA . ILE C 1 153 ? 7.181 11.451 45.852 1.00 14.30 163 ILE C CA 1
ATOM 4567 C C . ILE C 1 153 ? 6.262 10.678 44.882 1.00 18.77 163 ILE C C 1
ATOM 4568 O O . ILE C 1 153 ? 6.402 9.466 44.707 1.00 18.12 163 ILE C O 1
ATOM 4573 N N . THR C 1 154 ? 5.335 11.388 44.240 1.00 17.19 164 THR C N 1
ATOM 4574 C CA . THR C 1 154 ? 4.399 10.762 43.307 1.00 15.32 164 THR C CA 1
ATOM 4575 C C . THR C 1 154 ? 4.975 10.534 41.916 1.00 17.87 164 THR C C 1
ATOM 4576 O O . THR C 1 154 ? 5.937 11.176 41.505 1.00 19.80 164 THR C O 1
ATOM 4580 N N . THR C 1 155 ? 4.356 9.616 41.189 1.00 15.94 165 THR C N 1
ATOM 4581 C CA . THR C 1 155 ? 4.769 9.299 39.845 1.00 17.36 165 THR C CA 1
ATOM 4582 C C . THR C 1 155 ? 4.816 10.544 38.984 1.00 20.09 165 THR C C 1
ATOM 4583 O O . THR C 1 155 ? 5.715 10.703 38.144 1.00 21.10 165 THR C O 1
ATOM 4587 N N . ALA C 1 156 ? 3.832 11.416 39.194 1.00 21.11 166 ALA C N 1
ATOM 4588 C CA . ALA C 1 156 ? 3.699 12.670 38.452 1.00 19.75 166 ALA C CA 1
ATOM 4589 C C . ALA C 1 156 ? 4.807 13.650 38.813 1.00 18.58 166 ALA C C 1
ATOM 4590 O O . ALA C 1 156 ? 5.276 14.407 37.966 1.00 22.22 166 ALA C O 1
ATOM 4592 N N . GLN C 1 157 ? 5.201 13.625 40.084 1.00 18.24 167 GLN C N 1
ATOM 4593 C CA . GLN C 1 157 ? 6.270 14.468 40.612 1.00 17.69 167 GLN C CA 1
ATOM 4594 C C . GLN C 1 157 ? 7.595 13.938 40.096 1.00 16.47 167 GLN C C 1
ATOM 4595 O O . GLN C 1 157 ? 8.482 14.685 39.692 1.00 21.39 167 GLN C O 1
ATOM 4601 N N . CYS C 1 158 ? 7.729 12.628 40.122 1.00 16.84 168 CYS C N 1
ATOM 4602 C CA . CYS C 1 158 ? 8.948 12.039 39.657 1.00 18.16 168 CYS C CA 1
ATOM 4603 C C . CYS C 1 158 ? 9.062 12.247 38.175 1.00 19.86 168 CYS C C 1
ATOM 4604 O O . CYS C 1 158 ? 10.151 12.487 37.674 1.00 21.95 168 CYS C O 1
ATOM 4607 N N . THR C 1 159 ? 7.939 12.155 37.472 1.00 19.57 169 THR C N 1
ATOM 4608 C CA . THR C 1 159 ? 7.926 12.336 36.019 1.00 21.31 169 THR C CA 1
ATOM 4609 C C . THR C 1 159 ? 8.325 13.767 35.631 1.00 20.90 169 THR C C 1
ATOM 4610 O O . THR C 1 159 ? 8.984 13.996 34.604 1.00 21.10 169 THR C O 1
ATOM 4614 N N . ALA C 1 160 ? 7.923 14.730 36.447 1.00 21.38 170 ALA C N 1
ATOM 4615 C CA . ALA C 1 160 ? 8.268 16.123 36.185 1.00 22.63 170 ALA C CA 1
ATOM 4616 C C . ALA C 1 160 ? 9.734 16.397 36.538 1.00 24.71 170 ALA C C 1
ATOM 4617 O O . ALA C 1 160 ? 10.380 17.220 35.904 1.00 28.01 170 ALA C O 1
ATOM 4619 N N . ALA C 1 161 ? 10.258 15.708 37.551 1.00 25.98 171 ALA C N 1
ATOM 4620 C CA . ALA C 1 161 ? 11.647 15.905 37.971 1.00 25.14 171 ALA C CA 1
ATOM 4621 C C . ALA C 1 161 ? 12.670 15.362 36.984 1.00 27.86 171 ALA C C 1
ATOM 4622 O O . ALA C 1 161 ? 13.853 15.713 37.051 1.00 30.95 171 ALA C O 1
ATOM 4624 N N . MET C 1 162 ? 12.222 14.514 36.067 1.00 24.09 172 MET C N 1
ATOM 4625 C CA . MET C 1 162 ? 13.117 13.924 35.097 1.00 21.88 172 MET C CA 1
ATOM 4626 C C . MET C 1 162 ? 12.982 14.508 33.726 1.00 21.45 172 MET C C 1
ATOM 4627 O O . MET C 1 162 ? 13.541 13.978 32.784 1.00 21.49 172 MET C O 1
ATOM 4632 N N . VAL C 1 163 ? 12.234 15.593 33.603 1.00 26.44 173 VAL C N 1
ATOM 4633 C CA . VAL C 1 163 ? 12.090 16.237 32.308 1.00 29.54 173 VAL C CA 1
ATOM 4634 C C . VAL C 1 163 ? 13.486 16.789 31.987 1.00 30.71 173 VAL C C 1
ATOM 4635 O O . VAL C 1 163 ? 14.168 17.329 32.858 1.00 30.47 173 VAL C O 1
ATOM 4639 N N . GLY C 1 164 A 13.916 16.636 30.742 1.00 33.01 173 GLY C N 1
ATOM 4640 C CA . GLY C 1 164 A 15.241 17.096 30.370 1.00 36.01 173 GLY C CA 1
ATOM 4641 C C . GLY C 1 164 A 16.152 15.887 30.243 1.00 36.15 173 GLY C C 1
ATOM 4642 O O . GLY C 1 164 A 16.819 15.719 29.228 1.00 40.46 173 GLY C O 1
ATOM 4643 N N . VAL C 1 165 B 16.168 15.044 31.273 1.00 36.59 173 VAL C N 1
ATOM 4644 C CA . VAL C 1 165 B 16.974 13.819 31.283 1.00 36.89 173 VAL C CA 1
ATOM 4645 C C . VAL C 1 165 B 16.492 12.850 30.205 1.00 40.74 173 VAL C C 1
ATOM 4646 O O . VAL C 1 165 B 15.375 12.331 30.265 1.00 44.38 173 VAL C O 1
ATOM 4650 N N . GLY C 1 166 C 17.344 12.608 29.218 1.00 44.01 173 GLY C N 1
ATOM 4651 C CA . GLY C 1 166 C 16.981 11.706 28.143 1.00 43.84 173 GLY C CA 1
ATOM 4652 C C . GLY C 1 166 C 17.009 10.259 28.582 1.00 45.00 173 GLY C C 1
ATOM 4653 O O . GLY C 1 166 C 17.978 9.787 29.187 1.00 40.09 173 GLY C O 1
ATOM 4654 N N . GLY C 1 167 D 15.931 9.546 28.276 1.00 47.15 173 GLY C N 1
ATOM 4655 C CA . GLY C 1 167 D 15.863 8.148 28.650 1.00 48.11 173 GLY C CA 1
ATOM 4656 C C . GLY C 1 167 D 15.362 7.902 30.063 1.00 44.52 173 GLY C C 1
ATOM 4657 O O . GLY C 1 167 D 15.330 6.760 30.522 1.00 48.79 173 GLY C O 1
ATOM 4658 N N . ALA C 1 168 ? 14.985 8.965 30.758 1.00 39.49 174 ALA C N 1
ATOM 4659 C CA . ALA C 1 168 ? 14.466 8.832 32.103 1.00 34.29 174 ALA C CA 1
ATOM 4660 C C . ALA C 1 168 ? 12.940 8.667 31.988 1.00 35.27 174 ALA C C 1
ATOM 4661 O O . ALA C 1 168 ? 12.192 9.644 32.078 1.00 34.49 174 ALA C O 1
ATOM 4663 N N . ASN C 1 169 ? 12.493 7.427 31.768 1.00 34.08 175 ASN C N 1
ATOM 4664 C CA . ASN C 1 169 ? 11.070 7.104 31.637 1.00 31.40 175 ASN C CA 1
ATOM 4665 C C . ASN C 1 169 ? 10.481 6.422 32.877 1.00 29.57 175 ASN C C 1
ATOM 4666 O O . ASN C 1 169 ? 10.860 5.297 33.234 1.00 32.15 175 ASN C O 1
ATOM 4671 N N . ILE C 1 170 ? 9.531 7.116 33.504 1.00 24.08 176 ILE C N 1
ATOM 4672 C CA . ILE C 1 170 ? 8.863 6.686 34.730 1.00 20.59 176 ILE C CA 1
ATOM 4673 C C . ILE C 1 170 ? 7.491 6.018 34.548 1.00 20.45 176 ILE C C 1
ATOM 4674 O O . ILE C 1 170 ? 6.804 6.249 33.563 1.00 25.71 176 ILE C O 1
ATOM 4679 N N . TRP C 1 171 ? 7.118 5.170 35.502 1.00 21.55 177 TRP C N 1
ATOM 4680 C CA . TRP C 1 171 ? 5.812 4.524 35.520 1.00 21.01 177 TRP C CA 1
ATOM 4681 C C . TRP C 1 171 ? 5.447 4.130 36.957 1.00 20.40 177 TRP C C 1
ATOM 4682 O O . TRP C 1 171 ? 6.269 4.265 37.861 1.00 20.98 177 TRP C O 1
ATOM 4693 N N . ASP C 1 172 ? 4.220 3.676 37.174 1.00 18.87 178 ASP C N 1
ATOM 4694 C CA . ASP C 1 172 ? 3.768 3.305 38.514 1.00 18.24 178 ASP C CA 1
ATOM 4695 C C . ASP C 1 172 ? 4.541 2.181 39.182 1.00 16.39 178 ASP C C 1
ATOM 4696 O O . ASP C 1 172 ? 4.436 1.988 40.387 1.00 15.98 178 ASP C O 1
ATOM 4701 N N . ASN C 1 173 ? 5.285 1.404 38.415 1.00 17.69 179 ASN C N 1
ATOM 4702 C CA . ASN C 1 173 ? 6.007 0.305 39.030 1.00 17.54 179 ASN C CA 1
ATOM 4703 C C . ASN C 1 173 ? 7.350 0.774 39.555 1.00 16.08 179 ASN C C 1
ATOM 4704 O O . ASN C 1 173 ? 8.167 -0.020 40.016 1.00 16.96 179 ASN C O 1
ATOM 4709 N N . HIS C 1 174 ? 7.552 2.082 39.460 1.00 13.31 180 HIS C N 1
ATOM 4710 C CA . HIS C 1 174 ? 8.738 2.756 39.966 1.00 13.31 180 HIS C CA 1
ATOM 4711 C C . HIS C 1 174 ? 8.235 3.434 41.251 1.00 16.53 180 HIS C C 1
ATOM 4712 O O . HIS C 1 174 ? 7.043 3.735 41.380 1.00 13.88 180 HIS C O 1
ATOM 4719 N N . ILE C 1 175 ? 9.145 3.663 42.192 1.00 15.59 181 ILE C N 1
ATOM 4720 C CA . ILE C 1 175 ? 8.837 4.401 43.405 1.00 14.80 181 ILE C CA 1
ATOM 4721 C C . ILE C 1 175 ? 10.033 5.324 43.635 1.00 14.26 181 ILE C C 1
ATOM 4722 O O . ILE C 1 175 ? 11.107 4.885 44.068 1.00 15.91 181 ILE C O 1
ATOM 4727 N N . CYS C 1 176 ? 9.820 6.581 43.303 1.00 14.46 182 CYS C N 1
ATOM 4728 C CA . CYS C 1 176 ? 10.866 7.605 43.386 1.00 13.66 182 CYS C CA 1
ATOM 4729 C C . CYS C 1 176 ? 10.958 8.192 44.793 1.00 16.27 182 CYS C C 1
ATOM 4730 O O . CYS C 1 176 ? 9.972 8.216 45.542 1.00 11.77 182 CYS C O 1
ATOM 4733 N N . VAL C 1 177 ? 12.160 8.640 45.065 1.00 17.42 183 VAL C N 1
ATOM 4734 C CA . VAL C 1 177 ? 12.549 9.258 46.333 1.00 18.05 183 VAL C CA 1
ATOM 4735 C C . VAL C 1 177 ? 13.432 10.465 45.985 1.00 17.13 183 VAL C C 1
ATOM 4736 O O . VAL C 1 177 ? 14.387 10.354 45.201 1.00 21.38 183 VAL C O 1
ATOM 4740 N N . GLN C 1 178 ? 13.116 11.634 46.546 1.00 18.80 184 GLN C N 1
ATOM 4741 C CA . GLN C 1 178 ? 13.892 12.848 46.211 1.00 15.04 184 GLN C CA 1
ATOM 4742 C C . GLN C 1 178 ? 14.073 13.843 47.357 1.00 16.04 184 GLN C C 1
ATOM 4743 O O . GLN C 1 178 ? 13.110 14.237 48.005 1.00 15.17 184 GLN C O 1
ATOM 4749 N N . ASP C 1 179 ? 15.321 14.255 47.587 1.00 17.57 185 ASP C N 1
ATOM 4750 C CA . ASP C 1 179 ? 15.647 15.220 48.631 1.00 16.54 185 ASP C CA 1
ATOM 4751 C C . ASP C 1 179 ? 15.297 16.602 48.150 1.00 18.38 185 ASP C C 1
ATOM 4752 O O . ASP C 1 179 ? 15.857 17.093 47.163 1.00 19.91 185 ASP C O 1
ATOM 4757 N N . PRO C 1 180 ? 14.369 17.262 48.842 1.00 21.29 186 PRO C N 1
ATOM 4758 C CA . PRO C 1 180 ? 13.982 18.605 48.425 1.00 26.70 186 PRO C CA 1
ATOM 4759 C C . PRO C 1 180 ? 15.164 19.585 48.378 1.00 28.85 186 PRO C C 1
ATOM 4760 O O . PRO C 1 180 ? 15.223 20.439 47.486 1.00 33.26 186 PRO C O 1
ATOM 4764 N N . ALA C 1 181 A 16.097 19.451 49.325 1.00 26.87 186 ALA C N 1
ATOM 4765 C CA . ALA C 1 181 A 17.290 20.305 49.404 1.00 22.02 186 ALA C CA 1
ATOM 4766 C C . ALA C 1 181 A 18.363 19.898 48.385 1.00 24.91 186 ALA C C 1
ATOM 4767 O O . ALA C 1 181 A 19.306 20.641 48.146 1.00 26.54 186 ALA C O 1
ATOM 4769 N N . GLY C 1 182 B 18.205 18.709 47.797 1.00 26.27 186 GLY C N 1
ATOM 4770 C CA . GLY C 1 182 B 19.141 18.204 46.805 1.00 22.02 186 GLY C CA 1
ATOM 4771 C C . GLY C 1 182 B 20.482 17.752 47.361 1.00 22.85 186 GLY C C 1
ATOM 4772 O O . GLY C 1 182 B 21.476 17.745 46.642 1.00 20.09 186 GLY C O 1
ATOM 4773 N N . ASN C 1 183 ? 20.522 17.346 48.624 1.00 20.76 187 ASN C N 1
ATOM 4774 C CA . ASN C 1 183 ? 21.783 16.946 49.242 1.00 21.17 187 ASN C CA 1
ATOM 4775 C C . ASN C 1 183 ? 22.041 15.447 49.286 1.00 23.81 187 ASN C C 1
ATOM 4776 O O . ASN C 1 183 ? 23.187 15.003 49.181 1.00 25.67 187 ASN C O 1
ATOM 4781 N N . THR C 1 184 ? 20.984 14.658 49.438 1.00 20.02 188 THR C N 1
ATOM 4782 C CA . THR C 1 184 ? 21.173 13.233 49.535 1.00 14.90 188 THR C CA 1
ATOM 4783 C C . THR C 1 184 ? 20.485 12.392 48.463 1.00 18.24 188 THR C C 1
ATOM 4784 O O . THR C 1 184 ? 19.528 12.825 47.815 1.00 21.69 188 THR C O 1
ATOM 4788 N N . GLY C 1 185 ? 21.007 11.184 48.268 1.00 18.15 189 GLY C N 1
ATOM 4789 C CA . GLY C 1 185 ? 20.454 10.279 47.280 1.00 12.95 189 GLY C CA 1
ATOM 4790 C C . GLY C 1 185 ? 21.308 9.035 47.092 1.00 16.68 189 GLY C C 1
ATOM 4791 O O . GLY C 1 185 ? 22.413 8.939 47.635 1.00 17.07 189 GLY C O 1
ATOM 4792 N N . ALA C 1 186 ? 20.801 8.076 46.321 1.00 15.13 190 ALA C N 1
ATOM 4793 C CA . ALA C 1 186 ? 21.529 6.844 46.071 1.00 11.61 190 ALA C CA 1
ATOM 4794 C C . ALA C 1 186 ? 22.648 7.090 45.085 1.00 11.42 190 ALA C C 1
ATOM 4795 O O . ALA C 1 186 ? 22.742 8.154 44.502 1.00 14.00 190 ALA C O 1
ATOM 4797 N N . CYS C 1 187 ? 23.499 6.091 44.903 1.00 15.07 191 CYS C N 1
ATOM 4798 C CA . CYS C 1 187 ? 24.588 6.179 43.946 1.00 16.02 191 CYS C CA 1
ATOM 4799 C C . CYS C 1 187 ? 25.003 4.754 43.691 1.00 17.14 191 CYS C C 1
ATOM 4800 O O . CYS C 1 187 ? 24.459 3.837 44.277 1.00 23.06 191 CYS C O 1
ATOM 4803 N N . ASN C 1 188 ? 25.965 4.586 42.800 1.00 20.16 192 ASN C N 1
ATOM 4804 C CA . ASN C 1 188 ? 26.509 3.296 42.420 1.00 15.76 192 ASN C CA 1
ATOM 4805 C C . ASN C 1 188 ? 26.964 2.459 43.614 1.00 15.09 192 ASN C C 1
ATOM 4806 O O . ASN C 1 188 ? 27.723 2.926 44.459 1.00 20.51 192 ASN C O 1
ATOM 4811 N N . GLY C 1 189 ? 26.514 1.211 43.666 1.00 13.39 193 GLY C N 1
ATOM 4812 C CA . GLY C 1 189 ? 26.875 0.352 44.773 1.00 12.54 193 GLY C CA 1
ATOM 4813 C C . GLY C 1 189 ? 25.685 0.186 45.687 1.00 11.83 193 GLY C C 1
ATOM 4814 O O . GLY C 1 189 ? 25.645 -0.748 46.491 1.00 17.31 193 GLY C O 1
ATOM 4815 N N . ASP C 1 190 ? 24.737 1.115 45.582 1.00 10.01 194 ASP C N 1
ATOM 4816 C CA . ASP C 1 190 ? 23.512 1.077 46.375 1.00 10.41 194 ASP C CA 1
ATOM 4817 C C . ASP C 1 190 ? 22.463 0.208 45.674 1.00 8.56 194 ASP C C 1
ATOM 4818 O O . ASP C 1 190 ? 21.557 -0.285 46.301 1.00 13.03 194 ASP C O 1
ATOM 4823 N N . SER C 1 191 ? 22.593 0.022 44.371 1.00 8.92 195 SER C N 1
ATOM 4824 C CA . SER C 1 191 ? 21.659 -0.807 43.615 1.00 9.76 195 SER C CA 1
ATOM 4825 C C . SER C 1 191 ? 21.306 -2.120 44.324 1.00 8.57 195 SER C C 1
ATOM 4826 O O . SER C 1 191 ? 22.118 -2.661 45.066 1.00 10.38 195 SER C O 1
ATOM 4829 N N . GLY C 1 192 ? 20.079 -2.609 44.108 1.00 8.05 196 GLY C N 1
ATOM 4830 C CA . GLY C 1 192 ? 19.625 -3.853 44.718 1.00 2.00 196 GLY C CA 1
ATOM 4831 C C . GLY C 1 192 ? 19.208 -3.797 46.178 1.00 4.06 196 GLY C C 1
ATOM 4832 O O . GLY C 1 192 ? 18.559 -4.720 46.669 1.00 7.00 196 GLY C O 1
ATOM 4833 N N . GLY C 1 193 ? 19.566 -2.722 46.877 1.00 2.00 197 GLY C N 1
ATOM 4834 C CA . GLY C 1 193 ? 19.255 -2.604 48.295 1.00 2.48 197 GLY C CA 1
ATOM 4835 C C . GLY C 1 193 ? 17.849 -2.138 48.650 1.00 12.53 197 GLY C C 1
ATOM 4836 O O . GLY C 1 193 ? 17.030 -1.893 47.760 1.00 15.49 197 GLY C O 1
ATOM 4837 N N . PRO C 1 194 ? 17.532 -1.957 49.949 1.00 10.29 198 PRO C N 1
ATOM 4838 C CA . PRO C 1 194 ? 16.195 -1.595 50.425 1.00 9.37 198 PRO C CA 1
ATOM 4839 C C . PRO C 1 194 ? 16.017 -0.078 50.585 1.00 11.79 198 PRO C C 1
ATOM 4840 O O . PRO C 1 194 ? 16.961 0.649 50.949 1.00 11.67 198 PRO C O 1
ATOM 4844 N N . LEU C 1 195 ? 14.729 0.218 50.334 1.00 8.25 199 LEU C N 1
ATOM 4845 C CA . LEU C 1 195 ? 14.104 1.519 50.583 1.00 10.23 199 LEU C CA 1
ATOM 4846 C C . LEU C 1 195 ? 13.217 1.266 51.791 1.00 12.52 199 LEU C C 1
ATOM 4847 O O . LEU C 1 195 ? 12.154 0.642 51.688 1.00 9.21 199 LEU C O 1
ATOM 4852 N N . ASN C 1 196 ? 13.677 1.723 52.926 1.00 16.76 200 ASN C N 1
ATOM 4853 C CA . ASN C 1 196 ? 13.005 1.419 54.185 1.00 20.26 200 ASN C CA 1
ATOM 4854 C C . ASN C 1 196 ? 11.996 2.469 54.613 1.00 20.62 200 ASN C C 1
ATOM 4855 O O . ASN C 1 196 ? 12.347 3.622 54.855 1.00 18.32 200 ASN C O 1
ATOM 4860 N N . CYS C 1 197 ? 10.738 2.050 54.721 1.00 23.80 201 CYS C N 1
ATOM 4861 C CA . CYS C 1 197 ? 9.660 2.957 55.095 1.00 18.17 201 CYS C CA 1
ATOM 4862 C C . CYS C 1 197 ? 8.874 2.539 56.312 1.00 17.47 201 CYS C C 1
ATOM 4863 O O . CYS C 1 197 ? 8.738 1.352 56.614 1.00 13.94 201 CYS C O 1
ATOM 4866 N N . PRO C 1 198 ? 8.343 3.539 57.033 1.00 20.23 202 PRO C N 1
ATOM 4867 C CA . PRO C 1 198 ? 7.529 3.355 58.235 1.00 19.45 202 PRO C CA 1
ATOM 4868 C C . PRO C 1 198 ? 6.151 2.918 57.705 1.00 18.64 202 PRO C C 1
ATOM 4869 O O . PRO C 1 198 ? 5.538 3.624 56.913 1.00 22.05 202 PRO C O 1
ATOM 4873 N N . ASP C 1 199 ? 5.681 1.748 58.112 1.00 20.77 203 ASP C N 1
ATOM 4874 C CA . ASP C 1 199 ? 4.401 1.236 57.615 1.00 21.73 203 ASP C CA 1
ATOM 4875 C C . ASP C 1 199 ? 3.916 0.110 58.537 1.00 22.77 203 ASP C C 1
ATOM 4876 O O . ASP C 1 199 ? 3.787 -1.034 58.109 1.00 22.52 203 ASP C O 1
ATOM 4881 N N . GLY C 1 200 ? 3.633 0.441 59.798 1.00 26.18 204 GLY C N 1
ATOM 4882 C CA . GLY C 1 200 ? 3.224 -0.593 60.737 1.00 29.45 204 GLY C CA 1
ATOM 4883 C C . GLY C 1 200 ? 4.474 -1.431 60.949 1.00 29.15 204 GLY C C 1
ATOM 4884 O O . GLY C 1 200 ? 4.459 -2.659 60.822 1.00 30.92 204 GLY C O 1
ATOM 4885 N N . GLY C 1 201 ? 5.565 -0.731 61.271 1.00 31.11 206 GLY C N 1
ATOM 4886 C CA . GLY C 1 201 ? 6.862 -1.352 61.458 1.00 24.90 206 GLY C CA 1
ATOM 4887 C C . GLY C 1 201 ? 7.632 -0.930 60.226 1.00 23.89 206 GLY C C 1
ATOM 4888 O O . GLY C 1 201 ? 7.054 -0.320 59.318 1.00 23.44 206 GLY C O 1
ATOM 4889 N N . THR C 1 202 ? 8.924 -1.232 60.177 1.00 22.59 207 THR C N 1
ATOM 4890 C CA . THR C 1 202 ? 9.753 -0.872 59.018 1.00 17.06 207 THR C CA 1
ATOM 4891 C C . THR C 1 202 ? 9.568 -1.928 57.947 1.00 11.46 207 THR C C 1
ATOM 4892 O O . THR C 1 202 ? 9.702 -3.122 58.213 1.00 13.64 207 THR C O 1
ATOM 4896 N N . ARG C 1 203 ? 9.246 -1.513 56.737 1.00 6.75 208 ARG C N 1
ATOM 4897 C CA . ARG C 1 203 ? 9.083 -2.516 55.708 1.00 8.01 208 ARG C CA 1
ATOM 4898 C C . ARG C 1 203 ? 9.943 -2.111 54.518 1.00 7.22 208 ARG C C 1
ATOM 4899 O O . ARG C 1 203 ? 10.168 -0.919 54.268 1.00 6.80 208 ARG C O 1
ATOM 4907 N N . VAL C 1 204 ? 10.428 -3.102 53.811 1.00 5.87 209 VAL C N 1
ATOM 4908 C CA . VAL C 1 204 ? 11.194 -2.858 52.589 1.00 8.73 209 VAL C CA 1
ATOM 4909 C C . VAL C 1 204 ? 10.184 -2.698 51.468 1.00 9.27 209 VAL C C 1
ATOM 4910 O O . VAL C 1 204 ? 9.529 -3.665 51.056 1.00 5.75 209 VAL C O 1
ATOM 4914 N N . VAL C 1 205 ? 10.057 -1.480 50.996 1.00 13.06 210 VAL C N 1
ATOM 4915 C CA . VAL C 1 205 ? 9.055 -1.181 49.981 1.00 13.68 210 VAL C CA 1
ATOM 4916 C C . VAL C 1 205 ? 9.658 -0.795 48.638 1.00 15.92 210 VAL C C 1
ATOM 4917 O O . VAL C 1 205 ? 8.951 -0.360 47.735 1.00 15.78 210 VAL C O 1
ATOM 4921 N N . GLY C 1 206 ? 10.965 -0.975 48.503 1.00 15.75 211 GLY C N 1
ATOM 4922 C CA . GLY C 1 206 ? 11.620 -0.633 47.256 1.00 12.20 211 GLY C CA 1
ATOM 4923 C C . GLY C 1 206 ? 12.968 -1.294 47.109 1.00 8.68 211 GLY C C 1
ATOM 4924 O O . GLY C 1 206 ? 13.555 -1.745 48.085 1.00 11.16 211 GLY C O 1
ATOM 4925 N N . VAL C 1 207 ? 13.447 -1.357 45.874 1.00 11.91 212 VAL C N 1
ATOM 4926 C CA . VAL C 1 207 ? 14.739 -1.954 45.546 1.00 12.12 212 VAL C CA 1
ATOM 4927 C C . VAL C 1 207 ? 15.443 -0.939 44.666 1.00 14.38 212 VAL C C 1
ATOM 4928 O O . VAL C 1 207 ? 14.908 -0.590 43.620 1.00 11.74 212 VAL C O 1
ATOM 4932 N N . THR C 1 208 ? 16.624 -0.472 45.088 1.00 11.76 213 THR C N 1
ATOM 4933 C CA . THR C 1 208 ? 17.406 0.506 44.315 1.00 9.40 213 THR C CA 1
ATOM 4934 C C . THR C 1 208 ? 17.628 0.048 42.872 1.00 9.56 213 THR C C 1
ATOM 4935 O O . THR C 1 208 ? 18.118 -1.059 42.626 1.00 10.16 213 THR C O 1
ATOM 4939 N N . SER C 1 209 ? 17.274 0.917 41.925 1.00 13.04 214 SER C N 1
ATOM 4940 C CA . SER C 1 209 ? 17.390 0.624 40.502 1.00 13.19 214 SER C CA 1
ATOM 4941 C C . SER C 1 209 ? 18.344 1.557 39.758 1.00 13.08 214 SER C C 1
ATOM 4942 O O . SER C 1 209 ? 19.342 1.118 39.197 1.00 14.60 214 SER C O 1
ATOM 4945 N N . TRP C 1 210 ? 18.005 2.841 39.734 1.00 14.91 215 TRP C N 1
ATOM 4946 C CA . TRP C 1 210 ? 18.830 3.825 39.055 1.00 12.29 215 TRP C CA 1
ATOM 4947 C C . TRP C 1 210 ? 18.749 5.252 39.581 1.00 12.31 215 TRP C C 1
ATOM 4948 O O . TRP C 1 210 ? 17.823 5.639 40.274 1.00 14.29 215 TRP C O 1
ATOM 4959 N N . VAL C 1 211 ? 19.789 6.018 39.277 1.00 16.27 216 VAL C N 1
ATOM 4960 C CA . VAL C 1 211 ? 19.896 7.414 39.664 1.00 8.94 216 VAL C CA 1
ATOM 4961 C C . VAL C 1 211 ? 20.343 8.153 38.391 1.00 10.31 216 VAL C C 1
ATOM 4962 O O . VAL C 1 211 ? 20.662 7.528 37.380 1.00 11.09 216 VAL C O 1
ATOM 4966 N N . VAL C 1 212 ? 20.323 9.475 38.425 1.00 15.85 217 VAL C N 1
ATOM 4967 C CA . VAL C 1 212 ? 20.752 10.270 37.291 1.00 15.54 217 VAL C CA 1
ATOM 4968 C C . VAL C 1 212 ? 22.219 10.640 37.570 1.00 18.83 217 VAL C C 1
ATOM 4969 O O . VAL C 1 212 ? 22.567 11.094 38.670 1.00 19.51 217 VAL C O 1
ATOM 4973 N N . SER C 1 213 A 23.077 10.400 36.580 1.00 21.53 217 SER C N 1
ATOM 4974 C CA . SER C 1 213 A 24.510 10.680 36.691 1.00 23.19 217 SER C CA 1
ATOM 4975 C C . SER C 1 213 A 24.935 11.767 35.712 1.00 22.93 217 SER C C 1
ATOM 4976 O O . SER C 1 213 A 24.256 12.014 34.711 1.00 20.00 217 SER C O 1
ATOM 4979 N N . SER C 1 214 B 26.067 12.408 36.010 1.00 23.92 217 SER C N 1
ATOM 4980 C CA . SER C 1 214 B 26.605 13.463 35.160 1.00 20.90 217 SER C CA 1
ATOM 4981 C C . SER C 1 214 B 27.556 12.879 34.131 1.00 22.30 217 SER C C 1
ATOM 4982 O O . SER C 1 214 B 27.854 11.676 34.143 1.00 23.42 217 SER C O 1
ATOM 4985 N N . GLY C 1 215 C 28.026 13.745 33.239 1.00 23.25 217 GLY C N 1
ATOM 4986 C CA . GLY C 1 215 C 28.940 13.363 32.156 1.00 20.50 217 GLY C CA 1
ATOM 4987 C C . GLY C 1 215 C 30.308 12.917 32.684 1.00 16.47 217 GLY C C 1
ATOM 4988 O O . GLY C 1 215 C 31.089 12.314 31.939 1.00 14.90 217 GLY C O 1
ATOM 4989 N N . LEU C 1 216 D 30.583 13.207 33.949 1.00 19.49 217 LEU C N 1
ATOM 4990 C CA . LEU C 1 216 D 31.843 12.856 34.584 1.00 20.87 217 LEU C CA 1
ATOM 4991 C C . LEU C 1 216 D 31.707 11.678 35.565 1.00 19.93 217 LEU C C 1
ATOM 4992 O O . LEU C 1 216 D 32.647 11.361 36.287 1.00 22.99 217 LEU C O 1
ATOM 4997 N N . GLY C 1 217 ? 30.528 11.023 35.605 1.00 20.72 218 GLY C N 1
ATOM 4998 C CA . GLY C 1 217 ? 30.303 9.840 36.474 1.00 19.16 218 GLY C CA 1
ATOM 4999 C C . GLY C 1 217 ? 29.875 10.196 37.905 1.00 17.49 218 GLY C C 1
ATOM 5000 O O . GLY C 1 217 ? 30.178 9.457 38.851 1.00 20.65 218 GLY C O 1
ATOM 5001 N N . ALA C 1 218 ? 29.164 11.331 38.042 1.00 13.51 219 ALA C N 1
ATOM 5002 C CA . ALA C 1 218 ? 28.672 11.864 39.323 1.00 17.48 219 ALA C CA 1
ATOM 5003 C C . ALA C 1 218 ? 27.191 11.589 39.501 1.00 15.67 219 ALA C C 1
ATOM 5004 O O . ALA C 1 218 ? 26.382 11.895 38.625 1.00 17.75 219 ALA C O 1
ATOM 5006 N N . CYS C 1 219 ? 26.817 11.004 40.623 1.00 10.89 220 CYS C N 1
ATOM 5007 C CA . CYS C 1 219 ? 25.411 10.748 40.873 1.00 14.11 220 CYS C CA 1
ATOM 5008 C C . CYS C 1 219 ? 24.812 12.106 41.200 1.00 14.45 220 CYS C C 1
ATOM 5009 O O . CYS C 1 219 ? 25.419 12.885 41.949 1.00 17.66 220 CYS C O 1
ATOM 5012 N N . L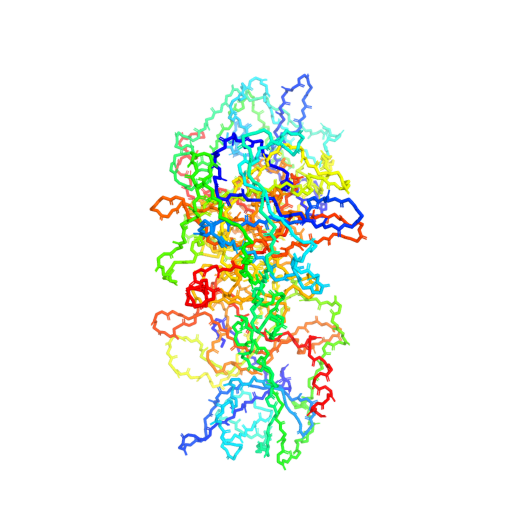EU C 1 220 ? 23.641 12.413 40.652 1.00 16.19 221 LEU C N 1
ATOM 5013 C CA . LEU C 1 220 ? 23.026 13.714 40.922 1.00 15.86 221 LEU C CA 1
ATOM 5014 C C . LEU C 1 220 ? 21.803 13.703 41.834 1.00 18.87 221 LEU C C 1
ATOM 5015 O O . LEU C 1 220 ? 20.684 13.469 41.382 1.00 17.42 221 LEU C O 1
ATOM 5020 N N . PRO C 1 221 ? 22.008 13.947 43.139 1.00 19.12 222 PRO C N 1
ATOM 5021 C CA . PRO C 1 221 ? 20.919 13.970 44.123 1.00 18.10 222 PRO C CA 1
ATOM 5022 C C . PRO C 1 221 ? 19.901 15.083 43.883 1.00 20.84 222 PRO C C 1
ATOM 5023 O O . PRO C 1 221 ? 18.966 15.262 44.663 1.00 19.65 222 PRO C O 1
ATOM 5027 N N . ASP C 1 222 ? 20.074 15.836 42.805 1.00 21.39 223 ASP C N 1
ATOM 5028 C CA . ASP C 1 222 ? 19.133 16.903 42.501 1.00 24.54 223 ASP C CA 1
ATOM 5029 C C . ASP C 1 222 ? 17.946 16.295 41.771 1.00 23.01 223 ASP C C 1
ATOM 5030 O O . ASP C 1 222 ? 16.875 16.881 41.711 1.00 20.03 223 ASP C O 1
ATOM 5035 N N . TYR C 1 223 ? 18.160 15.096 41.240 1.00 21.33 224 TYR C N 1
ATOM 5036 C CA . TYR C 1 223 ? 17.134 14.340 40.549 1.00 21.22 224 TYR C CA 1
ATOM 5037 C C . TYR C 1 223 ? 16.796 13.188 41.507 1.00 19.60 224 TYR C C 1
ATOM 5038 O O . TYR C 1 223 ? 17.596 12.837 42.382 1.00 17.62 224 TYR C O 1
ATOM 5047 N N . PRO C 1 224 ? 15.619 12.588 41.350 1.00 17.88 225 PRO C N 1
ATOM 5048 C CA . PRO C 1 224 ? 15.265 11.493 42.281 1.00 14.87 225 PRO C CA 1
ATOM 5049 C C . PRO C 1 224 ? 16.074 10.220 42.009 1.00 16.18 225 PRO C C 1
ATOM 5050 O O . PRO C 1 224 ? 16.649 10.090 40.896 1.00 12.86 225 PRO C O 1
ATOM 5054 N N . SER C 1 225 ? 16.051 9.408 43.050 1.00 9.69 226 SER C N 1
ATOM 5055 C CA . SER C 1 225 ? 16.627 8.056 43.037 1.00 15.29 226 SER C CA 1
ATOM 5056 C C . SER C 1 225 ? 15.453 7.121 42.786 1.00 16.81 226 SER C C 1
ATOM 5057 O O . SER C 1 225 ? 14.416 7.205 43.456 1.00 18.93 226 SER C O 1
ATOM 5060 N N . VAL C 1 226 ? 15.600 6.242 41.826 1.00 16.10 227 VAL C N 1
ATOM 5061 C CA . VAL C 1 226 ? 14.475 5.397 41.422 1.00 11.83 227 VAL C CA 1
ATOM 5062 C C . VAL C 1 226 ? 14.572 3.962 41.907 1.00 13.79 227 VAL C C 1
ATOM 5063 O O . VAL C 1 226 ? 15.514 3.245 41.586 1.00 18.20 227 VAL C O 1
ATOM 5067 N N . TYR C 1 227 ? 13.580 3.546 42.682 1.00 12.66 228 TYR C N 1
ATOM 5068 C CA . TYR C 1 227 ? 13.537 2.194 43.206 1.00 9.75 228 TYR C CA 1
ATOM 5069 C C . TYR C 1 227 ? 12.451 1.397 42.490 1.00 12.28 228 TYR C C 1
ATOM 5070 O O . TYR C 1 227 ? 11.610 1.954 41.792 1.00 15.16 228 TYR C O 1
ATOM 5079 N N . THR C 1 228 ? 12.484 0.080 42.627 1.00 14.87 229 THR C N 1
ATOM 5080 C CA . THR C 1 228 ? 11.458 -0.757 42.020 1.00 11.45 229 THR C CA 1
ATOM 5081 C C . THR C 1 228 ? 10.418 -0.857 43.125 1.00 10.97 229 THR C C 1
ATOM 5082 O O . THR C 1 228 ? 10.736 -1.205 44.254 1.00 13.37 229 THR C O 1
ATOM 5086 N N . ARG C 1 229 ? 9.180 -0.515 42.801 1.00 11.28 230 ARG C N 1
ATOM 5087 C CA . ARG C 1 229 ? 8.096 -0.538 43.766 1.00 8.46 230 ARG C CA 1
ATOM 5088 C C . ARG C 1 229 ? 7.668 -1.985 44.046 1.00 13.60 230 ARG C C 1
ATOM 5089 O O . ARG C 1 229 ? 7.032 -2.631 43.223 1.00 12.46 230 ARG C O 1
ATOM 5097 N N . VAL C 1 230 ? 8.076 -2.483 45.215 1.00 13.83 231 VAL C N 1
ATOM 5098 C CA . VAL C 1 230 ? 7.820 -3.853 45.671 1.00 13.60 231 VAL C CA 1
ATOM 5099 C C . VAL C 1 230 ? 6.340 -4.275 45.765 1.00 13.17 231 VAL C C 1
ATOM 5100 O O . VAL C 1 230 ? 5.971 -5.351 45.312 1.00 11.88 231 VAL C O 1
ATOM 5104 N N . SER C 1 231 ? 5.504 -3.433 46.359 1.00 12.34 232 SER C N 1
ATOM 5105 C CA . SER C 1 231 ? 4.098 -3.756 46.507 1.00 14.04 232 SER C CA 1
ATOM 5106 C C . SER C 1 231 ? 3.452 -4.116 45.157 1.00 14.89 232 SER C C 1
ATOM 5107 O O . SER C 1 231 ? 2.378 -4.723 45.104 1.00 13.98 232 SER C O 1
ATOM 5110 N N . ALA C 1 232 ? 4.128 -3.784 44.066 1.00 13.64 233 ALA C N 1
ATOM 5111 C CA . ALA C 1 232 ? 3.595 -4.075 42.749 1.00 11.84 233 ALA C CA 1
ATOM 5112 C C . ALA C 1 232 ? 4.132 -5.378 42.189 1.00 15.62 233 ALA C C 1
ATOM 5113 O O . ALA C 1 232 ? 3.883 -5.698 41.030 1.00 16.26 233 ALA C O 1
ATOM 5115 N N . TYR C 1 233 ? 4.858 -6.135 43.007 1.00 12.75 234 TYR C N 1
ATOM 5116 C CA . TYR C 1 233 ? 5.428 -7.399 42.568 1.00 8.70 234 TYR C CA 1
ATOM 5117 C C . TYR C 1 233 ? 5.270 -8.433 43.653 1.00 12.56 234 TYR C C 1
ATOM 5118 O O . TYR C 1 233 ? 6.026 -9.398 43.686 1.00 15.92 234 TYR C O 1
ATOM 5127 N N . LEU C 1 234 ? 4.301 -8.242 44.540 1.00 13.10 235 LEU C N 1
ATOM 5128 C CA . LEU C 1 234 ? 4.093 -9.167 45.646 1.00 16.54 235 LEU C CA 1
ATOM 5129 C C . LEU C 1 234 ? 3.713 -10.588 45.238 1.00 18.53 235 LEU C C 1
ATOM 5130 O O . LEU C 1 234 ? 4.074 -11.543 45.934 1.00 23.07 235 LEU C O 1
ATOM 5135 N N . GLY C 1 235 ? 2.997 -10.746 44.125 1.00 17.83 236 GLY C N 1
ATOM 5136 C CA . GLY C 1 235 ? 2.630 -12.082 43.673 1.00 14.12 236 GLY C CA 1
ATOM 5137 C C . GLY C 1 235 ? 3.825 -12.764 43.033 1.00 16.74 236 GLY C C 1
ATOM 5138 O O . GLY C 1 235 ? 4.084 -13.947 43.261 1.00 22.10 236 GLY C O 1
ATOM 5139 N N . TRP C 1 236 ? 4.548 -12.004 42.215 1.00 17.21 237 TRP C N 1
ATOM 5140 C CA . TRP C 1 236 ? 5.753 -12.476 41.541 1.00 16.85 237 TRP C CA 1
ATOM 5141 C C . TRP C 1 236 ? 6.764 -12.944 42.585 1.00 17.72 237 TRP C C 1
ATOM 5142 O O . TRP C 1 236 ? 7.270 -14.055 42.515 1.00 19.83 237 TRP C O 1
ATOM 5153 N N . ILE C 1 237 ? 7.036 -12.090 43.565 1.00 20.37 238 ILE C N 1
ATOM 5154 C CA . ILE C 1 237 ? 7.972 -12.420 44.640 1.00 21.73 238 ILE C CA 1
ATOM 5155 C C . ILE C 1 237 ? 7.564 -13.711 45.371 1.00 24.53 238 ILE C C 1
ATOM 5156 O O . ILE C 1 237 ? 8.388 -14.594 45.589 1.00 26.62 238 ILE C O 1
ATOM 5161 N N . GLY C 1 238 ? 6.292 -13.825 45.739 1.00 28.47 239 GLY C N 1
ATOM 5162 C CA . GLY C 1 238 ? 5.820 -15.018 46.432 1.00 29.23 239 GLY C CA 1
ATOM 5163 C C . GLY C 1 238 ? 5.840 -16.268 45.566 1.00 29.51 239 GLY C C 1
ATOM 5164 O O . GLY C 1 238 ? 5.918 -17.391 46.067 1.00 27.73 239 GLY C O 1
ATOM 5165 N N . ASP C 1 239 ? 5.773 -16.059 44.257 1.00 29.20 240 ASP C N 1
ATOM 5166 C CA . ASP C 1 239 ? 5.794 -17.144 43.283 1.00 32.64 240 ASP C CA 1
ATOM 5167 C C . ASP C 1 239 ? 7.205 -17.657 42.995 1.00 37.01 240 ASP C C 1
ATOM 5168 O O . ASP C 1 239 ? 7.389 -18.840 42.674 1.00 38.33 240 ASP C O 1
ATOM 5173 N N . ASN C 1 240 ? 8.188 -16.756 43.078 1.00 36.14 241 ASN C N 1
ATOM 5174 C CA . ASN C 1 240 ? 9.572 -17.095 42.762 1.00 32.48 241 ASN C CA 1
ATOM 5175 C C . ASN C 1 240 ? 10.489 -17.218 43.953 1.00 31.49 241 ASN C C 1
ATOM 5176 O O . ASN C 1 240 ? 11.700 -17.331 43.799 1.00 31.69 241 ASN C O 1
ATOM 5181 N N . SER C 1 241 ? 9.889 -17.207 45.135 1.00 32.82 242 SER C N 1
ATOM 5182 C CA . SER C 1 241 ? 10.617 -17.352 46.374 1.00 36.43 242 SER C CA 1
ATOM 5183 C C . SER C 1 241 ? 10.386 -18.778 46.908 1.00 40.68 242 SER C C 1
ATOM 5184 O O . SER C 1 241 ? 9.694 -19.572 46.223 1.00 39.42 242 SER C O 1
#

Solvent-accessible surface area: 27079 Å² total; per-residue (Å²): 1,28,57,27,76,86,4,54,82,33,63,16,20,23,5,0,0,1,20,115,67,83,80,79,72,56,16,34,9,2,0,2,0,24,44,41,63,2,0,1,0,0,0,55,10,0,76,74,10,107,37,94,44,0,55,0,5,0,21,14,77,58,46,89,71,79,86,75,28,53,64,1,79,5,92,42,48,40,65,19,128,80,61,49,53,71,117,11,14,107,0,14,0,0,0,0,0,48,14,57,75,77,3,81,76,38,66,80,7,69,34,12,76,34,7,85,67,88,136,70,71,10,23,34,33,81,0,35,1,4,2,1,0,21,44,69,56,62,135,112,74,23,56,40,7,21,48,11,74,2,20,0,10,15,30,56,10,0,56,8,7,2,82,39,42,78,70,19,62,16,82,101,38,4,0,5,1,20,19,24,27,13,97,13,2,3,4,82,12,3,18,0,1,1,0,2,0,80,47,80,48,59,48,0,1,0,1,4,4,30,33,14,60,37,46,167,46,31,13,61,26,38,58,0,4,0,3,4,12,0,7,36,10,46,52,33,8,51,128,40,80,1,28,52,28,76,85,2,57,81,34,67,16,21,24,4,0,0,0,21,99,72,79,80,78,68,51,16,34,7,1,0,1,0,29,40,32,67,5,0,0,0,0,0,58,6,0,82,77,9,114,34,99,39,0,59,0,6,0,21,15,71,47,49,91,67,79,86,81,28,54,68,2,79,5,91,43,48,33,65,20,127,75,56,56,48,74,40,10,21,111,0,15,2,0,0,0,0,48,18,52,80,82,2,80,78,40,64,82,10,72,31,12,78,33,4,82,68,88,136,74,69,8,23,29,37,79,0,37,0,1,1,0,0,18,48,72,51,62,131,109,71,23,56,40,5,20,48,11,79,4,15,0,7,16,25,55,10,0,29,7,5,3,46,47,30,78,78,10,12,6,68,66,38,7,0,3,1,22,17,24,26,13,98,11,3,2,4,75,12,1,15,0,0,0,0,3,0,79,47,85,48,63,45,0,1,0,1,3,5,30,34,18,54,39,88,170,40,28,12,66,22,40,54,0,3,0,1,5,14,0,6,33,16,50,51,32,9,57,125,46,80,2,27,55,32,80,80,3,61,78,35,65,19,23,25,6,0,0,0,24,91,64,88,76,78,69,55,19,33,7,3,0,0,0,30,42,37,58,7,0,0,0,0,0,54,3,0,78,79,13,114,35,102,40,1,56,0,8,0,19,17,75,48,50,90,73,83,89,74,33,56,68,2,79,5,90,42,44,39,61,19,126,79,59,48,52,67,119,11,17,103,0,14,0,0,0,0,0,49,15,59,80,75,6,78,69,40,65,78,8,78,32,13,78,36,7,81,70,90,134,72,74,8,41,65,35,82,0,36,0,2,3,1,0,17,50,68,56,63,130,107,70,24,53,37,6,18,50,9,76,2,34,2,24,49,29,30,51,0,17,21,27,4,47,73,40,74,63,17,68,16,69,95,40,6,1,4,0,40,19,113,46,13,88,11,1,3,3,68,13,2,19,0,0,0,0,4,1,82,44,81,52,67,47,0,2,0,0,3,4,29,33,14,59,40,89,175,36,32,8,55,24,99,72,1,4,0,2,5,20,0,8,34,12,48,52,28,7,57,120,38,87

Sequence (723 aa):
VIGGTNASPGEFPWQLSQQRQSGSWSHSCGASLLSSTSALSASHCVDGVLPNNIRVIAGLWQQSDTSGTQTANVDSYTMHENYGAGTASYSNDIAILHLATSISLGGNIQAAVLPANNNNDYAGTTCVISGWGRTDGTNNLPDILQKSSIPVITTAQCTAAMVGVGGANIWDNHICVQDPAGNTGACNGDSGGPLNCPDGGTRVVGVTSWVVSSGLGACLPDYPSVYTRVSAYLGWIGDNSVIGGTNASPGEFPWQLSQQRQSGSWSHSCGASLLSSTSALSASHCVDGVLPNNIRVIAGLWQQSDTSGTQTANVDSYTMHENYGAGTASYSNDIAILHLATSISLGGNIQAAVLPANNNNDYAGTTCVISGWGRTDGTNNLPDILQKSSIPVITTAQCTAAMVGVGGANIWDNHICVQDPAGNTGACNGDSGGPLNCPDGGTRVVGVTSWVVSSGLGACLPDYPSVYTRVSAYLGWIGDNSVIGGTNASPGEFPWQLSQQRQSGSWSHSCGASLLSSTSALSASHCVDGVLPNNIRVIAGLWQQSDTSGTQTANVDSYTMHENYGAGTASYSNDIAILHLATSISLGGNIQAAVLPANNNNDYAGTTCVISGWGRTDGTNNLPDILQKSSIPVITTAQCTAAMVGVGGANIWDNHICVQDPAGNTGACNGDSGGPLNCPDGGTRVVGVTSWVVSSGLGACLPDYPSVYTRVSAYLGWIGDNS

Secondary structure (DSSP, 8-state):
-BT-EEPPTTSSTTEEEEEEEESEEEEEEEEEE-SSSEEEE-HHHHTT--GGGEEEEES-SBTT--TT-EEEEEEEEEE-TTTT-SSSTTTT--EEEEESS-----SS-------S-SS---TT-EEEEEESS-SSSSS---SBPEEEEEEBPPHHHHHHHHTTSTT----TTEEEE--TTS--B--TT-TT-EEEEESSSEEEEEEEEE--B-TTS-B-TTSPEEEEEGGGTHHHHHHH-/-BT-EE--TTSSTTEEEEEEEESEEEEEEEEEESSSSEEEE-HHHHTT--GGGEEEEES-SBTT--TT-EEEEEEEEEE-TTTT-SSSTTTT--EEEEESS-----SS-------SSSS---TT-EEEEEESS-SSSSS---SBPEEEEEEEE-HHHHHHHHTTSTT----TTEEEE--TTS--B--TT-TT-EEEEESSSEEEEEEEEE--B-TTS-B-TTSPEEEEEGGGGHHHHHHH-/-BT-EEPPTTSSTTEEEEEEEESEEEEEEEEEE-SSSEEEE-HHHHTT--GGGEEEEES-SBTT--TT-EEEEEEEEEE-TTTT-SSSTTTT--EEEEESS-----SS-------S-SS---TT-EEEEEESS--SSSS---SB-EEEEEEB--HHHHHHHTTTSTT----TTEEEE--TTS--B--TT-TT-EEEEESSSEEEEEEEEE--B-TTS-B-TTS-EEEEEGGGGHHHHHHH-